Protein 4GAC (pdb70)

CATH classification: 3.20.20.100

Structure (mmCIF, N/CA/C/O backbone):
data_4GAC
#
_entry.id   4GAC
#
_cell.length_a   56.940
_cell.length_b   92.620
_cell.length_c   70.100
_cell.angle_alpha   90.000
_cell.angle_beta   106.160
_cell.angle_gamma   90.000
#
_symmetry.space_group_name_H-M   'P 1 21 1'
#
loop_
_entity.id
_entity.type
_entity.pdbx_description
1 polymer 'Alcohol dehydrogenase [NADP(+)]'
2 non-polymer 1,2-ETHANEDIOL
3 non-polymer 'CITRATE ANION'
4 water water
#
loop_
_atom_site.group_PDB
_atom_site.id
_atom_site.type_symbol
_atom_site.label_atom_id
_atom_site.label_alt_id
_atom_site.label_comp_id
_atom_site.label_asym_id
_atom_site.label_entity_id
_atom_site.label_seq_id
_atom_site.pdbx_PDB_ins_code
_atom_site.Cartn_x
_atom_site.Cartn_y
_atom_site.Cartn_z
_atom_site.occupancy
_atom_site.B_iso_or_equiv
_atom_site.auth_seq_id
_atom_site.auth_comp_id
_atom_site.auth_asym_id
_atom_site.auth_atom_id
_atom_site.pdbx_PDB_model_num
ATOM 1 N N . THR A 1 1 ? 3.627 -2.417 39.854 1.00 36.26 2 THR A N 1
ATOM 2 C CA . THR A 1 1 ? 3.209 -3.792 40.096 1.00 30.91 2 THR A CA 1
ATOM 3 C C . THR A 1 1 ? 1.747 -3.851 40.560 1.00 29.28 2 THR A C 1
ATOM 4 O O . THR A 1 1 ? 1.047 -4.828 40.305 1.00 26.65 2 THR A O 1
ATOM 8 N N . ALA A 1 2 ? 1.283 -2.788 41.213 1.00 23.40 3 ALA A N 1
ATOM 9 C CA . ALA A 1 2 ? -0.061 -2.766 41.795 1.00 29.77 3 ALA A CA 1
ATOM 10 C C . ALA A 1 2 ? -1.132 -3.019 40.735 1.00 19.82 3 ALA A C 1
ATOM 11 O O . ALA A 1 2 ? -1.105 -2.414 39.660 1.00 23.51 3 ALA A O 1
ATOM 13 N N . SER A 1 3 ? -2.072 -3.910 41.040 1.00 16.87 4 SER A N 1
ATOM 14 C CA . SER A 1 3 ? -2.990 -4.386 40.013 1.00 12.41 4 SER A CA 1
ATOM 15 C C . SER A 1 3 ? -4.470 -4.077 40.259 1.00 9.03 4 SER A C 1
ATOM 16 O O . SER A 1 3 ? -5.324 -4.576 39.535 1.00 9.14 4 SER A O 1
ATOM 19 N N A SER A 1 4 ? -4.765 -3.273 41.278 0.80 9.49 5 SER A N 1
ATOM 20 N N B SER A 1 4 ? -4.759 -3.268 41.276 0.20 9.62 5 SER A N 1
ATOM 21 C CA A SER A 1 4 ? -6.135 -2.823 41.515 0.80 9.34 5 SER A CA 1
ATOM 22 C CA B SER A 1 4 ? -6.128 -2.842 41.551 0.20 9.42 5 SER A CA 1
ATOM 23 C C A SER A 1 4 ? -6.167 -1.370 41.959 0.80 10.09 5 SER A C 1
ATOM 24 C C B SER A 1 4 ? -6.169 -1.378 41.972 0.20 10.16 5 SER A C 1
ATOM 25 O O A SER A 1 4 ? -5.140 -0.787 42.303 0.80 13.43 5 SER A O 1
ATOM 26 O O B SER A 1 4 ? -5.142 -0.794 42.311 0.20 13.35 5 SER A O 1
ATOM 31 N N . VAL A 1 5 ? -7.358 -0.783 41.936 1.00 6.20 6 VAL A N 1
ATOM 32 C CA . VAL A 1 5 ? -7.560 0.550 42.507 1.00 9.24 6 VAL A CA 1
ATOM 33 C C . VAL A 1 5 ? -8.669 0.469 43.535 1.00 8.82 6 VAL A C 1
ATOM 34 O O . VAL A 1 5 ? -9.509 -0.419 43.475 1.00 11.02 6 VAL A O 1
ATOM 38 N N . LEU A 1 6 ? -8.655 1.401 44.482 1.00 11.75 7 LEU A N 1
ATOM 39 C CA A LEU A 1 6 ? -9.671 1.446 45.523 0.50 12.57 7 LEU A CA 1
ATOM 40 C CA B LEU A 1 6 ? -9.658 1.462 45.535 0.50 12.61 7 LEU A CA 1
ATOM 41 C C . LEU A 1 6 ? -10.825 2.355 45.134 1.00 14.71 7 LEU A C 1
ATOM 42 O O . LEU A 1 6 ? -10.625 3.522 44.792 1.00 14.33 7 LEU A O 1
ATOM 51 N N . LEU A 1 7 ? -12.036 1.809 45.180 1.00 7.24 8 LEU A N 1
ATOM 52 C CA . LEU A 1 7 ? -13.239 2.618 45.001 1.00 6.35 8 LEU A CA 1
ATOM 53 C C . LEU A 1 7 ? -13.568 3.309 46.326 1.00 9.94 8 LEU A C 1
ATOM 54 O O . LEU A 1 7 ? -13.040 2.933 47.376 1.00 8.46 8 LEU A O 1
ATOM 59 N N . HIS A 1 8 ? -14.467 4.290 46.296 1.00 7.65 9 HIS A N 1
ATOM 60 C CA . HIS A 1 8 ? -14.757 5.032 47.526 1.00 7.12 9 HIS A CA 1
ATOM 61 C C . HIS A 1 8 ? -15.458 4.167 48.580 1.00 9.92 9 HIS A C 1
ATOM 62 O O . HIS A 1 8 ? -15.482 4.504 49.774 1.00 12.23 9 HIS A O 1
ATOM 69 N N . THR A 1 9 ? -16.007 3.044 48.135 1.00 8.06 10 THR A N 1
ATOM 70 C CA . THR A 1 9 ? -16.641 2.075 49.022 1.00 8.20 10 THR A CA 1
ATOM 71 C C . THR A 1 9 ? -15.632 1.200 49.760 1.00 8.83 10 THR A C 1
ATOM 72 O O . THR A 1 9 ? -16.007 0.452 50.670 1.00 13.51 10 THR A O 1
ATOM 76 N N . GLY A 1 10 ? -14.368 1.254 49.352 1.00 7.92 11 GLY A N 1
ATOM 77 C CA . GLY A 1 10 ? -13.353 0.386 49.922 1.00 9.67 11 GLY A CA 1
ATOM 78 C C . GLY A 1 10 ? -13.081 -0.851 49.086 1.00 10.11 11 GLY A C 1
ATOM 79 O O . GLY A 1 10 ? -12.156 -1.618 49.370 1.00 12.66 11 GLY A O 1
ATOM 80 N N . GLN A 1 11 ? -13.870 -1.042 48.034 1.00 10.44 12 GLN A N 1
ATOM 81 C CA . GLN A 1 11 ? -13.685 -2.205 47.174 1.00 5.64 12 GLN A CA 1
ATOM 82 C C . GLN A 1 11 ? -12.407 -2.106 46.365 1.00 6.99 12 GLN A C 1
ATOM 83 O O . GLN A 1 11 ? -12.059 -1.038 45.862 1.00 11.82 12 GLN A O 1
ATOM 89 N N . LYS A 1 12 ? -11.725 -3.234 46.214 1.00 7.09 13 LYS A N 1
ATOM 90 C CA . LYS A 1 12 ? -10.599 -3.302 45.299 1.00 9.62 13 LYS A CA 1
ATOM 91 C C . LYS A 1 12 ? -11.109 -3.729 43.930 1.00 11.39 13 LYS A C 1
ATOM 92 O O . LYS A 1 12 ? -11.683 -4.811 43.769 1.00 12.44 13 LYS A O 1
ATOM 98 N N . MET A 1 13 ? -10.918 -2.869 42.940 1.00 7.21 14 MET A N 1
ATOM 99 C CA . MET A 1 13 ? -11.359 -3.188 41.593 1.00 5.63 14 MET A CA 1
ATOM 100 C C . MET A 1 13 ? -10.120 -3.419 40.737 1.00 7.90 14 MET A C 1
ATOM 101 O O . MET A 1 13 ? -9.298 -2.512 40.584 1.00 7.06 14 MET A O 1
ATOM 106 N N . PRO A 1 14 ? -9.961 -4.638 40.198 1.00 5.73 15 PRO A N 1
ATOM 107 C CA . PRO A 1 14 ? -8.764 -4.968 39.408 1.00 3.62 15 PRO A CA 1
ATOM 108 C C . PRO A 1 14 ? -8.619 -4.066 38.189 1.00 8.38 15 PRO A C 1
ATOM 109 O O . PRO A 1 14 ? -9.613 -3.795 37.503 1.00 6.27 15 PRO A O 1
ATOM 113 N N . LEU A 1 15 ? -7.393 -3.605 37.940 1.00 5.70 16 LEU A N 1
ATOM 114 C CA . LEU A 1 15 ? -7.093 -2.734 36.801 1.00 7.04 16 LEU A CA 1
ATOM 115 C C . LEU A 1 15 ? -7.294 -3.384 35.431 1.00 8.59 16 LEU A C 1
ATOM 116 O O . LEU A 1 15 ? -7.413 -2.675 34.427 1.00 5.90 16 LEU A O 1
ATOM 121 N N . ILE A 1 16 ? -7.320 -4.714 35.378 1.00 6.61 17 ILE A N 1
ATOM 122 C CA . ILE A 1 16 ? -7.661 -5.410 34.144 1.00 4.56 17 ILE A CA 1
ATOM 123 C C . ILE A 1 16 ? -8.878 -6.301 34.379 1.00 6.51 17 ILE A C 1
ATOM 124 O O . ILE A 1 16 ? -8.919 -7.074 35.340 1.00 7.16 17 ILE A O 1
ATOM 129 N N . GLY A 1 17 ? -9.880 -6.165 33.515 1.00 6.06 18 GLY A N 1
ATOM 130 C CA . GLY A 1 17 ? -11.010 -7.075 33.528 1.00 3.64 18 GLY A CA 1
ATOM 131 C C . GLY A 1 17 ? -11.291 -7.587 32.139 1.00 4.47 18 GLY A C 1
ATOM 132 O O . GLY A 1 17 ? -10.805 -7.026 31.155 1.00 5.46 18 GLY A O 1
ATOM 133 N N . LEU A 1 18 ? -12.060 -8.668 32.058 1.00 4.76 19 LEU A N 1
ATOM 134 C CA . LEU A 1 18 ? -12.427 -9.236 30.772 1.00 4.40 19 LEU A CA 1
ATOM 135 C C . LEU A 1 18 ? -13.691 -8.563 30.253 1.00 5.27 19 LEU A C 1
ATOM 136 O O . LEU A 1 18 ? -14.731 -8.573 30.920 1.00 7.00 19 LEU A O 1
ATOM 141 N N . GLY A 1 19 ? -13.599 -7.975 29.063 1.00 6.30 20 GLY A N 1
ATOM 142 C CA . GLY A 1 19 ? -14.783 -7.452 28.401 1.00 4.37 20 GLY A CA 1
ATOM 143 C C . GLY A 1 19 ? -15.566 -8.577 27.744 1.00 6.75 20 GLY A C 1
ATOM 144 O O . GLY A 1 19 ? -14.983 -9.432 27.062 1.00 7.34 20 GLY A O 1
ATOM 145 N N . THR A 1 20 ? -16.886 -8.580 27.938 1.00 7.04 21 THR A N 1
ATOM 146 C CA . THR A 1 20 ? -17.764 -9.573 27.312 1.00 5.34 21 THR A CA 1
ATOM 147 C C . THR A 1 20 ? -18.659 -8.938 26.248 1.00 8.40 21 THR A C 1
ATOM 148 O O . THR A 1 20 ? -19.472 -9.613 25.611 1.00 7.53 21 THR A O 1
ATOM 152 N N . TRP A 1 21 ? -18.508 -7.630 26.070 1.00 6.34 22 TRP A N 1
ATOM 153 C CA . TRP A 1 21 ? -19.095 -6.920 24.940 1.00 9.00 22 TRP A CA 1
ATOM 154 C C . TRP A 1 21 ? -18.773 -7.659 23.637 1.00 9.11 22 TRP A C 1
ATOM 155 O O . TRP A 1 21 ? -17.615 -7.991 23.384 1.00 9.78 22 TRP A O 1
ATOM 166 N N . LYS A 1 22 ? -19.811 -7.957 22.851 1.00 9.09 23 LYS A N 1
ATOM 167 C CA . LYS A 1 22 ? -19.686 -8.633 21.542 1.00 10.37 23 LYS A CA 1
ATOM 168 C C . LYS A 1 22 ? -19.351 -10.122 21.614 1.00 10.90 23 LYS A C 1
ATOM 169 O O . LYS A 1 22 ? -19.218 -10.767 20.576 1.00 15.41 23 LYS A O 1
ATOM 175 N N . SER A 1 23 ? -19.210 -10.677 22.816 1.00 8.38 24 SER A N 1
ATOM 176 C CA . SER A 1 23 ? -18.944 -12.109 22.921 1.00 10.51 24 SER A CA 1
ATOM 177 C C . SER A 1 23 ? -20.248 -12.877 22.728 1.00 12.25 24 SER A C 1
ATOM 178 O O . SER A 1 23 ? -21.167 -12.754 23.534 1.00 12.96 24 SER A O 1
ATOM 181 N N . GLU A 1 24 ? -20.337 -13.654 21.651 1.00 10.68 25 GLU A N 1
ATOM 182 C CA . GLU A 1 24 ? -21.561 -14.409 21.383 1.00 13.18 25 GLU A CA 1
ATOM 183 C C . GLU A 1 24 ? -21.804 -15.433 22.485 1.00 10.73 25 GLU A C 1
ATOM 184 O O . GLU A 1 24 ? -20.853 -15.922 23.101 1.00 13.86 25 GLU A O 1
ATOM 190 N N . PRO A 1 25 ? -23.084 -15.745 22.756 1.00 10.23 26 PRO A N 1
ATOM 191 C CA . PRO A 1 25 ? -23.424 -16.732 23.789 1.00 10.78 26 PRO A CA 1
ATOM 192 C C . PRO A 1 25 ? -22.650 -18.040 23.604 1.00 15.58 26 PRO A C 1
ATOM 193 O O . PRO A 1 25 ? -22.187 -18.620 24.588 1.00 15.01 26 PRO A O 1
ATOM 197 N N . GLY A 1 26 ? -22.469 -18.469 22.355 1.00 15.20 27 GLY A N 1
ATOM 198 C CA . GLY A 1 26 ? -21.791 -19.725 22.080 1.00 14.27 27 GLY A CA 1
ATOM 199 C C . GLY A 1 26 ? -20.285 -19.723 22.297 1.00 23.87 27 GLY A C 1
ATOM 200 O O . GLY A 1 26 ? -19.670 -20.789 22.305 1.00 19.70 27 GLY A O 1
ATOM 201 N N . GLN A 1 27 ? -19.693 -18.542 22.476 1.00 13.19 28 GLN A N 1
ATOM 202 C CA . GLN A 1 27 ? -18.241 -18.408 22.633 1.00 14.78 28 GLN A CA 1
ATOM 203 C C . GLN A 1 27 ? -17.829 -17.891 24.008 1.00 13.34 28 GLN A C 1
ATOM 204 O O . GLN A 1 27 ? -16.678 -18.043 24.425 1.00 12.62 28 GLN A O 1
ATOM 210 N N . VAL A 1 28 ? -18.757 -17.258 24.713 1.00 10.77 29 VAL A N 1
ATOM 211 C CA . VAL A 1 28 ? -18.374 -16.538 25.923 1.00 10.13 29 VAL A CA 1
ATOM 212 C C . VAL A 1 28 ? -17.929 -17.445 27.073 1.00 9.91 29 VAL A C 1
ATOM 213 O O . VAL A 1 28 ? -17.058 -17.062 27.856 1.00 9.34 29 VAL A O 1
ATOM 217 N N . LYS A 1 29 ? -18.480 -18.656 27.152 1.00 10.39 30 LYS A N 1
ATOM 218 C CA . LYS A 1 29 ? -18.111 -19.566 28.241 1.00 9.23 30 LYS A CA 1
ATOM 219 C C . LYS A 1 29 ? -16.638 -19.953 28.163 1.00 11.57 30 LYS A C 1
ATOM 220 O O . LYS A 1 29 ? -15.945 -19.966 29.170 1.00 11.13 30 LYS A O 1
ATOM 226 N N . ALA A 1 30 ? -16.148 -20.239 26.961 1.00 10.59 31 ALA A N 1
ATOM 227 C CA . ALA A 1 30 ? -14.725 -20.554 26.812 1.00 10.71 31 ALA A CA 1
ATOM 228 C C . ALA A 1 30 ? -13.835 -19.355 27.149 1.00 10.62 31 ALA A C 1
ATOM 229 O O . ALA A 1 30 ? -12.757 -19.511 27.736 1.00 9.95 31 ALA A O 1
ATOM 231 N N . ALA A 1 31 ? -14.287 -18.159 26.786 1.00 9.01 32 ALA A N 1
ATOM 232 C CA . ALA A 1 31 ? -13.537 -16.946 27.099 1.00 8.92 32 ALA A CA 1
ATOM 233 C C . ALA A 1 31 ? -13.399 -16.762 28.611 1.00 8.56 32 ALA A C 1
ATOM 234 O O . ALA A 1 31 ? -12.314 -16.439 29.099 1.00 8.37 32 ALA A O 1
ATOM 236 N N . ILE A 1 32 ? -14.500 -16.957 29.337 1.00 8.35 33 ILE A N 1
ATOM 237 C CA . ILE A 1 32 ? -14.506 -16.804 30.793 1.00 9.28 33 ILE A CA 1
ATOM 238 C C . ILE A 1 32 ? -13.552 -17.815 31.424 1.00 7.73 33 ILE A C 1
ATOM 239 O O . ILE A 1 32 ? -12.758 -17.468 32.297 1.00 9.31 33 ILE A O 1
ATOM 244 N N . LYS A 1 33 ? -13.609 -19.062 30.955 1.00 10.09 34 LYS A N 1
ATOM 245 C CA . LYS A 1 33 ? -12.719 -20.097 31.480 1.00 9.15 34 LYS A CA 1
ATOM 246 C C . LYS A 1 33 ? -11.249 -19.738 31.285 1.00 8.66 34 LYS A C 1
ATOM 247 O O . LYS A 1 33 ? -10.431 -19.865 32.205 1.00 11.72 34 LYS A O 1
ATOM 253 N N . HIS A 1 34 ? -10.914 -19.284 30.083 1.00 9.98 35 HIS A N 1
ATOM 254 C CA . HIS A 1 34 ? -9.544 -18.875 29.802 1.00 7.77 35 HIS A CA 1
ATOM 255 C C . HIS A 1 34 ? -9.108 -17.684 30.653 1.00 6.83 35 HIS A C 1
ATOM 256 O O . HIS A 1 34 ? -7.973 -17.649 31.137 1.00 9.98 35 HIS A O 1
ATOM 263 N N . ALA A 1 35 ? -10.003 -16.712 30.835 1.00 7.36 36 ALA A N 1
ATOM 264 C CA . ALA A 1 35 ? -9.674 -15.521 31.612 1.00 6.69 36 ALA A CA 1
ATOM 265 C C . ALA A 1 35 ? -9.428 -15.885 33.073 1.00 6.72 36 ALA A C 1
ATOM 266 O O . ALA A 1 35 ? -8.446 -15.456 33.671 1.00 7.73 36 ALA A O 1
ATOM 268 N N . LEU A 1 36 ? -10.326 -16.667 33.656 1.00 9.14 37 LEU A N 1
ATOM 269 C CA . LEU A 1 36 ? -10.127 -17.085 35.040 1.00 7.24 37 LEU A CA 1
ATOM 270 C C . LEU A 1 36 ? -8.804 -17.845 35.220 1.00 9.14 37 LEU A C 1
ATOM 271 O O . LEU A 1 36 ? -8.090 -17.634 36.196 1.00 10.12 37 LEU A O 1
ATOM 276 N N . SER A 1 37 ? -8.478 -18.714 34.269 1.00 10.01 38 SER A N 1
ATOM 277 C CA . SER A 1 37 ? -7.213 -19.460 34.312 1.00 13.54 38 SER A CA 1
ATOM 278 C C . SER A 1 37 ? -5.991 -18.546 34.218 1.00 11.94 38 SER A C 1
ATOM 279 O O . SER A 1 37 ? -4.955 -18.809 34.827 1.00 14.06 38 SER A O 1
ATOM 282 N N . ALA A 1 38 ? -6.128 -17.468 33.446 1.00 9.98 39 ALA A N 1
ATOM 283 C CA . ALA A 1 38 ? -5.069 -16.479 33.269 1.00 7.23 39 ALA A CA 1
ATOM 284 C C . ALA A 1 38 ? -4.950 -15.501 34.440 1.00 10.18 39 ALA A C 1
ATOM 285 O O . ALA A 1 38 ? -4.051 -14.653 34.452 1.00 12.79 39 ALA A O 1
ATOM 287 N N . GLY A 1 39 ? -5.871 -15.587 35.398 1.00 10.07 40 GLY A N 1
ATOM 288 C CA . GLY A 1 39 ? -5.782 -14.783 36.600 1.00 9.66 40 GLY A CA 1
ATOM 289 C C . GLY A 1 39 ? -6.723 -13.594 36.649 1.00 8.15 40 GLY A C 1
ATOM 290 O O . GLY A 1 39 ? -6.642 -12.789 37.585 1.00 8.21 40 GLY A O 1
ATOM 291 N N . TYR A 1 40 ? -7.606 -13.473 35.657 1.00 6.85 41 TYR A N 1
ATOM 292 C CA . TYR A 1 40 ? -8.601 -12.402 35.687 1.00 4.91 41 TYR A CA 1
ATOM 293 C C . TYR A 1 40 ? -9.507 -12.588 36.889 1.00 6.55 41 TYR A C 1
ATOM 294 O O . TYR A 1 40 ? -9.960 -13.707 37.175 1.00 8.60 41 TYR A O 1
ATOM 303 N N . ARG A 1 41 ? -9.784 -11.488 37.584 1.00 4.46 42 ARG A N 1
ATOM 304 C CA . ARG A 1 41 ? -10.703 -11.515 38.712 1.00 8.02 42 ARG A CA 1
ATOM 305 C C . ARG A 1 41 ? -11.707 -10.371 38.605 1.00 7.23 42 ARG A C 1
ATOM 306 O O . ARG A 1 41 ? -12.251 -9.906 39.605 1.00 6.89 42 ARG A O 1
ATOM 314 N N . HIS A 1 42 ? -11.959 -9.945 37.369 1.00 4.29 43 HIS A N 1
ATOM 315 C CA . HIS A 1 42 ? -12.858 -8.828 37.067 1.00 5.39 43 HIS A CA 1
ATOM 316 C C . HIS A 1 42 ? -13.471 -9.173 35.721 1.00 5.34 43 HIS A C 1
ATOM 317 O O . HIS A 1 42 ? -12.750 -9.437 34.753 1.00 7.14 43 HIS A O 1
ATOM 324 N N . ILE A 1 43 ? -14.801 -9.248 35.688 1.00 4.85 44 ILE A N 1
ATOM 325 C CA . ILE A 1 43 ? -15.533 -9.558 34.465 1.00 3.50 44 ILE A CA 1
ATOM 326 C C . ILE A 1 43 ? -16.547 -8.447 34.238 1.00 5.67 44 ILE A C 1
ATOM 327 O O . ILE A 1 43 ? -17.299 -8.092 35.150 1.00 6.43 44 ILE A O 1
ATOM 332 N N . ASP A 1 44 ? -16.575 -7.894 33.031 1.00 6.51 45 ASP A N 1
ATOM 333 C CA . ASP A 1 44 ? -17.495 -6.804 32.718 1.00 5.29 45 ASP A CA 1
ATOM 334 C C . ASP A 1 44 ? -18.607 -7.313 31.816 1.00 5.41 45 ASP A C 1
ATOM 335 O O . ASP A 1 44 ? -18.342 -7.850 30.728 1.00 6.84 45 ASP A O 1
ATOM 340 N N . CYS A 1 45 ? -19.847 -7.141 32.273 1.00 4.42 46 CYS A N 1
ATOM 341 C CA . CYS A 1 45 ? -21.024 -7.687 31.603 1.00 4.24 46 CYS A CA 1
ATOM 342 C C . CYS A 1 45 ? -22.049 -6.590 31.332 1.00 5.08 46 CYS A C 1
ATOM 343 O O . CYS A 1 45 ? -21.905 -5.452 31.804 1.00 4.82 46 CYS A O 1
ATOM 346 N N . ALA A 1 46 ? -23.086 -6.933 30.576 1.00 4.82 47 ALA A N 1
ATOM 347 C CA . ALA A 1 46 ? -24.237 -6.051 30.383 1.00 5.80 47 ALA A CA 1
ATOM 348 C C . ALA A 1 46 ? -25.403 -6.862 29.870 1.00 5.53 47 ALA A C 1
ATOM 349 O O . ALA A 1 46 ? -25.217 -7.784 29.080 1.00 6.34 47 ALA A O 1
ATOM 351 N N A SER A 1 47 ? -26.609 -6.520 30.300 0.50 5.25 48 SER A N 1
ATOM 352 N N B SER A 1 47 ? -26.608 -6.513 30.314 0.50 5.24 48 SER A N 1
ATOM 353 C CA A SER A 1 47 ? -27.784 -7.228 29.815 0.50 5.30 48 SER A CA 1
ATOM 354 C CA B SER A 1 47 ? -27.821 -7.164 29.820 0.50 5.34 48 SER A CA 1
ATOM 355 C C A SER A 1 47 ? -27.886 -7.163 28.289 0.50 5.38 48 SER A C 1
ATOM 356 C C B SER A 1 47 ? -27.873 -7.158 28.297 0.50 5.38 48 SER A C 1
ATOM 357 O O A SER A 1 47 ? -28.261 -8.141 27.642 0.50 6.73 48 SER A O 1
ATOM 358 O O B SER A 1 47 ? -28.195 -8.163 27.665 0.50 6.71 48 SER A O 1
ATOM 363 N N . VAL A 1 48 ? -27.528 -6.017 27.714 1.00 5.02 49 VAL A N 1
ATOM 364 C CA . VAL A 1 48 ? -27.694 -5.813 26.281 1.00 5.83 49 VAL A CA 1
ATOM 365 C C . VAL A 1 48 ? -26.752 -6.668 25.443 1.00 7.25 49 VAL A C 1
ATOM 366 O O . VAL A 1 48 ? -27.002 -6.878 24.250 1.00 8.04 49 VAL A O 1
ATOM 370 N N . TYR A 1 49 ? -25.696 -7.198 26.066 1.00 6.34 50 TYR A N 1
ATOM 371 C CA . TYR A 1 49 ? -24.770 -8.074 25.349 1.00 7.13 50 TYR A CA 1
ATOM 372 C C . TYR A 1 49 ? -25.406 -9.429 25.013 1.00 7.81 50 TYR A C 1
ATOM 373 O O . TYR A 1 49 ? -24.877 -10.177 24.190 1.00 9.93 50 TYR A O 1
ATOM 382 N N . GLY A 1 50 ? -26.536 -9.740 25.649 1.00 6.97 51 GLY A N 1
ATOM 383 C CA . GLY A 1 50 ? -27.328 -10.908 25.287 1.00 8.94 51 GLY A CA 1
ATOM 384 C C . GLY A 1 50 ? -26.687 -12.244 25.622 1.00 9.83 51 GLY A C 1
ATOM 385 O O . GLY A 1 50 ? -27.017 -13.270 25.008 1.00 12.71 51 GLY A O 1
ATOM 386 N N . ASN A 1 51 ? -25.784 -12.236 26.600 1.00 7.30 52 ASN A N 1
ATOM 387 C CA . ASN A 1 51 ? -24.999 -13.412 26.941 1.00 6.78 52 ASN A CA 1
ATOM 388 C C . ASN A 1 51 ? -24.844 -13.663 28.440 1.00 8.14 52 ASN A C 1
ATOM 389 O O . ASN A 1 51 ? -24.026 -14.488 28.838 1.00 7.70 52 ASN A O 1
ATOM 394 N N . GLU A 1 52 ? -25.626 -12.972 29.270 1.00 7.09 53 GLU A N 1
ATOM 395 C CA . GLU A 1 52 ? -25.457 -13.115 30.717 1.00 5.68 53 GLU A CA 1
ATOM 396 C C . GLU A 1 52 ? -25.809 -14.507 31.235 1.00 7.02 53 GLU A C 1
ATOM 397 O O . GLU A 1 52 ? -25.179 -14.982 32.176 1.00 6.98 53 GLU A O 1
ATOM 403 N N . THR A 1 53 ? -26.789 -15.171 30.617 1.00 7.99 54 THR A N 1
ATOM 404 C CA . THR A 1 53 ? -27.128 -16.535 31.036 1.00 5.82 54 THR A CA 1
ATOM 405 C C . THR A 1 53 ? -25.915 -17.455 30.872 1.00 8.50 54 THR A C 1
ATOM 406 O O . THR A 1 53 ? -25.570 -18.225 31.779 1.00 6.98 54 THR A O 1
ATOM 410 N N . GLU A 1 54 ? -25.254 -17.359 29.723 1.00 6.44 55 GLU A N 1
ATOM 411 C CA . GLU A 1 54 ? -24.084 -18.187 29.462 1.00 8.84 55 GLU A CA 1
ATOM 412 C C . GLU A 1 54 ? -22.919 -17.828 30.378 1.00 7.64 55 GLU A C 1
ATOM 413 O O . GLU A 1 54 ? -22.205 -18.709 30.852 1.00 8.54 55 GLU A O 1
ATOM 419 N N . ILE A 1 55 ? -22.738 -16.533 30.638 1.00 6.39 56 ILE A N 1
ATOM 420 C CA . ILE A 1 55 ? -21.723 -16.107 31.598 1.00 5.81 56 ILE A CA 1
ATOM 421 C C . ILE A 1 55 ? -22.011 -16.694 32.985 1.00 6.14 56 ILE A C 1
ATOM 422 O O . ILE A 1 55 ? -21.099 -17.183 33.651 1.00 6.95 56 ILE A O 1
ATOM 427 N N . GLY A 1 56 ? -23.276 -16.666 33.403 1.00 5.55 57 GLY A N 1
ATOM 428 C CA . GLY A 1 56 ? -23.679 -17.267 34.665 1.00 5.60 57 GLY A CA 1
ATOM 429 C C . GLY A 1 56 ? -23.302 -18.739 34.762 1.00 9.08 57 GLY A C 1
ATOM 430 O O . GLY A 1 56 ? -22.820 -19.197 35.796 1.00 8.13 57 GLY A O 1
ATOM 431 N N . GLU A 1 57 ? -23.511 -19.483 33.684 1.00 5.90 58 GLU A N 1
ATOM 432 C CA . GLU A 1 57 ? -23.147 -20.894 33.684 1.00 6.14 58 GLU A CA 1
ATOM 433 C C . GLU A 1 57 ? -21.645 -21.070 33.811 1.00 9.80 58 GLU A C 1
ATOM 434 O O . GLU A 1 57 ? -21.172 -21.923 34.561 1.00 10.00 58 GLU A O 1
ATOM 440 N N . ALA A 1 58 ? -20.892 -20.268 33.063 1.00 8.12 59 ALA A N 1
ATOM 441 C CA . ALA A 1 58 ? -19.438 -20.356 33.105 1.00 9.91 59 ALA A CA 1
ATOM 442 C C . ALA A 1 58 ? -18.897 -20.044 34.497 1.00 8.03 59 ALA A C 1
ATOM 443 O O . ALA A 1 58 ? -18.010 -20.737 35.003 1.00 13.05 59 ALA A O 1
ATOM 445 N N . LEU A 1 59 ? -19.441 -19.012 35.137 1.00 8.11 60 LEU A N 1
ATOM 446 C CA . LEU A 1 59 ? -18.937 -18.619 36.447 1.00 8.19 60 LEU A CA 1
ATOM 447 C C . LEU A 1 59 ? -19.280 -19.665 37.494 1.00 10.29 60 LEU A C 1
ATOM 448 O O . LEU A 1 59 ? -18.524 -19.879 38.435 1.00 12.72 60 LEU A O 1
ATOM 453 N N . LYS A 1 60 ? -20.422 -20.323 37.317 1.00 10.42 61 LYS A N 1
ATOM 454 C CA . LYS A 1 60 ? -20.890 -21.294 38.303 1.00 11.42 61 LYS A CA 1
ATOM 455 C C . LYS A 1 60 ? -19.939 -22.487 38.388 1.00 14.56 61 LYS A C 1
ATOM 456 O O . LYS A 1 60 ? -19.855 -23.150 39.429 1.00 15.61 61 LYS A O 1
ATOM 462 N N . GLU A 1 61 ? -19.202 -22.741 37.307 1.00 11.72 62 GLU A N 1
ATOM 463 C CA . GLU A 1 61 ? -18.261 -23.859 37.273 1.00 12.91 62 GLU A CA 1
ATOM 464 C C . GLU A 1 61 ? -17.055 -23.680 38.185 1.00 16.52 62 GLU A C 1
ATOM 465 O O . GLU A 1 61 ? -16.515 -24.667 38.696 1.00 16.78 62 GLU A O 1
ATOM 471 N N A SER A 1 62 ? -16.629 -22.442 38.408 0.50 11.26 63 SER A N 1
ATOM 472 N N B SER A 1 62 ? -16.637 -22.427 38.370 0.50 11.29 63 SER A N 1
ATOM 473 C CA A SER A 1 62 ? -15.373 -22.217 39.117 0.50 11.86 63 SER A CA 1
ATOM 474 C CA B SER A 1 62 ? -15.353 -22.130 38.997 0.50 11.93 63 SER A CA 1
ATOM 475 C C A SER A 1 62 ? -15.421 -21.073 40.122 0.50 10.04 63 SER A C 1
ATOM 476 C C B SER A 1 62 ? -15.426 -21.083 40.107 0.50 10.05 63 SER A C 1
ATOM 477 O O A SER A 1 62 ? -14.413 -20.747 40.732 0.50 11.94 63 SER A O 1
ATOM 478 O O B SER A 1 62 ? -14.439 -20.846 40.785 0.50 11.94 63 SER A O 1
ATOM 483 N N . VAL A 1 63 ? -16.584 -20.451 40.286 1.00 8.44 64 VAL A N 1
ATOM 484 C CA . VAL A 1 63 ? -16.709 -19.351 41.241 1.00 7.49 64 VAL A CA 1
ATOM 485 C C . VAL A 1 63 ? -17.808 -19.574 42.279 1.00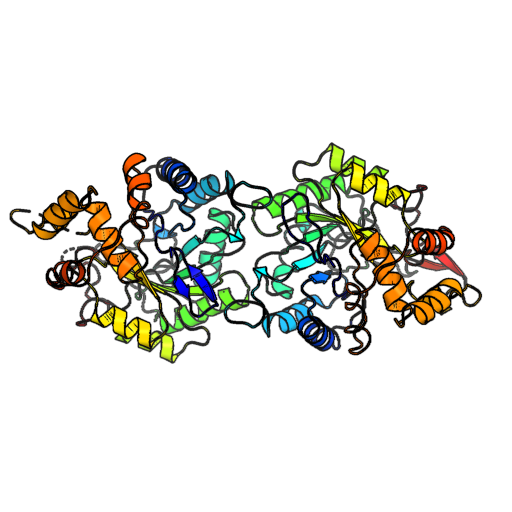 5.29 64 VAL A C 1
ATOM 486 O O . VAL A 1 63 ? -18.968 -19.798 41.926 1.00 10.18 64 VAL A O 1
ATOM 490 N N . GLY A 1 64 ? -17.431 -19.533 43.555 1.00 7.50 65 GLY A N 1
ATOM 491 C CA . GLY A 1 64 ? -18.397 -19.702 44.626 1.00 8.32 65 GLY A CA 1
ATOM 492 C C . GLY A 1 64 ? -17.967 -20.689 45.696 1.00 10.10 65 GLY A C 1
ATOM 493 O O . GLY A 1 64 ? -16.779 -20.996 45.846 1.00 7.13 65 GLY A O 1
ATOM 494 N N . SER A 1 65 ? -18.937 -21.194 46.452 1.00 9.97 66 SER A N 1
ATOM 495 C CA . SER A 1 65 ? -18.632 -22.007 47.617 1.00 6.58 66 SER A CA 1
ATOM 496 C C . SER A 1 65 ? -17.913 -23.306 47.269 1.00 8.51 66 SER A C 1
ATOM 497 O O . SER A 1 65 ? -18.402 -24.103 46.464 1.00 12.57 66 SER A O 1
ATOM 500 N N . GLY A 1 66 ? -16.743 -23.497 47.874 1.00 10.49 67 GLY A N 1
ATOM 501 C CA . GLY A 1 66 ? -15.970 -24.707 47.676 1.00 11.66 67 GLY A CA 1
ATOM 502 C C . GLY A 1 66 ? -15.253 -24.742 46.340 1.00 14.28 67 GLY A C 1
ATOM 503 O O . GLY A 1 66 ? -14.667 -25.762 45.971 1.00 15.11 67 GLY A O 1
ATOM 504 N N . LYS A 1 67 ? -15.305 -23.639 45.604 1.00 9.90 68 LYS A N 1
ATOM 505 C CA . LYS A 1 67 ? -14.741 -23.622 44.257 1.00 8.83 68 LYS A CA 1
ATOM 506 C C . LYS A 1 67 ? -13.399 -22.915 44.197 1.00 9.54 68 LYS A C 1
ATOM 507 O O . LYS A 1 67 ? -12.972 -22.303 45.174 1.00 11.87 68 LYS A O 1
ATOM 513 N N . ALA A 1 68 ? -12.743 -23.009 43.040 1.00 10.71 69 ALA A N 1
ATOM 514 C CA . ALA A 1 68 ? -11.398 -22.476 42.863 1.00 13.12 69 ALA A CA 1
ATOM 515 C C . ALA A 1 68 ? -11.305 -20.980 43.169 1.00 11.89 69 ALA A C 1
ATOM 516 O O . ALA A 1 68 ? -10.315 -20.510 43.736 1.00 15.61 69 ALA A O 1
ATOM 518 N N . VAL A 1 69 ? -12.334 -20.236 42.780 1.00 11.77 70 VAL A N 1
ATOM 519 C CA . VAL A 1 69 ? -12.379 -18.803 43.046 1.00 9.75 70 VAL A CA 1
ATOM 520 C C . VAL A 1 69 ? -13.569 -18.488 43.958 1.00 6.11 70 VAL A C 1
ATOM 521 O O . VAL A 1 69 ? -14.711 -18.605 43.536 1.00 8.89 70 VAL A O 1
ATOM 525 N N . PRO A 1 70 ? -13.304 -18.092 45.212 1.00 8.10 71 PRO A N 1
ATOM 526 C CA . PRO A 1 70 ? -14.427 -17.684 46.071 1.00 7.80 71 PRO A CA 1
ATOM 527 C C . PRO A 1 70 ? -15.155 -16.478 45.476 1.00 8.78 71 PRO A C 1
ATOM 528 O O . PRO A 1 70 ? -14.513 -15.658 44.813 1.00 8.26 71 PRO A O 1
ATOM 532 N N . ARG A 1 71 ? -16.467 -16.388 45.685 1.00 6.04 72 ARG A N 1
ATOM 533 C CA . ARG A 1 71 ? -17.250 -15.281 45.126 1.00 5.11 72 ARG A CA 1
ATOM 534 C C . ARG A 1 71 ? -16.679 -13.908 45.493 1.00 7.96 72 ARG A C 1
ATOM 535 O O . ARG A 1 71 ? -16.663 -12.991 44.663 1.00 7.26 72 ARG A O 1
ATOM 543 N N . GLU A 1 72 ? -16.200 -13.769 46.727 1.00 7.36 73 GLU A N 1
ATOM 544 C CA . GLU A 1 72 ? -15.667 -12.491 47.192 1.00 4.73 73 GLU A CA 1
ATOM 545 C C . GLU A 1 72 ? -14.386 -12.079 46.475 1.00 7.52 73 GLU A C 1
ATOM 546 O O . GLU A 1 72 ? -13.985 -10.919 46.545 1.00 11.92 73 GLU A O 1
ATOM 552 N N . GLU A 1 73 ? -13.755 -13.019 45.770 1.00 7.21 74 GLU A N 1
ATOM 553 C CA . GLU A 1 73 ? -12.503 -12.718 45.078 1.00 6.32 74 GLU A CA 1
ATOM 554 C C . GLU A 1 73 ? -12.721 -12.358 43.614 1.00 7.88 74 GLU A C 1
ATOM 555 O O . GLU A 1 73 ? -11.759 -12.105 42.876 1.00 9.94 74 GLU A O 1
ATOM 561 N N . LEU A 1 74 ? -13.982 -12.331 43.193 1.00 5.64 75 LEU A N 1
ATOM 562 C CA . LEU A 1 74 ? -14.326 -11.920 41.831 1.00 7.43 75 LEU A CA 1
ATOM 563 C C . LEU A 1 74 ? -15.074 -10.584 41.852 1.00 4.90 75 LEU A C 1
ATOM 564 O O . LEU A 1 74 ? -15.919 -10.354 42.719 1.00 6.80 75 LEU A O 1
ATOM 569 N N . PHE A 1 75 ? -14.750 -9.711 40.904 1.00 4.86 76 PHE A N 1
ATOM 570 C CA . PHE A 1 75 ? -15.441 -8.437 40.741 1.00 5.19 76 PHE A CA 1
ATOM 571 C C . PHE A 1 75 ? -16.308 -8.546 39.479 1.00 7.91 76 PHE A C 1
ATOM 572 O O . PHE A 1 75 ? -15.787 -8.698 38.377 1.00 7.07 76 PHE A O 1
ATOM 580 N N . VAL A 1 76 ? -17.626 -8.501 39.642 1.00 4.43 77 VAL A N 1
ATOM 581 C CA . VAL A 1 76 ? -18.540 -8.589 38.505 1.00 4.51 77 VAL A CA 1
ATOM 582 C C . VAL A 1 76 ? -19.308 -7.278 38.334 1.00 5.55 77 VAL A C 1
ATOM 583 O O . VAL A 1 76 ? -19.946 -6.783 39.270 1.00 5.74 77 VAL A O 1
ATOM 587 N N . THR A 1 77 ? -19.238 -6.725 37.125 1.00 4.05 78 THR A N 1
ATOM 588 C CA . THR A 1 77 ? -19.971 -5.528 36.743 1.00 3.94 78 THR A CA 1
ATOM 589 C C . THR A 1 77 ? -21.070 -5.897 35.751 1.00 4.54 78 THR A C 1
ATOM 590 O O . THR A 1 77 ? -20.863 -6.728 34.861 1.00 5.71 78 THR A O 1
ATOM 594 N N . SER A 1 78 ? -22.250 -5.304 35.897 1.00 4.69 79 SER A N 1
ATOM 595 C CA . SER A 1 78 ? -23.215 -5.315 34.793 1.00 4.24 79 SER A CA 1
ATOM 596 C C . SER A 1 78 ? -23.797 -3.920 34.615 1.00 4.13 79 SER A C 1
ATOM 597 O O . SER A 1 78 ? -23.383 -2.972 35.290 1.00 4.60 79 SER A O 1
ATOM 600 N N . LYS A 1 79 ? -24.706 -3.788 33.660 1.00 3.66 80 LYS A N 1
ATOM 601 C CA . LYS A 1 79 ? -25.197 -2.476 33.251 1.00 3.65 80 LYS A CA 1
ATOM 602 C C . LYS A 1 79 ? -26.691 -2.500 32.965 1.00 4.64 80 LYS A C 1
ATOM 603 O O . LYS A 1 79 ? -27.201 -3.466 32.382 1.00 5.30 80 LYS A O 1
ATOM 609 N N . LEU A 1 80 ? -27.375 -1.432 33.383 1.00 3.76 81 LEU A N 1
ATOM 610 C CA . LEU A 1 80 ? -28.793 -1.212 33.107 1.00 3.07 81 LEU A CA 1
ATOM 611 C C . LEU A 1 80 ? -28.961 -0.672 31.688 1.00 3.69 81 LEU A C 1
ATOM 612 O O . LEU A 1 80 ? -28.390 0.364 31.341 1.00 5.43 81 LEU A O 1
ATOM 617 N N . TRP A 1 81 ? -29.734 -1.374 30.866 1.00 4.65 82 TRP A N 1
ATOM 618 C CA . TRP A 1 81 ? -29.922 -0.961 29.472 1.00 4.46 82 TRP A CA 1
ATOM 619 C C . TRP A 1 81 ? -30.895 0.232 29.305 1.00 4.66 82 TRP A C 1
ATOM 620 O O . TRP A 1 81 ? -31.684 0.539 30.208 1.00 5.51 82 TRP A O 1
ATOM 631 N N . ASN A 1 82 ? -30.813 0.889 28.146 1.00 5.41 83 ASN A N 1
ATOM 632 C CA . ASN A 1 82 ? -31.511 2.140 27.853 1.00 6.44 83 ASN A CA 1
ATOM 633 C C . ASN A 1 82 ? -33.024 2.051 27.919 1.00 5.94 83 ASN A C 1
ATOM 634 O O . ASN A 1 82 ? -33.683 3.062 28.129 1.00 6.09 83 ASN A O 1
ATOM 639 N N . THR A 1 83 ? -33.577 0.855 27.707 1.00 4.22 84 THR A N 1
ATOM 640 C CA . THR A 1 83 ? -35.034 0.677 27.731 1.00 3.87 84 THR A CA 1
ATOM 641 C C . THR A 1 83 ? -35.578 0.477 29.138 1.00 6.17 84 THR A C 1
ATOM 642 O O . THR A 1 83 ? -36.792 0.323 29.320 1.00 7.04 84 THR A O 1
ATOM 646 N N . LYS A 1 84 ? -34.686 0.478 30.124 1.00 6.66 85 LYS A N 1
ATOM 647 C CA . LYS A 1 84 ? -35.062 0.169 31.504 1.00 6.57 85 LYS A CA 1
ATOM 648 C C . LYS A 1 84 ? -34.791 1.335 32.452 1.00 5.70 85 LYS A C 1
ATOM 649 O O . LYS A 1 84 ? -34.505 1.142 33.635 1.00 6.77 85 LYS A O 1
ATOM 655 N N . HIS A 1 85 ? -34.890 2.554 31.931 1.00 6.53 86 HIS A N 1
ATOM 656 C CA . HIS A 1 85 ? -34.656 3.741 32.752 1.00 4.63 86 HIS A CA 1
ATOM 657 C C . HIS A 1 85 ? -35.838 4.167 33.623 1.00 6.28 86 HIS A C 1
ATOM 658 O O . HIS A 1 85 ? -35.649 4.943 34.560 1.00 9.34 86 HIS A O 1
ATOM 665 N N . HIS A 1 86 ? -37.050 3.710 33.312 1.00 7.24 87 HIS A N 1
ATOM 666 C CA . HIS A 1 86 ? -38.192 4.051 34.170 1.00 8.73 87 HIS A CA 1
ATOM 667 C C . HIS A 1 86 ? -37.929 3.469 35.558 1.00 9.43 87 HIS A C 1
ATOM 668 O O . HIS A 1 86 ? -37.489 2.328 35.677 1.00 8.18 87 HIS A O 1
ATOM 675 N N . PRO A 1 87 ? -38.172 4.256 36.618 1.00 6.71 88 PRO A N 1
ATOM 676 C CA . PRO A 1 87 ? -37.849 3.783 37.966 1.00 7.75 88 PRO A CA 1
ATOM 677 C C . PRO A 1 87 ? -38.439 2.406 38.265 1.00 7.67 88 PRO A C 1
ATOM 678 O O . PRO A 1 87 ? -37.748 1.583 38.875 1.00 10.46 88 PRO A O 1
ATOM 682 N N . GLU A 1 88 ? -39.662 2.142 37.805 1.00 6.97 89 GLU A N 1
ATOM 683 C CA . GLU A 1 88 ? -40.314 0.858 38.067 1.00 10.02 89 GLU A CA 1
ATOM 684 C C . GLU A 1 88 ? -39.602 -0.325 37.426 1.00 8.54 89 GLU A C 1
ATOM 685 O O . GLU A 1 88 ? -39.799 -1.470 37.842 1.00 11.44 89 GLU A O 1
ATOM 691 N N . ASP A 1 89 ? -38.783 -0.057 36.413 1.00 7.78 90 ASP A N 1
ATOM 692 C CA . ASP A 1 89 ? -38.132 -1.126 35.659 1.00 8.94 90 ASP A CA 1
ATOM 693 C C . ASP A 1 89 ? -36.724 -1.429 36.142 1.00 6.50 90 ASP A C 1
ATOM 694 O O . ASP A 1 89 ? -36.122 -2.416 35.723 1.00 7.68 90 ASP A O 1
ATOM 699 N N . VAL A 1 90 ? -36.198 -0.578 37.016 1.00 6.85 91 VAL A N 1
ATOM 700 C CA . VAL A 1 90 ? -34.798 -0.680 37.402 1.00 6.64 91 VAL A CA 1
ATOM 701 C C . VAL A 1 90 ? -34.509 -1.923 38.235 1.00 4.85 91 VAL A C 1
ATOM 702 O O . VAL A 1 90 ? -33.620 -2.711 37.896 1.00 7.48 91 VAL A O 1
ATOM 706 N N . GLU A 1 91 ? -35.248 -2.123 39.320 1.00 6.18 92 GLU A N 1
ATOM 707 C CA . GLU A 1 91 ? -35.008 -3.333 40.109 1.00 5.27 92 GLU A CA 1
ATOM 708 C C . GLU A 1 91 ? -35.306 -4.631 39.342 1.00 7.28 92 GLU A C 1
ATOM 709 O O . GLU A 1 91 ? -34.526 -5.568 39.424 1.00 8.05 92 GLU A O 1
ATOM 715 N N . PRO A 1 92 ? -36.425 -4.696 38.596 1.00 8.32 93 PRO A N 1
ATOM 716 C CA . PRO A 1 92 ? -36.629 -5.920 37.806 1.00 6.33 93 PRO A CA 1
ATOM 717 C C . PRO A 1 92 ? -35.502 -6.183 36.811 1.00 7.21 93 PRO A C 1
ATOM 718 O O . PRO A 1 92 ? -35.153 -7.346 36.589 1.00 6.79 93 PRO A O 1
ATOM 722 N N . ALA A 1 93 ? -34.929 -5.131 36.233 1.00 7.64 94 ALA A N 1
ATOM 723 C CA . ALA A 1 93 ? -33.818 -5.306 35.295 1.00 5.43 94 ALA A CA 1
ATOM 724 C C . ALA A 1 93 ? -32.602 -5.890 36.005 1.00 6.52 94 ALA A C 1
ATOM 725 O O . ALA A 1 93 ? -31.947 -6.819 35.500 1.00 6.91 94 ALA A O 1
ATOM 727 N N A LEU A 1 94 ? -32.284 -5.344 37.176 0.50 4.89 95 LEU A N 1
ATOM 728 N N B LEU A 1 94 ? -32.286 -5.337 37.171 0.50 4.88 95 LEU A N 1
ATOM 729 C CA A LEU A 1 94 ? -31.177 -5.879 37.969 0.50 4.44 95 LEU A CA 1
ATOM 730 C CA B LEU A 1 94 ? -31.186 -5.858 37.980 0.50 4.45 95 LEU A CA 1
ATOM 731 C C A LEU A 1 94 ? -31.442 -7.316 38.408 0.50 5.45 95 LEU A C 1
ATOM 732 C C B LEU A 1 94 ? -31.447 -7.308 38.397 0.50 5.45 95 LEU A C 1
ATOM 733 O O A LEU A 1 94 ? -30.546 -8.155 38.378 0.50 5.80 95 LEU A O 1
ATOM 734 O O B LEU A 1 94 ? -30.553 -8.147 38.333 0.50 5.81 95 LEU A O 1
ATOM 743 N N . ARG A 1 95 ? -32.673 -7.603 38.819 1.00 5.70 96 ARG A N 1
ATOM 744 C CA . ARG A 1 95 ? -33.012 -8.957 39.266 1.00 6.38 96 ARG A CA 1
ATOM 745 C C . ARG A 1 95 ? -32.856 -9.972 38.138 1.00 6.66 96 ARG A C 1
ATOM 746 O O . ARG A 1 95 ? -32.421 -11.113 38.370 1.00 6.51 96 ARG A O 1
ATOM 754 N N A LYS A 1 96 ? -33.200 -9.557 36.921 0.50 5.69 97 LYS A N 1
ATOM 755 N N B LYS A 1 96 ? -33.200 -9.569 36.917 0.50 5.70 97 LYS A N 1
ATOM 756 C CA A LYS A 1 96 ? -33.068 -10.424 35.751 0.50 5.44 97 LYS A CA 1
ATOM 757 C CA B LYS A 1 96 ? -33.047 -10.470 35.779 0.50 5.42 97 LYS A CA 1
ATOM 758 C C A LYS A 1 96 ? -31.594 -10.707 35.464 0.50 6.18 97 LYS A C 1
ATOM 759 C C B LYS A 1 96 ? -31.571 -10.728 35.502 0.50 6.18 97 LYS A C 1
ATOM 760 O O A LYS A 1 96 ? -31.211 -11.831 35.146 0.50 6.93 97 LYS A O 1
ATOM 761 O O B LYS A 1 96 ? -31.163 -11.852 35.216 0.50 6.93 97 LYS A O 1
ATOM 772 N N . THR A 1 97 ? -30.766 -9.673 35.590 1.00 6.45 98 THR A N 1
ATOM 773 C CA . THR A 1 97 ? -29.318 -9.827 35.469 1.00 4.71 98 THR A CA 1
ATOM 774 C C . THR A 1 97 ? -28.749 -10.768 36.537 1.00 5.53 98 THR A C 1
ATOM 775 O O . THR A 1 97 ? -27.945 -11.641 36.224 1.00 5.73 98 THR A O 1
ATOM 779 N N . LEU A 1 98 ? -29.195 -10.625 37.785 1.00 4.72 99 LEU A N 1
ATOM 780 C CA . LEU A 1 98 ? -28.734 -11.521 38.845 1.00 3.48 99 LEU A CA 1
ATOM 781 C C . LEU A 1 98 ? -29.189 -12.961 38.622 1.00 6.33 99 LEU A C 1
ATOM 782 O O . LEU A 1 98 ? -28.467 -13.899 38.944 1.00 7.05 99 LEU A O 1
ATOM 787 N N . ALA A 1 99 ? -30.394 -13.141 38.088 1.00 5.39 100 ALA A N 1
ATOM 788 C CA . ALA A 1 99 ? -30.890 -14.485 37.807 1.00 5.60 100 ALA A CA 1
ATOM 789 C C . ALA A 1 99 ? -30.054 -15.122 36.701 1.00 6.30 100 ALA A C 1
ATOM 790 O O . ALA A 1 99 ? -29.643 -16.278 36.801 1.00 8.39 100 ALA A O 1
ATOM 792 N N . ASP A 1 100 ? -29.804 -14.365 35.643 1.00 8.43 101 ASP A N 1
ATOM 793 C CA . ASP A 1 100 ? -29.022 -14.881 34.536 1.00 6.03 101 ASP A CA 1
ATOM 794 C C . ASP A 1 100 ? -27.578 -15.199 34.943 1.00 6.82 101 ASP A C 1
ATOM 795 O O . ASP A 1 100 ? -27.052 -16.249 34.592 1.00 6.75 101 ASP A O 1
ATOM 800 N N . LEU A 1 101 ? -26.952 -14.303 35.706 1.00 6.14 102 LEU A N 1
ATOM 801 C CA . LEU A 1 101 ? -25.565 -14.493 36.135 1.00 5.72 102 LEU A CA 1
ATOM 802 C C . LEU A 1 101 ? -25.458 -15.489 37.287 1.00 5.11 102 LEU A C 1
ATOM 803 O O . LEU A 1 101 ? -24.363 -15.924 37.640 1.00 4.98 102 LEU A O 1
ATOM 808 N N . GLN A 1 102 ? -26.610 -15.843 37.852 1.00 5.90 103 GLN A N 1
ATOM 809 C CA . GLN A 1 102 ? -26.690 -16.759 38.995 1.00 5.74 103 GLN A CA 1
ATOM 810 C C . GLN A 1 102 ? -25.903 -16.237 40.195 1.00 7.88 103 GLN A C 1
ATOM 811 O O . GLN A 1 102 ? -25.165 -16.985 40.852 1.00 8.30 103 GLN A O 1
ATOM 817 N N . LEU A 1 103 ? -26.083 -14.952 40.480 1.00 5.88 104 LEU A N 1
ATOM 818 C CA . LEU A 1 103 ? -25.373 -14.292 41.573 1.00 3.77 104 LEU A CA 1
ATOM 819 C C . LEU A 1 103 ? -26.340 -13.693 42.574 1.00 4.98 104 LEU A C 1
ATOM 820 O O . LEU A 1 103 ? -27.501 -13.426 42.241 1.00 6.90 104 LEU A O 1
ATOM 825 N N . GLU A 1 104 ? -25.850 -13.482 43.797 1.00 4.74 105 GLU A N 1
ATOM 826 C CA . GLU A 1 104 ? -26.597 -12.804 44.865 1.00 6.83 105 GLU A CA 1
ATOM 827 C C . GLU A 1 104 ? -26.477 -11.302 44.778 1.00 4.36 105 GLU A C 1
ATOM 828 O O . GLU A 1 104 ? -27.348 -10.578 45.264 1.00 7.76 105 GLU A O 1
ATOM 834 N N . TYR A 1 105 ? -25.357 -10.841 44.225 1.00 4.75 106 TYR A N 1
ATOM 835 C CA . TYR A 1 105 ? -25.079 -9.410 44.158 1.00 4.78 106 TYR A CA 1
ATOM 836 C C . TYR A 1 105 ? -24.111 -9.139 43.030 1.00 4.46 106 TYR A C 1
ATOM 837 O O . TYR A 1 105 ? -23.408 -10.044 42.558 1.00 4.54 106 TYR A O 1
ATOM 846 N N . LEU A 1 106 ? -24.078 -7.879 42.613 1.00 5.23 107 LEU A N 1
ATOM 847 C CA . LEU A 1 106 ? -23.063 -7.392 41.704 1.00 4.37 107 LEU A CA 1
ATOM 848 C C . LEU A 1 106 ? -22.084 -6.529 42.466 1.00 3.37 107 LEU A C 1
ATOM 849 O O . LEU A 1 106 ? -22.450 -5.848 43.435 1.00 5.52 107 LEU A O 1
ATOM 854 N N . ASP A 1 107 ? -20.837 -6.524 42.018 1.00 3.53 108 ASP A N 1
ATOM 855 C CA . ASP A 1 107 ? -19.860 -5.615 42.605 1.00 4.19 108 ASP A CA 1
ATOM 856 C C . ASP A 1 107 ? -20.052 -4.186 42.130 1.00 6.06 108 ASP A C 1
ATOM 857 O O . ASP A 1 107 ? -19.774 -3.241 42.865 1.00 4.96 108 ASP A O 1
ATOM 862 N N . LEU A 1 108 ? -20.559 -4.036 40.912 1.00 5.04 109 LEU A N 1
ATOM 863 C CA . LEU A 1 108 ? -20.768 -2.721 40.310 1.00 4.26 109 LEU A CA 1
ATOM 864 C C . LEU A 1 108 ? -21.907 -2.797 39.308 1.00 5.30 109 LEU A C 1
ATOM 865 O O . LEU A 1 108 ? -21.988 -3.750 38.530 1.00 5.35 109 LEU A O 1
ATOM 870 N N . TYR A 1 109 ? -22.794 -1.810 39.335 1.00 4.61 110 TYR A N 1
ATOM 871 C CA . TYR A 1 109 ? -23.897 -1.761 38.374 1.00 3.02 110 TYR A CA 1
ATOM 872 C C . TYR A 1 109 ? -23.930 -0.363 37.784 1.00 3.50 110 TYR A C 1
ATOM 873 O O . TYR A 1 109 ? -23.991 0.637 38.518 1.00 4.20 110 TYR A O 1
ATOM 882 N N . LEU A 1 110 ? -23.853 -0.291 36.455 1.00 4.57 111 LEU A N 1
ATOM 883 C CA . LEU A 1 110 ? -23.750 0.984 35.747 1.00 4.48 111 LEU A CA 1
ATOM 884 C C . LEU A 1 110 ? -25.007 1.325 34.951 1.00 4.58 111 LEU A C 1
ATOM 885 O O . LEU A 1 110 ? -25.681 0.433 34.434 1.00 7.16 111 LEU A O 1
ATOM 890 N N . MET A 1 111 ? -25.302 2.617 34.814 1.00 4.93 112 MET A N 1
ATOM 891 C CA . MET A 1 111 ? -26.300 3.038 33.833 1.00 3.29 112 MET A CA 1
ATOM 892 C C . MET A 1 111 ? -25.567 3.064 32.499 1.00 4.09 112 MET A C 1
ATOM 893 O O . MET A 1 111 ? -24.628 3.841 32.323 1.00 4.42 112 MET A O 1
ATOM 898 N N . HIS A 1 112 ? -25.974 2.208 31.564 1.00 3.63 113 HIS A N 1
ATOM 899 C CA . HIS A 1 112 ? -25.179 1.968 30.347 1.00 2.95 113 HIS A CA 1
ATOM 900 C C . HIS A 1 112 ? -25.003 3.228 29.490 1.00 3.87 113 HIS A C 1
ATOM 901 O O . HIS A 1 112 ? -23.933 3.442 28.919 1.00 3.45 113 HIS A O 1
ATOM 908 N N . TRP A 1 113 ? -26.060 4.028 29.381 1.00 5.85 114 TRP A N 1
ATOM 909 C CA . TRP A 1 113 ? -26.027 5.326 28.692 1.00 3.04 114 TRP A CA 1
ATOM 910 C C . TRP A 1 113 ? -26.905 6.278 29.479 1.00 4.60 114 TRP A C 1
ATOM 911 O O . TRP A 1 113 ? -27.798 5.839 30.206 1.00 4.14 114 TRP A O 1
ATOM 922 N N . PRO A 1 114 ? -26.684 7.588 29.322 1.00 4.35 115 PRO A N 1
ATOM 923 C CA . PRO A 1 114 ? -27.495 8.563 30.068 1.00 4.25 115 PRO A CA 1
ATOM 924 C C . PRO A 1 114 ? -28.888 8.755 29.478 1.00 4.75 115 PRO A C 1
ATOM 925 O O . PRO A 1 114 ? -29.769 9.314 30.150 1.00 5.84 115 PRO A O 1
ATOM 929 N N . TYR A 1 115 ? -29.083 8.304 28.240 1.00 6.26 116 TYR A N 1
ATOM 930 C CA . TYR A 1 115 ? -30.336 8.537 27.535 1.00 5.61 116 TYR A CA 1
ATOM 931 C C . TYR A 1 115 ? -31.199 7.293 27.420 1.00 5.37 116 TYR A C 1
ATOM 932 O O . TYR A 1 115 ? -30.689 6.177 27.330 1.00 7.59 116 TYR A O 1
ATOM 941 N N . ALA A 1 116 ? -32.515 7.498 27.442 1.00 6.25 117 ALA A N 1
ATOM 942 C CA . ALA A 1 116 ? -33.450 6.376 27.500 1.00 7.42 117 ALA A CA 1
ATOM 943 C C . ALA A 1 116 ? -34.074 6.049 26.145 1.00 6.36 117 ALA A C 1
ATOM 944 O O . ALA A 1 116 ? -34.324 6.941 25.322 1.00 6.57 117 ALA A O 1
ATOM 946 N N . PHE A 1 117 ? -34.322 4.757 25.930 1.00 6.33 118 PHE A N 1
ATOM 947 C CA . PHE A 1 117 ? -35.066 4.281 24.771 1.00 6.81 118 PHE A CA 1
ATOM 948 C C . PHE A 1 117 ? -36.470 3.889 25.219 1.00 7.62 118 PHE A C 1
ATOM 949 O O . PHE A 1 117 ? -36.703 3.631 26.407 1.00 7.63 118 PHE A O 1
ATOM 957 N N . GLU A 1 118 ? -37.385 3.794 24.251 1.00 6.96 119 GLU A N 1
ATOM 958 C CA . GLU A 1 118 ? -38.779 3.438 24.517 1.00 8.90 119 GLU A CA 1
ATOM 959 C C . GLU A 1 118 ? -38.896 2.183 25.379 1.00 7.83 119 GLU A C 1
ATOM 960 O O . GLU A 1 118 ? -38.235 1.169 25.124 1.00 10.19 119 GLU A O 1
ATOM 966 N N . ARG A 1 119 ? -39.745 2.273 26.398 1.00 9.33 120 ARG A N 1
ATOM 967 C CA . ARG A 1 119 ? -39.913 1.214 27.379 1.00 10.42 120 ARG A CA 1
ATOM 968 C C . ARG A 1 119 ? -40.541 -0.027 26.756 1.00 12.74 120 ARG A C 1
ATOM 969 O O . ARG A 1 119 ? -41.434 0.069 25.912 1.00 17.62 120 ARG A O 1
ATOM 977 N N . GLY A 1 120 ? -40.063 -1.193 27.171 1.00 15.27 121 GLY A N 1
ATOM 978 C CA . GLY A 1 120 ? -40.594 -2.442 26.673 1.00 17.18 121 GLY A CA 1
ATOM 979 C C . GLY A 1 120 ? -39.567 -3.555 26.692 1.00 17.94 121 GLY A C 1
ATOM 980 O O . GLY A 1 120 ? -38.454 -3.389 27.212 1.00 16.83 121 GLY A O 1
ATOM 981 N N . ASP A 1 121 ? -39.937 -4.683 26.090 1.00 22.77 122 ASP A N 1
ATOM 982 C CA . ASP A 1 121 ? -39.106 -5.881 26.112 1.00 17.46 122 ASP A CA 1
ATOM 983 C C . ASP A 1 121 ? -38.155 -6.017 24.919 1.00 19.33 122 ASP A C 1
ATOM 984 O O . ASP A 1 121 ? -37.456 -7.018 24.782 1.00 24.24 122 ASP A O 1
ATOM 989 N N . ASN A 1 122 ? -38.122 -5.002 24.069 1.00 14.36 123 ASN A N 1
ATOM 990 C CA . ASN A 1 122 ? -37.238 -4.992 22.914 1.00 13.20 123 ASN A CA 1
ATOM 991 C C . ASN A 1 122 ? -36.137 -3.984 23.214 1.00 13.99 123 ASN A C 1
ATOM 992 O O . ASN A 1 122 ? -36.420 -2.803 23.365 1.00 11.38 123 ASN A O 1
ATOM 997 N N . PRO A 1 123 ? -34.884 -4.446 23.329 1.00 10.82 124 PRO A N 1
ATOM 998 C CA . PRO A 1 123 ? -33.775 -3.541 23.665 1.00 10.13 124 PRO A CA 1
ATOM 999 C C . PRO A 1 123 ? -33.509 -2.494 22.590 1.00 6.85 124 PRO A C 1
ATOM 1000 O O . PRO A 1 123 ? -32.900 -1.461 22.879 1.00 7.70 124 PRO A O 1
ATOM 1004 N N . PHE A 1 124 ? -33.963 -2.760 21.366 1.00 8.72 125 PHE A N 1
ATOM 1005 C CA . PHE A 1 124 ? -33.822 -1.796 20.279 1.00 7.02 125 PHE A CA 1
ATOM 1006 C C . PHE A 1 124 ? -35.153 -1.597 19.579 1.00 8.88 125 PHE A C 1
ATOM 1007 O O . PHE A 1 124 ? -35.409 -2.207 18.528 1.00 10.10 125 PHE A O 1
ATOM 1015 N N . PRO A 1 125 ? -36.013 -0.740 20.161 1.00 9.95 126 PRO A N 1
ATOM 1016 C CA . PRO A 1 125 ? -37.339 -0.488 19.588 1.00 8.17 126 PRO A CA 1
ATOM 1017 C C . PRO A 1 125 ? -37.202 0.383 18.351 1.00 8.65 126 PRO A C 1
ATOM 1018 O O . PRO A 1 125 ? -37.279 1.616 18.435 1.00 9.39 126 PRO A O 1
ATOM 1022 N N . LYS A 1 126 ? -36.987 -0.266 17.212 1.00 7.99 127 LYS A N 1
ATOM 1023 C CA . LYS A 1 126 ? -36.630 0.439 15.985 1.00 9.49 127 LYS A CA 1
ATOM 1024 C C . LYS A 1 126 ? -37.797 0.677 15.050 1.00 8.91 127 LYS A C 1
ATOM 1025 O O . LYS A 1 126 ? -38.683 -0.170 14.902 1.00 10.73 127 LYS A O 1
ATOM 1031 N N . ASN A 1 127 ? -37.769 1.846 14.417 1.00 10.43 128 ASN A N 1
ATOM 1032 C CA . ASN A 1 127 ? -38.662 2.173 13.319 1.00 8.10 128 ASN A CA 1
ATOM 1033 C C . ASN A 1 127 ? -38.221 1.422 12.072 1.00 13.83 128 ASN A C 1
ATOM 1034 O O . ASN A 1 127 ? -37.098 0.910 12.023 1.00 14.55 128 ASN A O 1
ATOM 1039 N N . ALA A 1 128 ? -39.096 1.374 11.066 1.00 13.60 129 ALA A N 1
ATOM 1040 C CA . ALA A 1 128 ? -38.825 0.635 9.828 1.00 17.96 129 ALA A CA 1
ATOM 1041 C C . ALA A 1 128 ? -37.520 1.059 9.160 1.00 17.55 129 ALA A C 1
ATOM 1042 O O . ALA A 1 128 ? -36.841 0.251 8.519 1.00 19.48 129 ALA A O 1
ATOM 1044 N N . ASP A 1 129 ? -37.184 2.333 9.308 1.00 13.71 130 ASP A N 1
ATOM 1045 C CA . ASP A 1 129 ? -36.015 2.929 8.682 1.00 16.64 130 ASP A CA 1
ATOM 1046 C C . ASP A 1 129 ? -34.737 2.724 9.493 1.00 20.77 130 ASP A C 1
ATOM 1047 O O . ASP A 1 129 ? -33.647 3.071 9.036 1.00 24.82 130 ASP A O 1
ATOM 1052 N N . GLY A 1 130 ? -34.866 2.193 10.708 1.00 14.40 131 GLY A N 1
ATOM 1053 C CA . GLY A 1 130 ? -33.692 1.842 11.487 1.00 15.97 131 GLY A CA 1
ATOM 1054 C C . GLY A 1 130 ? -33.391 2.714 12.686 1.00 14.58 131 GLY A C 1
ATOM 1055 O O . GLY A 1 130 ? -32.548 2.357 13.512 1.00 14.38 131 GLY A O 1
ATOM 1056 N N . THR A 1 131 ? -34.052 3.869 12.781 1.00 11.60 132 THR A N 1
ATOM 1057 C CA . THR A 1 131 ? -33.888 4.726 13.947 1.00 8.18 132 THR A CA 1
ATOM 1058 C C . THR A 1 131 ? -34.506 4.042 15.162 1.00 8.49 132 THR A C 1
ATOM 1059 O O . THR A 1 131 ? -35.316 3.122 15.018 1.00 10.46 132 THR A O 1
ATOM 1063 N N . VAL A 1 132 ? -34.099 4.473 16.353 1.00 8.30 133 VAL A N 1
ATOM 1064 C CA . VAL A 1 132 ? -34.605 3.903 17.596 1.00 8.32 133 VAL A CA 1
ATOM 1065 C C . VAL A 1 132 ? -35.543 4.900 18.247 1.00 7.75 133 VAL A C 1
ATOM 1066 O O . VAL A 1 132 ? -35.249 6.098 18.285 1.00 9.24 133 VAL A O 1
ATOM 1070 N N . ARG A 1 133 ? -36.678 4.416 18.743 1.00 6.85 134 ARG A N 1
ATOM 1071 C CA . ARG A 1 133 ? -37.628 5.287 19.424 1.00 6.01 134 ARG A CA 1
ATOM 1072 C C . ARG A 1 133 ? -37.166 5.601 20.841 1.00 10.00 134 ARG A C 1
ATOM 1073 O O . ARG A 1 133 ? -36.736 4.706 21.579 1.00 9.55 134 ARG A O 1
ATOM 1081 N N . TYR A 1 134 ? -37.279 6.870 21.228 1.00 6.89 135 TYR A N 1
ATOM 1082 C CA . TYR A 1 134 ? -36.748 7.323 22.511 1.00 5.66 135 TYR A CA 1
ATOM 1083 C C . TYR A 1 134 ? -37.784 7.387 23.629 1.00 12.57 135 TYR A C 1
ATOM 1084 O O . TYR A 1 134 ? -38.990 7.251 23.400 1.00 12.69 135 TYR A O 1
ATOM 1093 N N . ASP A 1 135 ? -37.285 7.592 24.844 1.00 10.50 136 ASP A N 1
ATOM 1094 C CA . ASP A 1 135 ? -38.112 7.771 26.032 1.00 10.27 136 ASP A CA 1
ATOM 1095 C C . ASP A 1 135 ? -37.573 9.006 26.744 1.00 11.60 136 ASP A C 1
ATOM 1096 O O . ASP A 1 135 ? -36.388 9.315 26.619 1.00 9.15 136 ASP A O 1
ATOM 1101 N N . SER A 1 136 ? -38.434 9.714 27.475 1.00 8.68 137 SER A N 1
ATOM 1102 C CA . SER A 1 136 ? -38.078 11.006 28.064 1.00 7.84 137 SER A CA 1
ATOM 1103 C C . SER A 1 136 ? -37.574 10.939 29.503 1.00 10.58 137 SER A C 1
ATOM 1104 O O . SER A 1 136 ? -37.256 11.976 30.094 1.00 15.31 137 SER A O 1
ATOM 1107 N N . THR A 1 137 ? -37.510 9.740 30.078 1.00 8.42 138 THR A N 1
ATOM 1108 C CA . THR A 1 137 ? -37.051 9.587 31.465 1.00 9.66 138 THR A CA 1
ATOM 1109 C C . THR A 1 137 ? -35.664 10.194 31.684 1.00 7.75 138 THR A C 1
ATOM 1110 O O . THR A 1 137 ? -34.721 9.928 30.929 1.00 7.41 138 THR A O 1
ATOM 1114 N N . HIS A 1 138 ? -35.544 11.026 32.710 1.00 7.63 139 HIS A N 1
ATOM 1115 C CA . HIS A 1 138 ? -34.267 11.663 32.997 1.00 5.96 139 HIS A CA 1
ATOM 1116 C C . HIS A 1 138 ? -33.368 10.748 33.816 1.00 6.18 139 HIS A C 1
ATOM 1117 O O . HIS A 1 138 ? -33.850 10.000 34.682 1.00 7.53 139 HIS A O 1
ATOM 1124 N N . TYR A 1 139 ? -32.062 10.807 33.563 1.00 5.13 140 TYR A N 1
ATOM 1125 C CA . TYR A 1 139 ? -31.138 9.925 34.281 1.00 5.46 140 TYR A CA 1
ATOM 1126 C C . TYR A 1 139 ? -31.107 10.181 35.794 1.00 6.13 140 TYR A C 1
ATOM 1127 O O . TYR A 1 139 ? -30.734 9.288 36.557 1.00 6.51 140 TYR A O 1
ATOM 1136 N N . LYS A 1 140 ? -31.493 11.378 36.233 1.00 7.34 141 LYS A N 1
ATOM 1137 C CA . LYS A 1 140 ? -31.603 11.626 37.675 1.00 6.80 141 LYS A CA 1
ATOM 1138 C C . LYS A 1 140 ? -32.701 10.780 38.309 1.00 8.00 141 LYS A C 1
ATOM 1139 O O . LYS A 1 140 ? -32.560 10.307 39.437 1.00 8.77 141 LYS A O 1
ATOM 1145 N N . GLU A 1 141 ? -33.790 10.558 37.586 1.00 8.69 142 GLU A N 1
ATOM 1146 C CA . GLU A 1 141 ? -34.862 9.742 38.143 1.00 8.89 142 GLU A CA 1
ATOM 1147 C C . GLU A 1 141 ? -34.444 8.275 38.165 1.00 9.10 142 GLU A C 1
ATOM 1148 O O . GLU A 1 141 ? -34.733 7.543 39.117 1.00 10.82 142 GLU A O 1
ATOM 1154 N N . THR A 1 142 ? -33.732 7.854 37.125 1.00 6.96 143 THR A N 1
ATOM 1155 C CA . THR A 1 142 ? -33.193 6.502 37.072 1.00 5.63 143 THR A CA 1
ATOM 1156 C C . THR A 1 142 ? -32.168 6.298 38.187 1.00 6.62 143 THR A C 1
ATOM 1157 O O . THR A 1 142 ? -32.129 5.247 38.832 1.00 7.75 143 THR A O 1
ATOM 1161 N N . TRP A 1 143 ? -31.353 7.320 38.443 1.00 6.52 144 TRP A N 1
ATOM 1162 C CA . TRP A 1 143 ? -30.343 7.209 39.490 1.00 6.29 144 TRP A CA 1
ATOM 1163 C C . TRP A 1 143 ? -30.965 6.970 40.861 1.00 7.86 144 TRP A C 1
ATOM 1164 O O . TRP A 1 143 ? -30.491 6.135 41.627 1.00 7.00 144 TRP A O 1
ATOM 1175 N N . LYS A 1 144 ? -32.024 7.705 41.170 1.00 7.97 145 LYS A N 1
ATOM 1176 C CA . LYS A 1 144 ? -32.695 7.552 42.459 1.00 7.51 145 LYS A CA 1
ATOM 1177 C C . LYS A 1 144 ? -33.229 6.128 42.672 1.00 9.11 145 LYS A C 1
ATOM 1178 O O . LYS A 1 144 ? -33.186 5.600 43.791 1.00 11.99 145 LYS A O 1
ATOM 1184 N N . ALA A 1 145 ? -33.708 5.507 41.597 1.00 8.31 146 ALA A N 1
ATOM 1185 C CA . ALA A 1 145 ? -34.179 4.126 41.645 1.00 8.44 146 ALA A CA 1
ATOM 1186 C C . ALA A 1 145 ? -33.007 3.159 41.828 1.00 5.96 146 ALA A C 1
ATOM 1187 O O . ALA A 1 145 ? -33.128 2.148 42.515 1.00 9.24 146 ALA A O 1
ATOM 1189 N N . LEU A 1 146 ? -31.875 3.458 41.195 1.00 4.76 147 LEU A N 1
ATOM 1190 C CA . LEU A 1 146 ? -30.673 2.645 41.379 1.00 6.21 147 LEU A CA 1
ATOM 1191 C C . LEU A 1 146 ? -30.158 2.663 42.828 1.00 5.51 147 LEU A C 1
ATOM 1192 O O . LEU A 1 146 ? -29.707 1.645 43.341 1.00 7.54 147 LEU A O 1
ATOM 1197 N N . GLU A 1 147 ? -30.242 3.816 43.489 1.00 7.29 148 GLU A N 1
ATOM 1198 C CA . GLU A 1 147 ? -29.726 3.946 44.851 1.00 9.63 148 GLU A CA 1
ATOM 1199 C C . GLU A 1 147 ? -30.340 2.939 45.830 1.00 10.43 148 GLU A C 1
ATOM 1200 O O . GLU A 1 147 ? -29.651 2.422 46.725 1.00 11.20 148 GLU A O 1
ATOM 1206 N N . VAL A 1 148 ? -31.632 2.656 45.649 1.00 13.62 149 VAL A N 1
ATOM 1207 C CA . VAL A 1 148 ? -32.363 1.694 46.489 1.00 14.44 149 VAL A CA 1
ATOM 1208 C C . VAL A 1 148 ? -31.719 0.303 46.499 1.00 12.33 149 VAL A C 1
ATOM 1209 O O . VAL A 1 148 ? -31.766 -0.412 47.515 1.00 12.76 149 VAL A O 1
ATOM 1213 N N . LEU A 1 149 ? -31.112 -0.070 45.372 1.00 11.26 150 LEU A N 1
ATOM 1214 C CA . LEU A 1 149 ? -30.500 -1.386 45.196 1.00 7.97 150 LEU A CA 1
ATOM 1215 C C . LEU A 1 149 ? -29.314 -1.615 46.129 1.00 9.52 150 LEU A C 1
ATOM 1216 O O . LEU A 1 149 ? -29.030 -2.752 46.525 1.00 8.09 150 LEU A O 1
ATOM 1221 N N . VAL A 1 150 ? -28.617 -0.543 46.492 1.00 7.37 151 VAL A N 1
ATOM 1222 C CA . VAL A 1 150 ? -27.490 -0.663 47.402 1.00 6.63 151 VAL A CA 1
ATOM 1223 C C . VAL A 1 150 ? -27.982 -1.008 48.803 1.00 7.71 151 VAL A C 1
ATOM 1224 O O . VAL A 1 150 ? -27.433 -1.893 49.461 1.00 9.36 151 VAL A O 1
ATOM 1228 N N . ALA A 1 151 ? -29.049 -0.346 49.239 1.00 10.00 152 ALA A N 1
ATOM 1229 C CA . ALA A 1 151 ? -29.613 -0.631 50.556 1.00 14.31 152 ALA A CA 1
ATOM 1230 C C . ALA A 1 151 ? -30.112 -2.073 50.670 1.00 11.23 152 ALA A C 1
ATOM 1231 O O . ALA A 1 151 ? -30.081 -2.663 51.749 1.00 10.78 152 ALA A O 1
ATOM 1233 N N . LYS A 1 152 ? -30.565 -2.649 49.561 1.00 5.51 153 LYS A N 1
ATOM 1234 C CA . LYS A 1 152 ? -31.095 -4.019 49.588 1.00 6.73 153 LYS A CA 1
ATOM 1235 C C . LYS A 1 152 ? -30.000 -5.074 49.566 1.00 7.18 153 LYS A C 1
ATOM 1236 O O . LYS A 1 152 ? -30.276 -6.275 49.686 1.00 7.97 153 LYS A O 1
ATOM 1242 N N . GLY A 1 153 ? -28.760 -4.623 49.387 1.00 7.99 154 GLY A N 1
ATOM 1243 C CA . GLY A 1 153 ? -27.613 -5.505 49.350 1.00 7.66 154 GLY A CA 1
ATOM 1244 C C . GLY A 1 153 ? -27.401 -6.142 47.993 1.00 8.93 154 GLY A C 1
ATOM 1245 O O . GLY A 1 153 ? -26.585 -7.020 47.859 1.00 7.20 154 GLY A O 1
ATOM 1246 N N . LEU A 1 154 ? -28.107 -5.686 46.968 1.00 6.60 155 LEU A N 1
ATOM 1247 C CA . LEU A 1 154 ? -28.043 -6.347 45.662 1.00 7.23 155 LEU A CA 1
ATOM 1248 C C . LEU A 1 154 ? -26.850 -5.901 44.841 1.00 8.22 155 LEU A C 1
ATOM 1249 O O . LEU A 1 154 ? -26.412 -6.602 43.926 1.00 5.99 155 LEU A O 1
ATOM 1254 N N A VAL A 1 155 ? -26.312 -4.736 45.185 0.50 4.96 156 VAL A N 1
ATOM 1255 N N B VAL A 1 155 ? -26.354 -4.702 45.123 0.50 5.00 156 VAL A N 1
ATOM 1256 C CA A VAL A 1 155 ? -25.221 -4.128 44.437 0.50 5.37 156 VAL A CA 1
ATOM 1257 C CA B VAL A 1 155 ? -25.180 -4.187 44.429 0.50 5.36 156 VAL A CA 1
ATOM 1258 C C A VAL A 1 155 ? -24.294 -3.415 45.408 0.50 5.50 156 VAL A C 1
ATOM 1259 C C B VAL A 1 155 ? -24.293 -3.480 45.435 0.50 5.51 156 VAL A C 1
ATOM 1260 O O A VAL A 1 155 ? -24.767 -2.706 46.301 0.50 7.72 156 VAL A O 1
ATOM 1261 O O B VAL A 1 155 ? -24.787 -2.854 46.378 0.50 7.81 156 VAL A O 1
ATOM 1268 N N . LYS A 1 156 ? -22.985 -3.601 45.259 1.00 4.61 157 LYS A N 1
ATOM 1269 C CA . LYS A 1 156 ? -22.041 -2.965 46.185 1.00 5.42 157 LYS A CA 1
ATOM 1270 C C . LYS A 1 156 ? -21.752 -1.513 45.821 1.00 7.06 157 LYS A C 1
ATOM 1271 O O . LYS A 1 156 ? -21.531 -0.686 46.702 1.00 7.45 157 LYS A O 1
ATOM 1277 N N . ALA A 1 157 ? -21.733 -1.219 44.525 1.00 5.14 158 ALA A N 1
ATOM 1278 C CA . ALA A 1 157 ? -21.385 0.117 44.040 1.00 6.18 158 ALA A CA 1
ATOM 1279 C C . ALA A 1 157 ? -22.174 0.419 42.784 1.00 5.00 158 ALA A C 1
ATOM 1280 O O . ALA A 1 157 ? -22.488 -0.490 42.018 1.00 6.62 158 ALA A O 1
ATOM 1282 N N . LEU A 1 158 ? -22.461 1.698 42.566 1.00 4.95 159 LEU A N 1
ATOM 1283 C CA . LEU A 1 158 ? -23.181 2.129 41.378 1.00 5.10 159 LEU A CA 1
ATOM 1284 C C . LEU A 1 158 ? -22.243 2.998 40.574 1.00 5.34 159 LEU A C 1
ATOM 1285 O O . LEU A 1 158 ? -21.290 3.562 41.117 1.00 6.81 159 LEU A O 1
ATOM 1290 N N . GLY A 1 159 ? -22.497 3.102 39.278 1.00 4.48 160 GLY A N 1
ATOM 1291 C CA . GLY A 1 159 ? -21.696 3.991 38.462 1.00 4.46 160 GLY A CA 1
ATOM 1292 C C . GLY A 1 159 ? -22.363 4.368 37.158 1.00 3.52 160 GLY A C 1
ATOM 1293 O O . GLY A 1 159 ? -23.538 4.068 36.916 1.00 4.90 160 GLY A O 1
ATOM 1294 N N . LEU A 1 160 ? -21.588 5.038 36.318 1.00 3.95 161 LEU A N 1
ATOM 1295 C CA . LEU A 1 160 ? -22.107 5.668 35.122 1.00 4.92 161 LEU A CA 1
ATOM 1296 C C . LEU A 1 160 ? -21.299 5.215 33.928 1.00 5.79 161 LEU A C 1
ATOM 1297 O O . LEU A 1 160 ? -20.088 5.006 34.026 1.00 5.92 161 LEU A O 1
ATOM 1302 N N . SER A 1 161 ? -21.978 5.043 32.803 1.00 3.72 162 SER A N 1
ATOM 1303 C CA . SER A 1 161 ? -21.301 4.703 31.559 1.00 3.54 162 SER A CA 1
ATOM 1304 C C . SER A 1 161 ? -21.717 5.684 30.465 1.00 3.64 162 SER A C 1
ATOM 1305 O O . SER A 1 161 ? -22.898 5.998 30.316 1.00 5.16 162 SER A O 1
ATOM 1308 N N . ASN A 1 162 ? -20.726 6.207 29.750 1.00 2.58 163 ASN A N 1
ATOM 1309 C CA . ASN A 1 162 ? -20.966 7.144 28.659 1.00 3.12 163 ASN A CA 1
ATOM 1310 C C . ASN A 1 162 ? -21.652 8.433 29.102 1.00 3.75 163 ASN A C 1
ATOM 1311 O O . ASN A 1 162 ? -22.450 9.001 28.356 1.00 5.44 163 ASN A O 1
ATOM 1316 N N . PHE A 1 163 ? -21.347 8.888 30.317 1.00 4.16 164 PHE A N 1
ATOM 1317 C CA . PHE A 1 163 ? -21.805 10.200 30.780 1.00 5.02 164 PHE A CA 1
ATOM 1318 C C . PHE A 1 163 ? -20.713 11.224 30.536 1.00 5.67 164 PHE A C 1
ATOM 1319 O O . PHE A 1 163 ? -19.522 10.907 30.630 1.00 6.31 164 PHE A O 1
ATOM 1327 N N . ASN A 1 164 ? -21.110 12.468 30.268 1.00 4.50 165 ASN A N 1
ATOM 1328 C CA . ASN A 1 164 ? -20.129 13.535 30.150 1.00 3.30 165 ASN A CA 1
ATOM 1329 C C . ASN A 1 164 ? -19.972 14.271 31.479 1.00 6.35 165 ASN A C 1
ATOM 1330 O O . ASN A 1 164 ? -20.686 13.970 32.447 1.00 6.28 165 ASN A O 1
ATOM 1335 N N . SER A 1 165 ? -19.053 15.232 31.536 1.00 5.01 166 SER A N 1
ATOM 1336 C CA . SER A 1 165 ? -18.723 15.864 32.822 1.00 3.49 166 SER A CA 1
ATOM 1337 C C . SER A 1 165 ? -19.904 16.591 33.434 1.00 7.48 166 SER A C 1
ATOM 1338 O O . SER A 1 165 ? -20.106 16.537 34.655 1.00 5.61 166 SER A O 1
ATOM 1341 N N . ARG A 1 166 ? -20.673 17.278 32.594 1.00 5.90 167 ARG A N 1
ATOM 1342 C CA . ARG A 1 166 ? -21.862 17.994 33.061 1.00 7.63 167 ARG A CA 1
ATOM 1343 C C . ARG A 1 166 ? -22.890 17.021 33.646 1.00 6.74 167 ARG A C 1
ATOM 1344 O O . ARG A 1 166 ? -23.498 17.285 34.694 1.00 8.13 167 ARG A O 1
ATOM 1352 N N . GLN A 1 167 ? -23.079 15.892 32.970 1.00 5.77 168 GLN A N 1
ATOM 1353 C CA . GLN A 1 167 ? -24.050 14.897 33.419 1.00 5.05 168 GLN A CA 1
ATOM 1354 C C . GLN A 1 167 ? -23.613 14.239 34.723 1.00 5.82 168 GLN A C 1
ATOM 1355 O O . GLN A 1 167 ? -24.444 13.959 35.600 1.00 6.29 168 GLN A O 1
ATOM 1361 N N . ILE A 1 168 ? -22.310 14.003 34.858 1.00 4.83 169 ILE A N 1
ATOM 1362 C CA . ILE A 1 168 ? -21.773 13.428 36.089 1.00 3.67 169 ILE A CA 1
ATOM 1363 C C . ILE A 1 168 ? -22.044 14.369 37.258 1.00 4.44 169 ILE A C 1
ATOM 1364 O O . ILE A 1 168 ? -22.528 13.951 38.319 1.00 6.85 169 ILE A O 1
ATOM 1369 N N . ASP A 1 169 ? -21.743 15.646 37.066 1.00 7.25 170 ASP A N 1
ATOM 1370 C CA . ASP A 1 169 ? -22.010 16.624 38.123 1.00 4.90 170 ASP A CA 1
ATOM 1371 C C . ASP A 1 169 ? -23.490 16.742 38.461 1.00 7.90 170 ASP A C 1
ATOM 1372 O O . ASP A 1 169 ? -23.854 16.960 39.615 1.00 8.18 170 ASP A O 1
ATOM 1377 N N . ASP A 1 170 ? -24.341 16.576 37.456 1.00 5.82 171 ASP A N 1
ATOM 1378 C CA . ASP A 1 170 ? -25.787 16.623 37.649 1.00 5.10 171 ASP A CA 1
ATOM 1379 C C . ASP A 1 170 ? -26.218 15.465 38.551 1.00 6.66 171 ASP A C 1
ATOM 1380 O O . ASP A 1 170 ? -26.980 15.659 39.504 1.00 8.10 171 ASP A O 1
ATOM 1385 N N . VAL A 1 171 ? -25.726 14.258 38.268 1.00 4.46 172 VAL A N 1
ATOM 1386 C CA . VAL A 1 171 ? -25.977 13.126 39.166 1.00 4.31 172 VAL A CA 1
ATOM 1387 C C . VAL A 1 171 ? -25.451 13.390 40.576 1.00 7.94 172 VAL A C 1
ATOM 1388 O O . VAL A 1 171 ? -26.162 13.162 41.560 1.00 7.10 172 VAL A O 1
ATOM 1392 N N . LEU A 1 172 ? -24.223 13.893 40.674 1.00 6.15 173 LEU A N 1
ATOM 1393 C CA . LEU A 1 172 ? -23.621 14.177 41.974 1.00 6.85 173 LEU A CA 1
ATOM 1394 C C . LEU A 1 172 ? -24.450 15.183 42.763 1.00 8.51 173 LEU A C 1
ATOM 1395 O O . LEU A 1 172 ? -24.544 15.099 43.999 1.00 7.87 173 LEU A O 1
ATOM 1400 N N . SER A 1 173 ? -25.081 16.114 42.053 1.00 7.11 174 SER A N 1
ATOM 1401 C CA . SER A 1 173 ? -25.822 17.190 42.726 1.00 8.60 174 SER A CA 1
ATOM 1402 C C . SER A 1 173 ? -27.047 16.685 43.489 1.00 10.88 174 SER A C 1
ATOM 1403 O O . SER A 1 173 ? -27.554 17.373 44.376 1.00 12.78 174 SER A O 1
ATOM 1406 N N . VAL A 1 174 ? -27.522 15.489 43.151 1.00 9.54 175 VAL A N 1
ATOM 1407 C CA . VAL A 1 174 ? -28.713 14.927 43.803 1.00 9.40 175 VAL A CA 1
ATOM 1408 C C . VAL A 1 174 ? -28.465 13.589 44.496 1.00 8.62 175 VAL A C 1
ATOM 1409 O O . VAL A 1 174 ? -29.375 13.022 45.099 1.00 10.80 175 VAL A O 1
ATOM 1413 N N . ALA A 1 175 ? -27.233 13.098 44.434 1.00 8.99 176 ALA A N 1
ATOM 1414 C CA . ALA A 1 175 ? -26.943 11.729 44.877 1.00 6.91 176 ALA A CA 1
ATOM 1415 C C . ALA A 1 175 ? -26.933 11.536 46.392 1.00 10.63 176 ALA A C 1
ATOM 1416 O O . ALA A 1 175 ? -26.327 12.325 47.123 1.00 10.88 176 ALA A O 1
ATOM 1418 N N A SER A 1 176 ? -27.608 10.482 46.842 0.50 7.46 177 SER A N 1
ATOM 1419 N N B SER A 1 176 ? -27.590 10.480 46.868 0.50 7.49 177 SER A N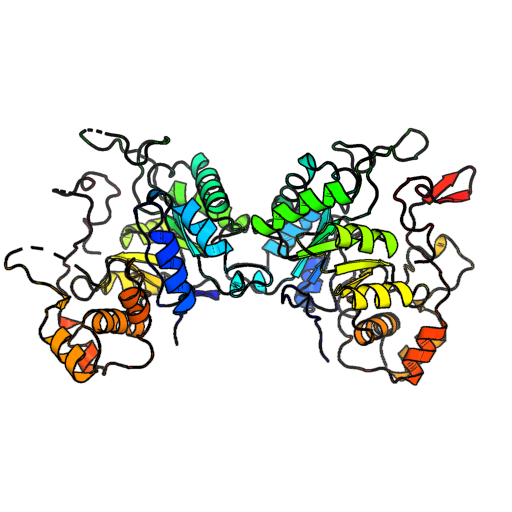 1
ATOM 1420 C CA A SER A 1 176 ? -27.492 10.022 48.223 0.50 9.46 177 SER A CA 1
ATOM 1421 C CA B SER A 1 176 ? -27.410 10.053 48.257 0.50 9.43 177 SER A CA 1
ATOM 1422 C C A SER A 1 176 ? -26.531 8.842 48.302 0.50 7.15 177 SER A C 1
ATOM 1423 C C B SER A 1 176 ? -26.528 8.812 48.320 0.50 7.16 177 SER A C 1
ATOM 1424 O O A SER A 1 176 ? -25.973 8.551 49.357 0.50 10.24 177 SER A O 1
ATOM 1425 O O B SER A 1 176 ? -26.022 8.446 49.378 0.50 10.21 177 SER A O 1
ATOM 1430 N N . VAL A 1 177 ? -26.355 8.162 47.173 1.00 6.52 178 VAL A N 1
ATOM 1431 C CA . VAL A 1 177 ? -25.321 7.151 47.014 1.00 7.35 178 VAL A CA 1
ATOM 1432 C C . VAL A 1 177 ? -24.498 7.653 45.840 1.00 8.00 178 VAL A C 1
ATOM 1433 O O . VAL A 1 177 ? -25.029 7.860 44.752 1.00 8.76 178 VAL A O 1
ATOM 1437 N N A ARG A 1 178 ? -23.201 7.841 46.066 0.50 6.92 179 ARG A N 1
ATOM 1438 N N B A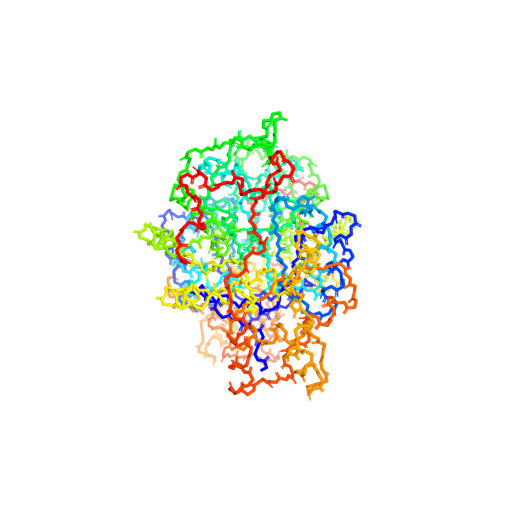RG A 1 178 ? -23.213 7.898 46.068 0.50 6.94 179 ARG A N 1
ATOM 1439 C CA A ARG A 1 178 ? -22.309 8.463 45.086 0.50 6.97 179 ARG A CA 1
ATOM 1440 C CA B ARG A 1 178 ? -22.384 8.521 45.041 0.50 6.91 179 ARG A CA 1
ATOM 1441 C C A ARG A 1 178 ? -21.839 7.450 44.042 0.50 6.18 179 ARG A C 1
ATOM 1442 C C B ARG A 1 178 ? -21.868 7.484 44.049 0.50 6.19 179 ARG A C 1
ATOM 1443 O O A ARG A 1 178 ? -21.470 6.328 44.388 0.50 8.11 179 ARG A O 1
ATOM 1444 O O B ARG A 1 178 ? -21.500 6.378 44.438 0.50 8.13 179 ARG A O 1
ATOM 1459 N N . PRO A 1 179 ?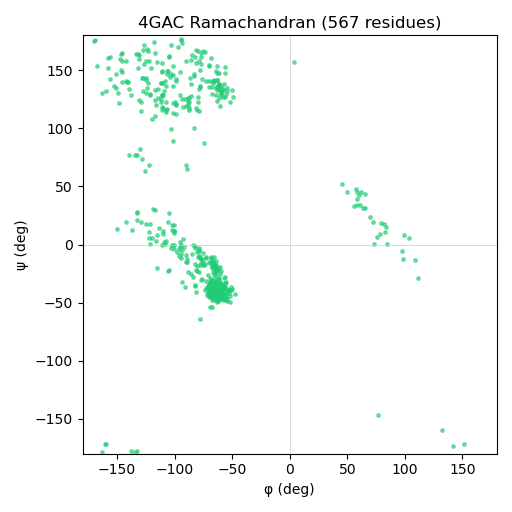 -21.842 7.842 42.756 1.00 6.03 180 PRO A N 1
ATOM 1460 C CA . PRO A 1 179 ? -21.282 6.933 41.746 1.00 4.79 180 PRO A CA 1
ATOM 1461 C C . PRO A 1 179 ? -19.799 6.693 42.043 1.00 6.98 180 PRO A C 1
ATOM 1462 O O . PRO A 1 179 ? -19.099 7.614 42.506 1.00 7.14 180 PRO A O 1
ATOM 1466 N N . ALA A 1 180 ? -19.330 5.468 41.807 1.00 5.11 181 ALA A N 1
ATOM 1467 C CA . ALA A 1 180 ? -17.961 5.090 42.167 1.00 3.39 181 ALA A CA 1
ATOM 1468 C C . ALA A 1 180 ? -17.049 4.986 40.954 1.00 4.33 181 ALA A C 1
ATOM 1469 O O . ALA A 1 180 ? -15.823 5.080 41.072 1.00 5.63 181 ALA A O 1
ATOM 1471 N N . VAL A 1 181 ? -17.657 4.776 39.794 1.00 3.83 182 VAL A N 1
ATOM 1472 C CA . VAL A 1 181 ? -16.917 4.496 38.566 1.00 4.03 182 VAL A CA 1
ATOM 1473 C C . VAL A 1 181 ? -17.598 5.179 37.383 1.00 4.86 182 VAL A C 1
ATOM 1474 O O . VAL A 1 181 ? -18.834 5.220 37.318 1.00 5.35 182 VAL A O 1
ATOM 1478 N N . LEU A 1 182 ? -16.792 5.727 36.471 1.00 3.96 183 LEU A N 1
ATOM 1479 C CA . LEU A 1 182 ? -17.243 6.121 35.134 1.00 4.50 183 LEU A CA 1
ATOM 1480 C C . LEU A 1 182 ? -16.616 5.182 34.115 1.00 3.12 183 LEU A C 1
ATOM 1481 O O . LEU A 1 182 ? -15.398 4.997 34.121 1.00 5.60 183 LEU A O 1
ATOM 1486 N N . GLN A 1 183 ? -17.425 4.587 33.237 1.00 2.66 184 GLN A N 1
ATOM 1487 C CA . GLN A 1 183 ? -16.874 3.757 32.169 1.00 2.61 184 GLN A CA 1
ATOM 1488 C C . GLN A 1 183 ? -17.117 4.451 30.835 1.00 4.63 184 GLN A C 1
ATOM 1489 O O . GLN A 1 183 ? -18.250 4.801 30.522 1.00 4.76 184 GLN A O 1
ATOM 1495 N N . VAL A 1 184 ? -16.041 4.664 30.074 1.00 4.00 185 VAL A N 1
ATOM 1496 C CA . VAL A 1 184 ? -16.101 5.331 28.768 1.00 4.36 185 VAL A CA 1
ATOM 1497 C C . VAL A 1 184 ? -15.079 4.737 27.808 1.00 4.96 185 VAL A C 1
ATOM 1498 O O . VAL A 1 184 ? -14.168 4.018 28.231 1.00 4.57 185 VAL A O 1
ATOM 1502 N N . GLU A 1 185 ? -15.237 5.020 26.514 1.00 3.07 186 GLU A N 1
ATOM 1503 C CA . GLU A 1 185 ? -14.205 4.690 25.537 1.00 2.29 186 GLU A CA 1
ATOM 1504 C C . GLU A 1 185 ? -12.924 5.453 25.897 1.00 4.95 186 GLU A C 1
ATOM 1505 O O . GLU A 1 185 ? -12.971 6.641 26.229 1.00 5.41 186 GLU A O 1
ATOM 1511 N N . CYS A 1 186 ? -11.774 4.786 25.859 1.00 3.09 187 CYS A N 1
ATOM 1512 C CA . CYS A 1 186 ? -10.525 5.467 26.191 1.00 3.47 187 CYS A CA 1
ATOM 1513 C C . CYS A 1 186 ? -9.314 4.693 25.707 1.00 5.10 187 CYS A C 1
ATOM 1514 O O . CYS A 1 186 ? -9.190 3.500 25.972 1.00 4.50 187 CYS A O 1
ATOM 1517 N N . HIS A 1 187 ? -8.430 5.407 25.010 1.00 3.02 188 HIS A N 1
ATOM 1518 C CA . HIS A 1 187 ? -7.227 4.859 24.377 1.00 3.81 188 HIS A CA 1
ATOM 1519 C C . HIS A 1 187 ? -6.394 6.068 23.949 1.00 5.21 188 HIS A C 1
ATOM 1520 O O . HIS A 1 187 ? -6.839 7.204 24.112 1.00 5.50 188 HIS A O 1
ATOM 1527 N N . PRO A 1 188 ? -5.181 5.852 23.416 1.00 4.49 189 PRO A N 1
ATOM 1528 C CA . PRO A 1 188 ? -4.402 7.071 23.146 1.00 4.70 189 PRO A CA 1
ATOM 1529 C C . PRO A 1 188 ? -4.969 8.059 22.111 1.00 4.95 189 PRO A C 1
ATOM 1530 O O . PRO A 1 188 ? -4.577 9.221 22.160 1.00 4.85 189 PRO A O 1
ATOM 1534 N N . TYR A 1 189 ? -5.871 7.646 21.227 1.00 4.96 190 TYR A N 1
ATOM 1535 C CA . TYR A 1 189 ? -6.467 8.607 20.291 1.00 4.84 190 TYR A CA 1
ATOM 1536 C C . TYR A 1 189 ? -7.556 9.442 20.960 1.00 5.83 190 TYR A C 1
ATOM 1537 O O . TYR A 1 189 ? -7.897 10.530 20.494 1.00 5.46 190 TYR A O 1
ATOM 1546 N N . LEU A 1 190 ? -8.134 8.901 22.029 1.00 3.14 191 LEU A N 1
ATOM 1547 C CA . LEU A 1 190 ? -9.173 9.574 22.813 1.00 3.68 191 LEU A CA 1
ATOM 1548 C C . LEU A 1 190 ? -8.813 9.397 24.285 1.00 5.11 191 LEU A C 1
ATOM 1549 O O . LEU A 1 190 ? -9.380 8.549 24.998 1.00 5.01 19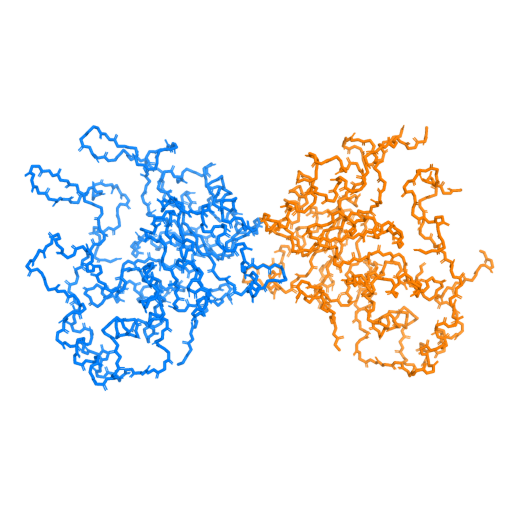1 LEU A O 1
ATOM 1554 N N . ALA A 1 191 ? -7.846 10.186 24.740 1.00 4.14 192 ALA A N 1
ATOM 1555 C CA . ALA A 1 191 ? -7.177 9.916 26.011 1.00 3.80 192 ALA A CA 1
ATOM 1556 C C . ALA A 1 191 ? -8.020 10.282 27.232 1.00 4.26 192 ALA A C 1
ATOM 1557 O O . ALA A 1 191 ? -7.707 9.878 28.356 1.00 5.24 192 ALA A O 1
ATOM 1559 N N . GLN A 1 192 ? -9.076 11.066 27.003 1.00 4.53 193 GLN A N 1
ATOM 1560 C CA . GLN A 1 192 ? -10.010 11.468 28.060 1.00 3.89 193 GLN A CA 1
ATOM 1561 C C . GLN A 1 192 ? -9.321 12.147 29.231 1.00 5.02 193 GLN A C 1
ATOM 1562 O O . GLN A 1 192 ? -9.748 11.997 30.375 1.00 5.67 193 GLN A O 1
ATOM 1568 N N . ASN A 1 193 ? -8.254 12.893 28.966 1.00 4.70 194 ASN A N 1
ATOM 1569 C CA . ASN A 1 193 ? -7.530 13.536 30.053 1.00 4.91 194 ASN A CA 1
ATOM 1570 C C . ASN A 1 193 ? -8.408 14.489 30.843 1.00 6.85 194 ASN A C 1
ATOM 1571 O O . ASN A 1 193 ? -8.344 14.520 32.073 1.00 6.88 194 ASN A O 1
ATOM 1576 N N . GLU A 1 194 ? -9.256 15.234 30.146 1.00 7.03 195 GLU A N 1
ATOM 1577 C CA . GLU A 1 194 ? -10.101 16.215 30.820 1.00 6.63 195 GLU A CA 1
ATOM 1578 C C . GLU A 1 194 ? -11.151 15.522 31.676 1.00 7.15 195 GLU A C 1
ATOM 1579 O O . GLU A 1 194 ? -11.376 15.880 32.837 1.00 7.34 195 GLU A O 1
ATOM 1585 N N . LEU A 1 195 ? -11.767 14.497 31.111 1.00 6.68 196 LEU A N 1
ATOM 1586 C CA . LEU A 1 195 ? -12.821 13.772 31.811 1.00 4.42 196 LEU A CA 1
ATOM 1587 C C . LEU A 1 195 ? -12.267 12.928 32.964 1.00 6.70 196 LEU A C 1
ATOM 1588 O O . LEU A 1 195 ? -12.911 12.810 34.011 1.00 8.82 196 LEU A O 1
ATOM 1593 N N . ILE A 1 196 ? -11.073 12.359 32.786 1.00 5.84 197 ILE A N 1
ATOM 1594 C CA . ILE A 1 196 ? -10.421 11.607 33.871 1.00 5.09 197 ILE A CA 1
ATOM 1595 C C . ILE A 1 196 ? -10.055 12.534 35.021 1.00 8.65 197 ILE A C 1
ATOM 1596 O O . ILE A 1 196 ? -10.270 12.201 36.184 1.00 9.71 197 ILE A O 1
ATOM 1601 N N . ALA A 1 197 ? -9.521 13.705 34.690 1.00 7.26 198 ALA A N 1
ATOM 1602 C CA . ALA A 1 197 ? -9.193 14.689 35.721 1.00 7.35 198 ALA A CA 1
ATOM 1603 C C . ALA A 1 197 ? -10.456 15.095 36.476 1.00 9.21 198 ALA A C 1
ATOM 1604 O O . ALA A 1 197 ? -10.442 15.241 37.699 1.00 11.07 198 ALA A O 1
ATOM 1606 N N . HIS A 1 198 ? -11.536 15.293 35.729 1.00 8.14 199 HIS A N 1
ATOM 1607 C CA . HIS A 1 198 ? -12.829 15.623 36.300 1.00 8.04 199 HIS A CA 1
ATOM 1608 C C . HIS A 1 198 ? -13.282 14.536 37.279 1.00 6.35 199 HIS A C 1
ATOM 1609 O O . HIS A 1 198 ? -13.697 14.830 38.395 1.00 8.31 199 HIS A O 1
ATOM 1616 N N . CYS A 1 199 ? -13.193 13.278 36.855 1.00 7.38 200 CYS A N 1
ATOM 1617 C CA . CYS A 1 199 ? -13.612 12.165 37.706 1.00 7.39 200 CYS A CA 1
ATOM 1618 C C . CYS A 1 199 ? -12.751 12.064 38.957 1.00 9.41 200 CYS A C 1
ATOM 1619 O O . CYS A 1 199 ? -13.254 11.833 40.058 1.00 9.09 200 CYS A O 1
ATOM 1622 N N . HIS A 1 200 ? -11.449 12.248 38.798 1.00 9.01 201 HIS A N 1
ATOM 1623 C CA . HIS A 1 200 ? -10.565 12.146 39.955 1.00 11.47 201 HIS A CA 1
ATOM 1624 C C . HIS A 1 200 ? -10.886 13.239 40.977 1.00 12.01 201 HIS A C 1
ATOM 1625 O O . HIS A 1 200 ? -10.872 12.987 42.180 1.00 14.71 201 HIS A O 1
ATOM 1632 N N . ALA A 1 201 ? -11.248 14.421 40.493 1.00 9.28 202 ALA A N 1
ATOM 1633 C CA . ALA A 1 201 ? -11.670 15.520 41.369 1.00 11.40 202 ALA A CA 1
ATOM 1634 C C . ALA A 1 201 ? -13.022 15.254 42.043 1.00 16.37 202 ALA A C 1
ATOM 1635 O O . ALA A 1 201 ? -13.379 15.932 43.004 1.00 20.24 202 ALA A O 1
ATOM 1637 N N . ARG A 1 202 ? -13.774 14.278 41.540 1.00 10.53 203 ARG A N 1
ATOM 1638 C CA . ARG A 1 202 ? -15.084 13.953 42.113 1.00 8.81 203 ARG A CA 1
ATOM 1639 C C . ARG A 1 202 ? -15.092 12.630 42.872 1.00 10.66 203 ARG A C 1
ATOM 1640 O O . ARG A 1 202 ? -16.139 12.205 43.368 1.00 15.72 203 ARG A O 1
ATOM 1648 N N . GLY A 1 203 ? -13.945 11.961 42.927 1.00 12.81 204 GLY A N 1
ATOM 1649 C CA . GLY A 1 203 ? -13.844 10.691 43.625 1.00 12.12 204 GLY A CA 1
ATOM 1650 C C . GLY A 1 203 ? -14.280 9.467 42.836 1.00 15.50 204 GLY A C 1
ATOM 1651 O O . GLY A 1 203 ? -14.500 8.406 43.418 1.00 17.63 204 GLY A O 1
ATOM 1652 N N . LEU A 1 204 ? -14.408 9.598 41.518 1.00 8.40 205 LEU A N 1
ATOM 1653 C CA . LEU A 1 204 ? -14.779 8.454 40.680 1.00 6.67 205 LEU A CA 1
ATOM 1654 C C . LEU A 1 204 ? -13.532 7.861 40.047 1.00 7.82 205 LEU A C 1
ATOM 1655 O O . LEU A 1 204 ? -12.642 8.602 39.627 1.00 12.53 205 LEU A O 1
ATOM 1660 N N . GLU A 1 205 ? -13.469 6.533 39.971 1.00 6.09 206 GLU A N 1
ATOM 1661 C CA . GLU A 1 205 ? -12.410 5.867 39.210 1.00 6.43 206 GLU A CA 1
ATOM 1662 C C . GLU A 1 205 ? -12.912 5.681 37.788 1.00 7.24 206 GLU A C 1
ATOM 1663 O O . GLU A 1 205 ? -14.119 5.689 37.543 1.00 7.68 206 GLU A O 1
ATOM 1669 N N . VAL A 1 206 ? -11.991 5.526 36.844 1.00 5.33 207 VAL A N 1
ATOM 1670 C CA . VAL A 1 206 ? -12.381 5.448 35.440 1.00 5.85 207 VAL A CA 1
ATOM 1671 C C . VAL A 1 206 ? -12.031 4.106 34.819 1.00 4.98 207 VAL A C 1
ATOM 1672 O O . VAL A 1 206 ? -10.919 3.602 34.998 1.00 5.78 207 VAL A O 1
ATOM 1676 N N . THR A 1 207 ? -12.999 3.523 34.111 1.00 4.53 208 THR A N 1
ATOM 1677 C CA . THR A 1 207 ? -12.787 2.298 33.338 1.00 4.26 208 THR A CA 1
ATOM 1678 C C . THR A 1 207 ? -12.826 2.595 31.842 1.00 6.17 208 THR A C 1
ATOM 1679 O O . THR A 1 207 ? -13.746 3.259 31.355 1.00 5.16 208 THR A O 1
ATOM 1683 N N . ALA A 1 208 ? -11.834 2.084 31.116 1.00 4.42 209 ALA A N 1
ATOM 1684 C CA . ALA A 1 208 ? -11.740 2.247 29.663 1.00 3.74 209 ALA A CA 1
ATOM 1685 C C . ALA A 1 208 ? -12.247 1.020 28.918 1.00 6.05 209 ALA A C 1
ATOM 1686 O O . ALA A 1 208 ? -11.705 -0.083 29.091 1.00 5.31 209 ALA A O 1
ATOM 1688 N N . TYR A 1 209 ? -13.261 1.194 28.073 1.00 3.73 210 TYR A N 1
ATOM 1689 C CA . TYR A 1 209 ? -13.531 0.181 27.053 1.00 4.92 210 TYR A CA 1
ATOM 1690 C C . TYR A 1 209 ? -12.890 0.607 25.736 1.00 6.70 210 TYR A C 1
ATOM 1691 O O . TYR A 1 209 ? -12.460 1.747 25.586 1.00 5.06 210 TYR A O 1
ATOM 1700 N N A SER A 1 210 ? -12.811 -0.330 24.798 0.80 6.90 211 SER A N 1
ATOM 1701 N N B SER A 1 210 ? -12.819 -0.319 24.788 0.20 6.94 211 SER A N 1
ATOM 1702 C CA A SER A 1 210 ? -12.036 -0.139 23.577 0.80 6.29 211 SER A CA 1
ATOM 1703 C CA B SER A 1 210 ? -12.034 -0.118 23.571 0.20 6.42 211 SER A CA 1
ATOM 1704 C C A SER A 1 210 ? -10.602 0.372 23.806 0.80 8.37 211 SER A C 1
ATOM 1705 C C B SER A 1 210 ? -10.596 0.379 23.810 0.20 8.30 211 SER A C 1
ATOM 1706 O O A SER A 1 210 ? -10.125 1.226 23.046 0.80 7.25 211 SER A O 1
ATOM 1707 O O B SER A 1 210 ? -10.124 1.246 23.074 0.20 7.26 211 SER A O 1
ATOM 1712 N N . PRO A 1 211 ? -9.888 -0.165 24.826 1.00 7.40 212 PRO A N 1
ATOM 1713 C CA . PRO A 1 211 ? -8.540 0.376 25.058 1.00 6.71 212 PRO A CA 1
ATOM 1714 C C . PRO A 1 211 ? -7.524 0.039 23.968 1.00 6.37 212 PRO A C 1
ATOM 1715 O O . PRO A 1 211 ? -6.440 0.630 23.936 1.00 6.80 212 PRO A O 1
ATOM 1719 N N . LEU A 1 212 ? -7.863 -0.893 23.082 1.00 5.09 213 LEU A N 1
ATOM 1720 C CA . LEU A 1 212 ? -6.953 -1.260 22.003 1.00 3.83 213 LEU A CA 1
ATOM 1721 C C . LEU A 1 212 ? -7.343 -0.604 20.688 1.00 8.04 213 LEU A C 1
ATOM 1722 O O . LEU A 1 212 ? -6.822 -0.959 19.632 1.00 7.47 213 LEU A O 1
ATOM 1727 N N . GLY A 1 213 ? -8.261 0.355 20.748 1.00 6.38 214 GLY A N 1
ATOM 1728 C CA . GLY A 1 213 ? -8.570 1.169 19.580 1.00 4.92 214 GLY A CA 1
ATOM 1729 C C . GLY A 1 213 ? -9.475 0.553 18.529 1.00 7.43 214 GLY A C 1
ATOM 1730 O O . GLY A 1 213 ? -9.490 1.031 17.391 1.00 9.00 214 GLY A O 1
ATOM 1731 N N . SER A 1 214 ? -10.214 -0.495 18.896 1.00 7.33 215 SER A N 1
ATOM 1732 C CA . SER A 1 214 ? -11.266 -1.031 18.038 1.00 9.22 215 SER A CA 1
ATOM 1733 C C . SER A 1 214 ? -10.801 -1.299 16.611 1.00 7.71 215 SER A C 1
ATOM 1734 O O . SER A 1 214 ? -11.402 -0.797 15.653 1.00 7.00 215 SER A O 1
ATOM 1737 N N A SER A 1 215 ? -9.743 -2.089 16.456 0.50 8.97 216 SER A N 1
ATOM 1738 N N B SER A 1 215 ? -9.743 -2.092 16.470 0.50 8.96 216 SER A N 1
ATOM 1739 C CA A SER A 1 215 ? -9.254 -2.404 15.116 0.50 8.61 216 SER A CA 1
ATOM 1740 C CA B SER A 1 215 ? -9.237 -2.456 15.148 0.50 8.65 216 SER A CA 1
ATOM 1741 C C A SER A 1 215 ? -10.271 -3.227 14.326 0.50 9.44 216 SER A C 1
ATOM 1742 C C B SER A 1 215 ? -10.287 -3.196 14.332 0.50 9.44 216 SER A C 1
ATOM 1743 O O A SER A 1 215 ? -10.160 -3.353 13.103 0.50 10.60 216 SER A O 1
ATOM 1744 O O B SER A 1 215 ? -10.210 -3.239 13.102 0.50 10.55 216 SER A O 1
ATOM 1749 N N . ASP A 1 216 ? -11.264 -3.777 15.023 1.00 9.78 217 ASP A N 1
ATOM 1750 C CA . ASP A 1 216 ? -12.344 -4.496 14.358 1.00 9.82 217 ASP A CA 1
ATOM 1751 C C . ASP A 1 216 ? -13.312 -3.533 13.666 1.00 9.65 217 ASP A C 1
ATOM 1752 O O . ASP A 1 216 ? -14.152 -3.955 12.867 1.00 11.07 217 ASP A O 1
ATOM 1757 N N . ARG A 1 217 ? -13.172 -2.237 13.953 1.00 8.12 218 ARG A N 1
ATOM 1758 C CA . ARG A 1 217 ? -14.005 -1.203 13.330 1.00 8.86 218 ARG A CA 1
ATOM 1759 C C . ARG A 1 217 ? -13.230 -0.348 12.338 1.00 9.39 218 ARG A C 1
ATOM 1760 O O . ARG A 1 217 ? -13.784 0.584 11.758 1.00 12.00 218 ARG A O 1
ATOM 1768 N N . ALA A 1 218 ? -11.952 -0.669 12.144 1.00 9.47 219 ALA A N 1
ATOM 1769 C CA . ALA A 1 218 ? -11.076 0.116 11.271 1.00 12.12 219 ALA A CA 1
ATOM 1770 C C . ALA A 1 218 ? -11.641 0.250 9.865 1.00 13.89 219 ALA A C 1
ATOM 1771 O O . ALA A 1 218 ? -11.523 1.299 9.231 1.00 16.74 219 ALA A O 1
ATOM 1773 N N . TRP A 1 219 ? -12.261 -0.817 9.386 1.00 11.83 220 TRP A N 1
ATOM 1774 C CA . TRP A 1 219 ? -12.788 -0.843 8.023 1.00 9.93 220 TRP A CA 1
ATOM 1775 C C . TRP A 1 219 ? -13.848 0.227 7.760 1.00 14.97 220 TRP A C 1
ATOM 1776 O O . TRP A 1 219 ? -14.126 0.551 6.601 1.00 14.88 220 TRP A O 1
ATOM 1787 N N . ARG A 1 220 ? -14.442 0.769 8.825 1.00 11.10 221 ARG A N 1
ATOM 1788 C CA . ARG A 1 220 ? -15.409 1.859 8.677 1.00 11.42 221 ARG A CA 1
ATOM 1789 C C . ARG A 1 220 ? -14.772 3.134 8.130 1.00 15.20 221 ARG A C 1
ATOM 1790 O O . ARG A 1 220 ? -15.453 3.967 7.516 1.00 17.65 221 ARG A O 1
ATOM 1798 N N . HIS A 1 221 ? -13.472 3.289 8.367 1.00 13.82 222 HIS A N 1
ATOM 1799 C CA . HIS A 1 221 ? -12.720 4.442 7.881 1.00 18.65 222 HIS A CA 1
ATOM 1800 C C . HIS A 1 221 ? -11.366 3.949 7.406 1.00 17.78 222 HIS A C 1
ATOM 1801 O O . HIS A 1 221 ? -10.361 4.118 8.100 1.00 13.61 222 HIS A O 1
ATOM 1808 N N . PRO A 1 222 ? -11.337 3.343 6.209 1.00 19.00 223 PRO A N 1
ATOM 1809 C CA . PRO A 1 222 ? -10.198 2.547 5.735 1.00 21.68 223 PRO A CA 1
ATOM 1810 C C . PRO A 1 222 ? -8.905 3.340 5.553 1.00 22.18 223 PRO A C 1
ATOM 1811 O O . PRO A 1 222 ? -7.832 2.736 5.500 1.00 22.05 223 PRO A O 1
ATOM 1815 N N . ASP A 1 223 ? -9.000 4.662 5.474 1.00 18.85 224 ASP A N 1
ATOM 1816 C CA . ASP A 1 223 ? -7.809 5.484 5.291 1.00 16.66 224 ASP A CA 1
ATOM 1817 C C . ASP A 1 223 ? -7.251 6.040 6.609 1.00 14.98 224 ASP A C 1
ATOM 1818 O O . ASP A 1 223 ? -6.207 6.690 6.618 1.00 16.32 224 ASP A O 1
ATOM 1823 N N . GLU A 1 224 ? -7.942 5.777 7.714 1.00 11.71 225 GLU A N 1
ATOM 1824 C CA . GLU A 1 224 ? -7.452 6.174 9.034 1.00 11.33 225 GLU A CA 1
ATOM 1825 C C . GLU A 1 224 ? -6.379 5.212 9.516 1.00 10.44 225 GLU A C 1
ATOM 1826 O O . GLU A 1 224 ? -6.403 4.020 9.177 1.00 9.15 225 GLU A O 1
ATOM 1832 N N . PRO A 1 225 ? -5.433 5.714 10.322 1.00 7.50 226 PRO A N 1
ATOM 1833 C CA . PRO A 1 225 ? -4.388 4.833 10.848 1.00 6.06 226 PRO A CA 1
ATOM 1834 C C . PRO A 1 225 ? -4.953 3.868 11.879 1.00 5.90 226 PRO A C 1
ATOM 1835 O O . PRO A 1 225 ? -5.965 4.169 12.525 1.00 7.63 226 PRO A O 1
ATOM 1839 N N . VAL A 1 226 ? -4.297 2.721 12.020 1.00 5.64 227 VAL A N 1
ATOM 1840 C CA . VAL A 1 226 ? -4.656 1.733 13.030 1.00 4.89 227 VAL A CA 1
ATOM 1841 C C . VAL A 1 226 ? -3.818 1.977 14.288 1.00 5.89 227 VAL A C 1
ATOM 1842 O O . VAL A 1 226 ? -2.596 2.026 14.217 1.00 7.67 227 VAL A O 1
ATOM 1846 N N . LEU A 1 227 ? -4.474 2.145 15.433 1.00 4.09 228 LEU A N 1
ATOM 1847 C CA . LEU A 1 227 ? -3.776 2.490 16.679 1.00 5.28 228 LEU A CA 1
ATOM 1848 C C . LEU A 1 227 ? -2.673 1.491 17.040 1.00 7.14 228 LEU A C 1
ATOM 1849 O O . LEU A 1 227 ? -1.552 1.877 17.394 1.00 6.44 228 LEU A O 1
ATOM 1854 N N . LEU A 1 228 ? -2.985 0.203 16.918 1.00 5.57 229 LEU A N 1
ATOM 1855 C CA . LEU A 1 228 ? -2.032 -0.853 17.244 1.00 5.96 229 LEU A CA 1
ATOM 1856 C C . LEU A 1 228 ? -0.809 -0.850 16.326 1.00 7.41 229 LEU A C 1
ATOM 1857 O O . LEU A 1 228 ? 0.199 -1.488 16.633 1.00 7.52 229 LEU A O 1
ATOM 1862 N N . GLU A 1 229 ? -0.897 -0.126 15.211 1.00 4.67 230 GLU A N 1
ATOM 1863 C CA . GLU A 1 229 ? 0.214 -0.053 14.267 1.00 8.06 230 GLU A CA 1
ATOM 1864 C C . GLU A 1 229 ? 0.937 1.294 14.288 1.00 7.78 230 GLU A C 1
ATOM 1865 O O . GLU A 1 229 ? 1.856 1.515 13.499 1.00 6.57 230 GLU A O 1
ATOM 1871 N N . GLU A 1 230 ? 0.528 2.198 15.176 1.00 4.74 231 GLU A N 1
ATOM 1872 C CA . GLU A 1 230 ? 1.216 3.491 15.280 1.00 6.53 231 GLU A CA 1
ATOM 1873 C C . GLU A 1 230 ? 2.716 3.279 15.498 1.00 4.98 231 GLU A C 1
ATOM 1874 O O . GLU A 1 230 ? 3.117 2.461 16.330 1.00 3.63 231 GLU A O 1
ATOM 1880 N N . PRO A 1 231 ? 3.557 3.989 14.731 1.00 5.98 232 PRO A N 1
ATOM 1881 C CA . PRO A 1 231 ? 5.005 3.811 14.881 1.00 4.67 232 PRO A CA 1
ATOM 1882 C C . PRO A 1 231 ? 5.531 3.901 16.314 1.00 5.90 232 PRO A C 1
ATOM 1883 O O . PRO A 1 231 ? 6.414 3.123 16.682 1.00 5.08 232 PRO A O 1
ATOM 1887 N N . VAL A 1 232 ? 4.992 4.803 17.133 1.00 5.43 233 VAL A N 1
ATOM 1888 C CA . VAL A 1 232 ? 5.464 4.894 18.508 1.00 5.21 233 VAL A CA 1
ATOM 1889 C C . VAL A 1 232 ? 5.078 3.652 19.315 1.00 6.44 233 VAL A C 1
ATOM 1890 O O . VAL A 1 232 ? 5.834 3.213 20.184 1.00 6.68 233 VAL A O 1
ATOM 1894 N N . VAL A 1 233 ? 3.919 3.072 19.007 1.00 5.54 234 VAL A N 1
ATOM 1895 C CA . VAL A 1 233 ? 3.468 1.861 19.697 1.00 5.76 234 VAL A CA 1
ATOM 1896 C C . VAL A 1 233 ? 4.374 0.696 19.312 1.00 5.07 234 VAL A C 1
ATOM 1897 O O . VAL A 1 233 ? 4.802 -0.078 20.167 1.00 6.35 234 VAL A O 1
ATOM 1901 N N . LEU A 1 234 ? 4.692 0.596 18.026 1.00 6.08 235 LEU A N 1
ATOM 1902 C CA . LEU A 1 234 ? 5.576 -0.467 17.557 1.00 5.52 235 LEU A CA 1
ATOM 1903 C C . LEU A 1 234 ? 6.981 -0.310 18.148 1.00 9.16 235 LEU A C 1
ATOM 1904 O O . LEU A 1 234 ? 7.630 -1.301 18.491 1.00 7.53 235 LEU A O 1
ATOM 1909 N N . ALA A 1 235 ? 7.449 0.932 18.279 1.00 5.36 236 ALA A N 1
ATOM 1910 C CA . ALA A 1 235 ? 8.771 1.185 18.840 1.00 7.61 236 ALA A CA 1
ATOM 1911 C C . ALA A 1 235 ? 8.821 0.839 20.329 1.00 8.73 236 ALA A C 1
ATOM 1912 O O . ALA A 1 235 ? 9.811 0.273 20.812 1.00 9.39 236 ALA A O 1
ATOM 1914 N N . LEU A 1 236 ? 7.761 1.178 21.058 1.00 6.66 237 LEU A N 1
ATOM 1915 C CA . LEU A 1 236 ? 7.681 0.802 22.468 1.00 5.91 237 LEU A CA 1
ATOM 1916 C C . LEU A 1 236 ? 7.611 -0.716 22.633 1.00 9.15 237 LEU A C 1
ATOM 1917 O O . LEU A 1 236 ? 8.237 -1.280 23.550 1.00 8.38 237 LEU A O 1
ATOM 1922 N N . ALA A 1 237 ? 6.860 -1.374 21.754 1.00 7.01 238 ALA A N 1
ATOM 1923 C CA . ALA A 1 237 ? 6.753 -2.832 21.774 1.00 10.07 238 ALA A CA 1
ATOM 1924 C C . ALA A 1 237 ? 8.133 -3.463 21.648 1.00 15.49 238 ALA A C 1
ATOM 1925 O O . ALA A 1 237 ? 8.479 -4.374 22.400 1.00 11.52 238 ALA A O 1
ATOM 1927 N N . GLU A 1 238 ? 8.931 -2.977 20.702 1.00 10.78 239 GLU A N 1
ATOM 1928 C CA . GLU A 1 238 ? 10.273 -3.529 20.511 1.00 12.28 239 GLU A CA 1
ATOM 1929 C C . GLU A 1 238 ? 11.203 -3.229 21.683 1.00 13.12 239 GLU A C 1
ATOM 1930 O O . GLU A 1 238 ? 11.918 -4.116 22.161 1.00 17.83 239 GLU A O 1
ATOM 1936 N N . LYS A 1 239 ? 11.188 -1.986 22.151 1.00 9.06 240 LYS A N 1
ATOM 1937 C CA . LYS A 1 239 ? 12.031 -1.560 23.257 1.00 9.28 240 LYS A CA 1
ATOM 1938 C C . LYS A 1 239 ? 11.789 -2.417 24.501 1.00 12.21 240 LYS A C 1
ATOM 1939 O O . LYS A 1 239 ? 12.738 -2.845 25.165 1.00 14.94 240 LYS A O 1
ATOM 1945 N N . HIS A 1 240 ? 10.517 -2.677 24.798 1.00 9.08 241 HIS A N 1
ATOM 1946 C CA . HIS A 1 240 ? 10.137 -3.393 26.019 1.00 8.14 241 HIS A CA 1
ATOM 1947 C C . HIS A 1 240 ? 9.956 -4.895 25.841 1.00 9.93 241 HIS A C 1
ATOM 1948 O O . HIS A 1 240 ? 9.803 -5.620 26.829 1.00 11.39 241 HIS A O 1
ATOM 1955 N N . GLY A 1 241 ? 9.987 -5.368 24.599 1.00 9.10 242 GLY A N 1
ATOM 1956 C CA . GLY A 1 241 ? 9.762 -6.780 24.329 1.00 11.34 242 GLY A CA 1
ATOM 1957 C C . GLY A 1 241 ? 8.369 -7.192 24.772 1.00 17.06 242 GLY A C 1
ATOM 1958 O O . GLY A 1 241 ? 8.183 -8.218 25.433 1.00 12.65 242 GLY A O 1
ATOM 1959 N N . ARG A 1 242 ? 7.388 -6.365 24.426 1.00 10.34 243 ARG A N 1
ATOM 1960 C CA . ARG A 1 242 ? 5.995 -6.630 24.755 1.00 10.39 243 ARG A CA 1
ATOM 1961 C C . ARG A 1 242 ? 5.174 -6.415 23.492 1.00 15.52 243 ARG A C 1
ATOM 1962 O O . ARG A 1 242 ? 5.654 -5.809 22.533 1.00 10.96 243 ARG A O 1
ATOM 1970 N N . SER A 1 243 ? 3.943 -6.913 23.479 1.00 8.92 244 SER A N 1
ATOM 1971 C CA . SER A 1 243 ? 3.076 -6.746 22.314 1.00 9.80 244 SER A CA 1
ATOM 1972 C C . SER A 1 243 ? 2.506 -5.331 22.275 1.00 8.38 244 SER A C 1
ATOM 1973 O O . SER A 1 243 ? 2.413 -4.665 23.316 1.00 6.89 244 SER A O 1
ATOM 1976 N N . PRO A 1 244 ? 2.134 -4.856 21.073 1.00 8.09 245 PRO A N 1
ATOM 1977 C CA . PRO A 1 244 ? 1.463 -3.557 20.965 1.00 5.84 245 PRO A CA 1
ATOM 1978 C C . PRO A 1 244 ? 0.241 -3.446 21.880 1.00 4.90 245 PRO A C 1
ATOM 1979 O O . PRO A 1 244 ? 0.045 -2.386 22.477 1.00 5.96 245 PRO A O 1
ATOM 1983 N N . ALA A 1 245 ? -0.545 -4.514 22.013 1.00 6.68 246 ALA A N 1
ATOM 1984 C CA . ALA A 1 245 ? -1.705 -4.476 22.911 1.00 5.29 246 ALA A CA 1
ATOM 1985 C C . ALA A 1 245 ? -1.262 -4.211 24.343 1.00 5.59 246 ALA A C 1
ATOM 1986 O O . ALA A 1 245 ? -1.888 -3.420 25.062 1.00 6.18 246 ALA A O 1
ATOM 1988 N N . GLN A 1 246 ? -0.182 -4.869 24.759 1.00 6.15 247 GLN A N 1
ATOM 1989 C CA . GLN A 1 246 ? 0.356 -4.681 26.104 1.00 5.80 247 GLN A CA 1
ATOM 1990 C C . GLN A 1 246 ? 0.870 -3.266 26.326 1.00 6.82 247 GLN A C 1
ATOM 1991 O O . GLN A 1 246 ? 0.765 -2.734 27.424 1.00 6.77 247 GLN A O 1
ATOM 1997 N N . ILE A 1 247 ? 1.406 -2.648 25.278 1.00 4.63 248 ILE A N 1
ATOM 1998 C CA . ILE A 1 247 ? 1.836 -1.256 25.369 1.00 5.56 248 ILE A CA 1
ATOM 1999 C C . ILE A 1 247 ? 0.639 -0.345 25.672 1.00 5.32 248 ILE A C 1
ATOM 2000 O O . ILE A 1 247 ? 0.704 0.508 26.564 1.00 6.20 248 ILE A O 1
ATOM 2005 N N . LEU A 1 248 ? -0.461 -0.549 24.949 1.00 6.28 249 LEU A N 1
ATOM 2006 C CA . LEU A 1 248 ? -1.639 0.311 25.084 1.00 6.29 249 LEU A CA 1
ATOM 2007 C C . LEU A 1 248 ? -2.299 0.128 26.436 1.00 4.73 249 LEU A C 1
ATOM 2008 O O . LEU A 1 248 ? -2.779 1.088 27.039 1.00 5.37 249 LEU A O 1
ATOM 2013 N N . LEU A 1 249 ? -2.318 -1.115 26.911 1.00 6.00 250 LEU A N 1
ATOM 2014 C CA . LEU A 1 249 ? -2.867 -1.404 28.230 1.00 4.61 250 LEU A CA 1
ATOM 2015 C C . LEU A 1 249 ? -1.981 -0.883 29.368 1.00 6.25 250 LEU A C 1
ATOM 2016 O O . LEU A 1 249 ? -2.488 -0.323 30.349 1.00 4.70 250 LEU A O 1
ATOM 2021 N N . ARG A 1 250 ? -0.665 -1.051 29.250 1.00 5.59 251 ARG A N 1
ATOM 2022 C CA . ARG A 1 250 ? 0.241 -0.553 30.289 1.00 7.27 251 ARG A CA 1
ATOM 2023 C C . ARG A 1 250 ? 0.124 0.961 30.472 1.00 5.44 251 ARG A C 1
ATOM 2024 O O . ARG A 1 250 ? 0.188 1.472 31.587 1.00 6.80 251 ARG A O 1
ATOM 2032 N N . TRP A 1 251 ? -0.048 1.675 29.365 1.00 6.02 252 TRP A N 1
ATOM 2033 C CA . TRP A 1 251 ? -0.217 3.122 29.418 1.00 4.56 252 TRP A CA 1
ATOM 2034 C C . TRP A 1 251 ? -1.382 3.461 30.342 1.00 4.84 252 TRP A C 1
ATOM 2035 O O . TRP A 1 251 ? -1.278 4.345 31.205 1.00 7.49 252 TRP A O 1
ATOM 2046 N N . GLN A 1 252 ? -2.486 2.738 30.192 1.00 4.70 253 GLN A N 1
ATOM 2047 C CA . GLN A 1 252 ? -3.655 3.004 31.021 1.00 4.50 253 GLN A CA 1
ATOM 2048 C C . GLN A 1 252 ? -3.425 2.587 32.474 1.00 6.47 253 GLN A C 1
ATOM 2049 O O . GLN A 1 252 ? -3.803 3.319 33.385 1.00 5.45 253 GLN A O 1
ATOM 2055 N N . VAL A 1 253 ? -2.810 1.421 32.683 1.00 8.83 254 VAL A N 1
ATOM 2056 C CA . VAL A 1 253 ? -2.469 0.949 34.032 1.00 10.96 254 VAL A CA 1
ATOM 2057 C C . VAL A 1 253 ? -1.695 2.000 34.808 1.00 9.47 254 VAL A C 1
ATOM 2058 O O . VAL A 1 253 ? -1.975 2.274 35.984 1.00 11.45 254 VAL A O 1
ATOM 2062 N N . GLN A 1 254 ? -0.728 2.616 34.143 1.00 8.37 255 GLN A N 1
ATOM 2063 C CA . GLN A 1 254 ? 0.117 3.616 34.790 1.00 10.57 255 GLN A CA 1
ATOM 2064 C C . GLN A 1 254 ? -0.642 4.912 35.074 1.00 16.30 255 GLN A C 1
ATOM 2065 O O . GLN A 1 254 ? -0.304 5.655 35.998 1.00 21.70 255 GLN A O 1
ATOM 2071 N N . ARG A 1 255 ? -1.675 5.172 34.279 1.00 9.35 256 ARG A N 1
ATOM 2072 C CA . ARG A 1 255 ? -2.560 6.318 34.480 1.00 8.87 256 ARG A CA 1
ATOM 2073 C C . ARG A 1 255 ? -3.616 6.009 35.543 1.00 9.05 256 ARG A C 1
ATOM 2074 O O . ARG A 1 255 ? -4.449 6.868 35.854 1.00 11.52 256 ARG A O 1
ATOM 2082 N N . LYS A 1 256 ? -3.579 4.786 36.085 1.00 7.96 257 LYS A N 1
ATOM 2083 C CA . LYS A 1 256 ? -4.595 4.293 37.039 1.00 6.52 257 LYS A CA 1
ATOM 2084 C C . LYS A 1 256 ? -5.981 4.209 36.417 1.00 10.92 257 LYS A C 1
ATOM 2085 O O . LYS A 1 256 ? -6.993 4.398 37.097 1.00 12.23 257 LYS A O 1
ATOM 2091 N N . VAL A 1 257 ? -6.024 3.935 35.117 1.00 5.26 258 VAL A N 1
ATOM 2092 C CA . VAL A 1 257 ? -7.277 3.740 34.416 1.00 5.17 258 VAL A CA 1
ATOM 2093 C C . VAL A 1 257 ? -7.494 2.239 34.236 1.00 6.33 258 VAL A C 1
ATOM 2094 O O . VAL A 1 257 ? -6.657 1.542 33.664 1.00 7.79 258 VAL A O 1
ATOM 2098 N N . ILE A 1 258 ? -8.611 1.753 34.767 1.00 4.28 259 ILE A N 1
ATOM 2099 C CA . ILE A 1 258 ? -9.006 0.356 34.645 1.00 4.23 259 ILE A CA 1
ATOM 2100 C C . ILE A 1 258 ? -9.310 0.049 33.176 1.00 5.64 259 ILE A C 1
ATOM 2101 O O . ILE A 1 258 ? -9.901 0.876 32.481 1.00 6.75 259 ILE A O 1
ATOM 2106 N N . CYS A 1 259 ? -8.914 -1.129 32.698 1.00 4.73 260 CYS A N 1
ATOM 2107 C CA . CYS A 1 259 ? -9.170 -1.504 31.303 1.00 4.03 260 CYS A CA 1
ATOM 2108 C C . CYS A 1 259 ? -9.954 -2.804 31.210 1.00 5.44 260 CYS A C 1
ATOM 2109 O O . CYS A 1 259 ? -9.663 -3.761 31.934 1.00 6.80 260 CYS A O 1
ATOM 2112 N N . ILE A 1 260 ? -10.914 -2.848 30.291 1.00 5.54 261 ILE A N 1
ATOM 2113 C CA . ILE A 1 260 ? -11.703 -4.062 30.071 1.00 5.56 261 ILE A CA 1
ATOM 2114 C C . ILE A 1 260 ? -11.689 -4.521 28.618 1.00 5.92 261 ILE A C 1
ATOM 2115 O O . ILE A 1 260 ? -12.734 -4.589 27.969 1.00 7.75 261 ILE A O 1
ATOM 2120 N N . PRO A 1 261 ? -10.501 -4.881 28.109 1.00 7.03 262 PRO A N 1
ATOM 2121 C CA . PRO A 1 261 ? -10.413 -5.324 26.712 1.00 5.50 262 PRO A CA 1
ATOM 2122 C C . PRO A 1 261 ? -11.280 -6.549 26.451 1.00 7.63 262 PRO A C 1
ATOM 2123 O O . PRO A 1 261 ? -11.204 -7.544 27.194 1.00 7.00 262 PRO A O 1
ATOM 2127 N N . LYS A 1 262 ? -12.105 -6.469 25.413 1.00 5.85 263 LYS A N 1
ATOM 2128 C CA . LYS A 1 262 ? -12.980 -7.572 25.046 1.00 5.97 263 LYS A CA 1
ATOM 2129 C C . LYS A 1 262 ? -12.228 -8.547 24.153 1.00 6.28 263 LYS A C 1
ATOM 2130 O O . LYS A 1 262 ? -11.478 -8.131 23.266 1.00 7.27 263 LYS A O 1
ATOM 2136 N N . SER A 1 263 ? -12.410 -9.842 24.397 1.00 6.21 264 SER A N 1
ATOM 2137 C CA . SER A 1 263 ? -11.806 -10.868 23.539 1.00 5.97 264 SER A CA 1
ATOM 2138 C C . SER A 1 263 ? -12.403 -12.220 23.842 1.00 7.90 264 SER A C 1
ATOM 2139 O O . SER A 1 263 ? -12.866 -12.458 24.958 1.00 7.75 264 SER A O 1
ATOM 2142 N N . ILE A 1 264 ? -12.379 -13.108 22.851 1.00 8.65 265 ILE A N 1
ATOM 2143 C CA . ILE A 1 264 ? -12.638 -14.530 23.098 1.00 6.09 265 ILE A CA 1
ATOM 2144 C C . ILE A 1 264 ? -11.426 -15.371 22.706 1.00 9.31 265 ILE A C 1
ATOM 2145 O O . ILE A 1 264 ? -11.464 -16.599 22.748 1.00 11.96 265 ILE A O 1
ATOM 2150 N N . ASN A 1 265 ? -10.343 -14.705 22.332 1.00 8.19 266 ASN A N 1
ATOM 2151 C CA . ASN A 1 265 ? -9.150 -15.403 21.863 1.00 9.10 266 ASN A CA 1
ATOM 2152 C C . ASN A 1 265 ? -8.225 -15.744 23.031 1.00 9.18 266 ASN A C 1
ATOM 2153 O O . ASN A 1 265 ? -7.801 -14.864 23.779 1.00 8.18 266 ASN A O 1
ATOM 2158 N N . PRO A 1 266 ? -7.914 -17.037 23.209 1.00 6.71 267 PRO A N 1
ATOM 2159 C CA . PRO A 1 266 ? -7.111 -17.430 24.370 1.00 8.97 267 PRO A CA 1
ATOM 2160 C C . PRO A 1 266 ? -5.741 -16.743 24.453 1.00 11.04 267 PRO A C 1
ATOM 2161 O O . PRO A 1 266 ? -5.327 -16.340 25.539 1.00 9.96 267 PRO A O 1
ATOM 2165 N N A SER A 1 267 ? -5.043 -16.592 23.331 0.80 10.05 268 SER A N 1
ATOM 2166 N N B SER A 1 267 ? -5.053 -16.620 23.322 0.20 10.07 268 SER A N 1
ATOM 2167 C CA A SER A 1 267 ? -3.720 -15.978 23.381 0.80 9.44 268 SER A CA 1
ATOM 2168 C CA B SER A 1 267 ? -3.739 -15.984 23.310 0.20 9.46 268 SER A CA 1
ATOM 2169 C C A SER A 1 267 ? -3.806 -14.497 23.740 0.80 7.44 268 SER A C 1
ATOM 2170 C C B SER A 1 267 ? -3.817 -14.521 23.734 0.20 7.60 268 SER A C 1
ATOM 2171 O O A SER A 1 267 ? -2.975 -13.977 24.475 0.80 10.57 268 SER A O 1
ATOM 2172 O O B SER A 1 267 ? -2.991 -14.039 24.506 0.20 10.49 268 SER A O 1
ATOM 2177 N N . ARG A 1 268 ? -4.820 -13.819 23.224 1.00 7.90 269 ARG A N 1
ATOM 2178 C CA . ARG A 1 268 ? -4.951 -12.388 23.484 1.00 4.95 269 ARG A CA 1
ATOM 2179 C C . ARG A 1 268 ? -5.489 -12.132 24.880 1.00 5.35 269 ARG A C 1
ATOM 2180 O O . ARG A 1 268 ? -5.034 -11.210 25.568 1.00 6.89 269 ARG A O 1
ATOM 2188 N N . ILE A 1 269 ? -6.427 -12.965 25.319 1.00 6.60 270 ILE A N 1
ATOM 2189 C CA . ILE A 1 269 ? -6.907 -12.875 26.698 1.00 6.97 270 ILE A CA 1
ATOM 2190 C C . ILE A 1 269 ? -5.735 -12.962 27.686 1.00 6.75 270 ILE A C 1
ATOM 2191 O O . ILE A 1 269 ? -5.620 -12.151 28.614 1.00 8.98 270 ILE A O 1
ATOM 2196 N N . LEU A 1 270 ? -4.846 -13.928 27.468 1.00 7.29 271 LEU A N 1
ATOM 2197 C CA . LEU A 1 270 ? -3.688 -14.105 28.340 1.00 7.85 271 LEU A CA 1
ATOM 2198 C C . LEU A 1 270 ? -2.743 -12.907 28.295 1.00 8.90 271 LEU A C 1
ATOM 2199 O O . LEU A 1 270 ? -2.334 -12.402 29.344 1.00 10.83 271 LEU A O 1
ATOM 2204 N N A GLN A 1 271 ? -2.409 -12.472 27.081 0.50 8.82 272 GLN A N 1
ATOM 2205 N N B GLN A 1 271 ? -2.396 -12.426 27.103 0.50 8.80 272 GLN A N 1
ATOM 2206 C CA A GLN A 1 271 ? -1.518 -11.336 26.873 0.50 8.18 272 GLN A CA 1
ATOM 2207 C CA B GLN A 1 271 ? -1.424 -11.334 27.028 0.50 8.14 272 GLN A CA 1
ATOM 2208 C C A GLN A 1 271 ? -2.009 -10.097 27.602 0.50 7.07 272 GLN A C 1
ATOM 2209 C C B GLN A 1 271 ? -1.992 -10.015 27.558 0.50 7.05 272 GLN A C 1
ATOM 2210 O O A GLN A 1 271 ? -1.236 -9.383 28.233 0.50 8.59 272 GLN A O 1
ATOM 2211 O O B GLN A 1 271 ? -1.247 -9.159 28.028 0.50 8.95 272 GLN A O 1
ATOM 2222 N N . ASN A 1 272 ? -3.311 -9.860 27.503 1.00 6.94 273 ASN A N 1
ATOM 2223 C CA . ASN A 1 272 ? -3.919 -8.607 27.952 1.00 7.53 273 ASN A CA 1
ATOM 2224 C C . ASN A 1 272 ? -3.823 -8.346 29.455 1.00 9.22 273 ASN A C 1
ATOM 2225 O O . ASN A 1 272 ? -3.982 -7.214 29.897 1.00 7.60 273 ASN A O 1
ATOM 2230 N N . ILE A 1 273 ? -3.576 -9.382 30.247 1.00 8.59 274 ILE A N 1
ATOM 2231 C CA . ILE A 1 273 ? -3.431 -9.180 31.685 1.00 7.00 274 ILE A CA 1
ATOM 2232 C C . ILE A 1 273 ? -1.962 -9.157 32.143 1.00 6.57 274 ILE A C 1
ATOM 2233 O O . ILE A 1 273 ? -1.663 -8.879 33.312 1.00 8.61 274 ILE A O 1
ATOM 2238 N N . GLN A 1 274 ? -1.049 -9.406 31.210 1.00 9.70 275 GLN A N 1
ATOM 2239 C CA . GLN A 1 274 ? 0.376 -9.396 31.524 1.00 6.59 275 GLN A CA 1
ATOM 2240 C C . GLN A 1 274 ? 0.970 -7.996 31.343 1.00 9.32 275 GLN A C 1
ATOM 2241 O O . GLN A 1 274 ? 1.815 -7.763 30.470 1.00 12.09 275 GLN A O 1
ATOM 2247 N N . VAL A 1 275 ? 0.514 -7.066 32.178 1.00 7.90 276 VAL A N 1
ATOM 2248 C CA . VAL A 1 275 ? 0.881 -5.655 32.048 1.00 7.25 276 VAL A CA 1
ATOM 2249 C C . VAL A 1 275 ? 1.386 -5.037 33.347 1.00 9.39 276 VAL A C 1
ATOM 2250 O O . VAL A 1 275 ? 1.403 -3.813 33.506 1.00 9.66 276 VAL A O 1
ATOM 2254 N N . PHE A 1 276 ? 1.813 -5.882 34.281 1.00 9.85 277 PHE A N 1
ATOM 2255 C CA . PHE A 1 276 ? 2.218 -5.381 35.588 1.00 12.06 277 PHE A CA 1
ATOM 2256 C C . PHE A 1 276 ? 3.697 -5.583 35.890 1.00 18.59 277 PHE A C 1
ATOM 2257 O O . PHE A 1 276 ? 4.147 -5.319 37.008 1.00 27.79 277 PHE A O 1
ATOM 2265 N N . ASP A 1 277 ? 4.453 -6.023 34.889 1.00 9.36 278 ASP A N 1
ATOM 2266 C CA . ASP A 1 277 ? 5.859 -6.360 35.099 1.00 12.21 278 ASP A CA 1
ATOM 2267 C C . ASP A 1 277 ? 6.816 -5.559 34.222 1.00 20.06 278 ASP A C 1
ATOM 2268 O O . ASP A 1 277 ? 7.966 -5.956 34.024 1.00 19.97 278 ASP A O 1
ATOM 2273 N N . PHE A 1 278 ? 6.334 -4.444 33.677 1.00 12.44 279 PHE A N 1
ATOM 2274 C CA . PHE A 1 278 ? 7.209 -3.476 33.010 1.00 10.25 279 PHE A CA 1
ATOM 2275 C C . PHE A 1 278 ? 6.658 -2.083 33.266 1.00 10.50 279 PHE A C 1
ATOM 2276 O O . PHE A 1 278 ? 5.518 -1.937 33.723 1.00 12.30 279 PHE A O 1
ATOM 2284 N N A THR A 1 279 ? 7.485 -1.066 33.039 0.00 11.99 280 THR A N 1
ATOM 2285 N N B THR A 1 279 ? 7.462 -1.066 32.968 1.00 11.78 280 THR A N 1
ATOM 2286 C CA A THR A 1 279 ? 7.094 0.311 33.319 0.00 12.34 280 THR A CA 1
ATOM 2287 C CA B THR A 1 279 ? 7.154 0.308 33.346 1.00 12.24 280 THR A CA 1
ATOM 2288 C C A THR A 1 279 ? 7.511 1.246 32.198 0.00 11.49 280 THR A C 1
ATOM 2289 C C B THR A 1 279 ? 7.528 1.252 32.217 1.00 11.37 280 THR A C 1
ATOM 2290 O O A THR A 1 279 ? 8.496 1.007 31.506 0.00 13.31 280 THR A O 1
ATOM 2291 O O B THR A 1 279 ? 8.517 1.015 31.528 1.00 13.38 280 THR A O 1
ATOM 2298 N N . PHE A 1 280 ? 6.745 2.316 32.030 1.00 8.39 281 PHE A N 1
ATOM 2299 C CA . PHE A 1 280 ? 7.099 3.383 31.094 1.00 7.64 281 PHE A CA 1
ATOM 2300 C C . PHE A 1 280 ? 7.718 4.550 31.859 1.00 5.59 281 PHE A C 1
ATOM 2301 O O . PHE A 1 280 ? 7.289 4.886 32.968 1.00 9.98 281 PHE A O 1
ATOM 2309 N N . SER A 1 281 ? 8.714 5.186 31.242 1.00 6.66 282 SER A N 1
ATOM 2310 C CA . SER A 1 281 ? 9.328 6.393 31.767 1.00 5.69 282 SER A CA 1
ATOM 2311 C C . SER A 1 281 ? 8.398 7.584 31.546 1.00 7.99 282 SER A C 1
ATOM 2312 O O . SER A 1 281 ? 7.443 7.488 30.771 1.00 7.45 282 SER A O 1
ATOM 2315 N N . PRO A 1 282 ? 8.672 8.717 32.214 1.00 9.40 283 PRO A N 1
ATOM 2316 C CA . PRO A 1 282 ? 7.877 9.915 31.927 1.00 8.64 283 PRO A CA 1
ATOM 2317 C C . PRO A 1 282 ? 7.932 10.317 30.450 1.00 10.75 283 PRO A C 1
ATOM 2318 O O . PRO A 1 282 ? 6.904 10.737 29.898 1.00 9.69 283 PRO A O 1
ATOM 2322 N N . GLU A 1 283 ? 9.103 10.179 29.823 1.00 8.22 284 GLU A N 1
ATOM 2323 C CA . GLU A 1 283 ? 9.250 10.488 28.398 1.00 6.21 284 GLU A CA 1
ATOM 2324 C C . GLU A 1 283 ? 8.355 9.612 27.519 1.00 6.32 284 GLU A C 1
ATOM 2325 O O . GLU A 1 283 ? 7.728 10.102 26.580 1.00 8.71 284 GLU A O 1
ATOM 2331 N N . GLU A 1 284 ? 8.306 8.318 27.815 1.00 6.40 285 GLU A N 1
ATOM 2332 C CA . GLU A 1 284 ? 7.441 7.399 27.072 1.00 4.65 285 GLU A CA 1
ATOM 2333 C C . GLU A 1 284 ? 5.957 7.719 27.245 1.00 5.65 285 GLU A C 1
ATOM 2334 O O . GLU A 1 284 ? 5.185 7.668 26.286 1.00 6.69 285 GLU A O 1
ATOM 2340 N N . MET A 1 285 ? 5.552 8.046 28.470 1.00 6.21 286 MET A N 1
ATOM 2341 C CA . MET A 1 285 ? 4.168 8.451 28.704 1.00 6.80 286 MET A CA 1
ATOM 2342 C C . MET A 1 285 ? 3.827 9.683 27.865 1.00 8.41 286 MET A C 1
ATOM 2343 O O . MET A 1 285 ? 2.750 9.755 27.272 1.00 8.34 286 MET A O 1
ATOM 2348 N N . LYS A 1 286 ? 4.765 10.623 27.769 1.00 8.46 287 LYS A N 1
ATOM 2349 C CA . LYS A 1 286 ? 4.538 11.827 26.967 1.00 7.47 287 LYS A CA 1
ATOM 2350 C C . LYS A 1 286 ? 4.490 11.534 25.468 1.00 8.24 287 LYS A C 1
ATOM 2351 O O . LYS A 1 286 ? 3.770 12.198 24.724 1.00 7.52 287 LYS A O 1
ATOM 2357 N N . GLN A 1 287 ? 5.245 10.535 25.023 1.00 6.42 288 GLN A N 1
ATOM 2358 C CA . GLN A 1 287 ? 5.186 10.118 23.624 1.00 6.66 288 GLN A CA 1
ATOM 2359 C C . GLN A 1 287 ? 3.823 9.509 23.305 1.00 7.73 288 GLN A C 1
ATOM 2360 O O . GLN A 1 287 ? 3.234 9.782 22.257 1.00 8.37 288 GLN A O 1
ATOM 2366 N N . LEU A 1 288 ? 3.298 8.697 24.219 1.00 6.72 289 LEU A N 1
ATOM 2367 C CA . LEU A 1 288 ? 1.958 8.150 24.020 1.00 6.56 289 LEU A CA 1
ATOM 2368 C C . LEU A 1 288 ? 0.896 9.249 24.091 1.00 6.45 289 LEU A C 1
ATOM 2369 O O . LEU A 1 288 ? -0.127 9.170 23.419 1.00 6.69 289 LEU A O 1
ATOM 2374 N N . ASP A 1 289 ? 1.150 10.285 24.888 1.00 6.83 290 ASP A N 1
ATOM 2375 C CA . ASP A 1 289 ? 0.217 11.406 24.972 1.00 6.01 290 ASP A CA 1
ATOM 2376 C C . ASP A 1 289 ? 0.078 12.140 23.644 1.00 5.29 290 ASP A C 1
ATOM 2377 O O . ASP A 1 289 ? -0.960 12.749 23.378 1.00 6.37 290 ASP A O 1
ATOM 2382 N N . ALA A 1 290 ? 1.123 12.087 22.820 1.00 6.59 291 ALA A N 1
ATOM 2383 C CA . ALA A 1 290 ? 1.135 12.806 21.551 1.00 5.70 291 ALA A CA 1
ATOM 2384 C C . ALA A 1 290 ? 0.104 12.276 20.566 1.00 6.56 291 ALA A C 1
ATOM 2385 O O . ALA A 1 290 ? -0.247 12.961 19.596 1.00 5.37 291 ALA A O 1
ATOM 2387 N N . LEU A 1 291 ? -0.381 11.061 20.804 1.00 4.24 292 LEU A N 1
ATOM 2388 C CA . LEU A 1 291 ? -1.358 10.452 19.896 1.00 5.71 292 LEU A CA 1
ATOM 2389 C C . LEU A 1 291 ? -2.773 11.005 20.063 1.00 4.03 292 LEU A C 1
ATOM 2390 O O . LEU A 1 291 ? -3.644 10.753 19.226 1.00 5.58 292 LEU A O 1
ATOM 2395 N N . ASN A 1 292 ? -3.010 11.748 21.142 1.00 5.30 293 ASN A N 1
ATOM 2396 C CA . ASN A 1 292 ? -4.355 12.228 21.460 1.00 4.71 293 ASN A CA 1
ATOM 2397 C C . ASN A 1 292 ? -4.886 13.130 20.346 1.00 5.67 293 ASN A C 1
ATOM 2398 O O . ASN A 1 292 ? -4.220 14.103 19.956 1.00 9.24 293 ASN A O 1
ATOM 2403 N N . LYS A 1 293 ? -6.064 12.804 19.819 1.00 4.72 294 LYS A N 1
ATOM 2404 C CA . LYS A 1 293 ? -6.596 13.537 18.662 1.00 6.00 294 LYS A CA 1
ATOM 2405 C C . LYS A 1 293 ? -8.113 13.608 18.575 1.00 8.53 294 LYS A C 1
ATOM 2406 O O . LYS A 1 293 ? -8.656 13.984 17.531 1.00 10.31 294 LYS A O 1
ATOM 2412 N N . ASN A 1 294 ? -8.787 13.260 19.667 1.00 5.70 295 ASN A N 1
ATOM 2413 C CA . ASN A 1 294 ? -10.249 13.337 19.749 1.00 6.73 295 ASN A CA 1
ATOM 2414 C C . ASN A 1 294 ? -10.918 12.462 18.698 1.00 9.04 295 ASN A C 1
ATOM 2415 O O . ASN A 1 294 ? -11.883 12.881 18.059 1.00 12.46 295 ASN A O 1
ATOM 2420 N N . TRP A 1 295 ? -10.397 11.249 18.521 1.00 6.28 296 TRP A N 1
ATOM 2421 C CA . TRP A 1 295 ? -11.006 10.288 17.609 1.00 6.41 296 TRP A CA 1
ATOM 2422 C C . TRP A 1 295 ? -11.812 9.278 18.406 1.00 7.11 296 TRP A C 1
ATOM 2423 O O . TRP A 1 295 ? -11.243 8.462 19.137 1.00 5.99 296 TRP A O 1
ATOM 2434 N N . ARG A 1 296 ? -13.133 9.324 18.232 1.00 7.92 297 ARG A N 1
ATOM 2435 C CA . ARG A 1 296 ? -14.070 8.477 18.967 1.00 4.35 297 ARG A CA 1
ATOM 2436 C C . ARG A 1 296 ? -14.647 7.371 18.063 1.00 5.12 297 ARG A C 1
ATOM 2437 O O . ARG A 1 296 ? -15.319 7.665 17.064 1.00 8.85 297 ARG A O 1
ATOM 2445 N N . TYR A 1 297 ? -14.371 6.109 18.396 1.00 5.96 298 TYR A N 1
ATOM 2446 C CA . TYR A 1 297 ? -14.865 4.988 17.587 1.00 4.31 298 TYR A CA 1
ATOM 2447 C C . TYR A 1 297 ? -16.298 4.609 17.926 1.00 8.18 298 TYR A C 1
ATOM 2448 O O . TYR A 1 297 ? -17.053 4.179 17.050 1.00 7.73 298 TYR A O 1
ATOM 2457 N N . ILE A 1 298 ? -16.657 4.722 19.204 1.00 5.01 299 ILE A N 1
ATOM 2458 C CA . ILE A 1 298 ? -17.901 4.115 19.681 1.00 5.24 299 ILE A CA 1
ATOM 2459 C C . ILE A 1 298 ? -19.010 5.152 19.819 1.00 7.98 299 ILE A C 1
ATOM 2460 O O . ILE A 1 298 ? -19.178 5.785 20.865 1.00 7.65 299 ILE A O 1
ATOM 2465 N N . VAL A 1 299 ? -19.733 5.339 18.722 1.00 8.18 300 VAL A N 1
ATOM 2466 C CA . VAL A 1 299 ? -20.829 6.294 18.604 1.00 8.60 300 VAL A CA 1
ATOM 2467 C C . VAL A 1 299 ? -21.888 5.529 17.842 1.00 12.10 300 VAL A C 1
ATOM 2468 O O . VAL A 1 299 ? -21.579 4.959 16.798 1.00 10.51 300 VAL A O 1
ATOM 2472 N N . PRO A 1 300 ? -23.130 5.485 18.353 1.00 8.46 301 PRO A N 1
ATOM 2473 C CA . PRO A 1 300 ? -24.154 4.780 17.571 1.00 9.51 301 PRO A CA 1
ATOM 2474 C C . PRO A 1 300 ? -24.399 5.483 16.240 1.00 10.56 301 PRO A C 1
ATOM 2475 O O . PRO A 1 300 ? -24.615 6.707 16.209 1.00 8.60 301 PRO A O 1
ATOM 2479 N N . MET A 1 301 ? -24.335 4.711 15.156 1.00 9.85 302 MET A N 1
ATOM 2480 C CA . MET A 1 301 ? -24.449 5.255 13.803 1.00 9.06 302 MET A CA 1
ATOM 2481 C C . MET A 1 301 ? -25.590 4.605 13.029 1.00 10.72 302 MET A C 1
ATOM 2482 O O . MET A 1 301 ? -26.134 3.568 13.425 1.00 11.48 302 MET A O 1
ATOM 2487 N N . ILE A 1 302 ? -25.943 5.227 11.912 1.00 10.20 303 ILE A N 1
ATOM 2488 C CA . ILE A 1 302 ? -27.004 4.718 11.068 1.00 9.07 303 ILE A CA 1
ATOM 2489 C C . ILE A 1 302 ? -26.697 5.144 9.641 1.00 9.51 303 ILE A C 1
ATOM 2490 O O . ILE A 1 302 ? -26.100 6.201 9.411 1.00 9.35 303 ILE A O 1
ATOM 2495 N N . THR A 1 303 ? -27.075 4.307 8.681 1.00 11.44 304 THR A N 1
ATOM 2496 C CA . THR A 1 303 ? -26.817 4.625 7.282 1.00 10.03 304 THR A CA 1
ATOM 2497 C C . THR A 1 303 ? -27.965 5.456 6.721 1.00 10.31 304 THR A C 1
ATOM 2498 O O . THR A 1 303 ? -29.130 5.061 6.819 1.00 15.41 304 THR A O 1
ATOM 2502 N N . VAL A 1 304 ? -27.621 6.607 6.148 1.00 10.98 305 VAL A N 1
ATOM 2503 C CA . VAL A 1 304 ? -28.583 7.468 5.473 1.00 14.31 305 VAL A CA 1
ATOM 2504 C C . VAL A 1 304 ? -28.036 7.807 4.096 1.00 14.37 305 VAL A C 1
ATOM 2505 O O . VAL A 1 304 ? -27.013 8.484 3.984 1.00 15.77 305 VAL A O 1
ATOM 2509 N N . ASP A 1 305 ? -28.730 7.335 3.061 1.00 17.27 306 ASP A N 1
ATOM 2510 C CA . ASP A 1 305 ? -28.304 7.512 1.669 1.00 19.03 306 ASP A CA 1
ATOM 2511 C C . ASP A 1 305 ? -26.818 7.214 1.458 1.00 18.47 306 ASP A C 1
ATOM 2512 O O . ASP A 1 305 ? -26.073 8.035 0.913 1.00 23.11 306 ASP A O 1
ATOM 2517 N N . GLY A 1 306 ? -26.395 6.042 1.922 1.00 14.27 307 GLY A N 1
ATOM 2518 C CA . GLY A 1 306 ? -25.075 5.520 1.611 1.00 18.45 307 GLY A CA 1
ATOM 2519 C C . GLY A 1 306 ? -23.979 6.023 2.525 1.00 24.71 307 GLY A C 1
ATOM 2520 O O . GLY A 1 306 ? -22.813 5.661 2.354 1.00 27.60 307 GLY A O 1
ATOM 2521 N N . LYS A 1 307 ? -24.342 6.857 3.495 1.00 19.06 308 LYS A N 1
ATOM 2522 C CA . LYS A 1 307 ? -23.359 7.409 4.423 1.00 16.10 308 LYS A CA 1
ATOM 2523 C C . LYS A 1 307 ? -23.749 7.121 5.867 1.00 14.05 308 LYS A C 1
ATOM 2524 O O . LYS A 1 307 ? -24.931 7.135 6.208 1.00 16.00 308 LYS A O 1
ATOM 2530 N N . ARG A 1 308 ? -22.751 6.861 6.708 1.00 17.01 309 ARG A N 1
ATOM 2531 C CA . ARG A 1 308 ? -22.984 6.665 8.136 1.00 13.16 309 ARG A CA 1
ATOM 2532 C C . ARG A 1 308 ? -22.994 8.014 8.852 1.00 11.85 309 ARG A C 1
ATOM 2533 O O . ARG A 1 308 ? -22.053 8.811 8.710 1.00 14.87 309 ARG A O 1
ATOM 2541 N N . VAL A 1 309 ? -24.054 8.273 9.622 1.00 10.17 310 VAL A N 1
ATOM 2542 C CA . VAL A 1 309 ? -24.161 9.502 10.404 1.00 11.03 310 VAL A CA 1
ATOM 2543 C C . VAL A 1 309 ? -24.547 9.117 11.826 1.00 9.48 310 VAL A C 1
ATOM 2544 O O . VAL A 1 309 ? -25.043 8.015 12.044 1.00 10.55 310 VAL A O 1
ATOM 2548 N N . PRO A 1 310 ? -24.292 10.006 12.803 1.00 9.49 311 PRO A N 1
ATOM 2549 C CA . PRO A 1 310 ? -24.648 9.655 14.182 1.00 9.93 311 PRO A CA 1
ATOM 2550 C C . PRO A 1 310 ? -26.157 9.479 14.312 1.00 11.84 311 PRO A C 1
ATOM 2551 O O . PRO A 1 310 ? -26.908 10.241 13.686 1.00 12.37 311 PRO A O 1
ATOM 2555 N N . ARG A 1 311 ? -26.587 8.491 15.095 1.00 6.78 312 ARG A N 1
ATOM 2556 C CA . ARG A 1 311 ? -28.006 8.160 15.197 1.00 5.81 312 ARG A CA 1
ATOM 2557 C C . ARG A 1 311 ? -28.681 8.922 16.330 1.00 8.43 312 ARG A C 1
ATOM 2558 O O . ARG A 1 311 ? -29.849 9.325 16.222 1.00 7.76 312 ARG A O 1
ATOM 2566 N N . ASP A 1 312 ? -27.954 9.114 17.425 1.00 8.12 313 ASP A N 1
ATOM 2567 C CA . ASP A 1 312 ? -28.600 9.541 18.665 1.00 6.44 313 ASP A CA 1
ATOM 2568 C C . ASP A 1 312 ? -28.285 10.971 19.096 1.00 7.95 313 ASP A C 1
ATOM 2569 O O . ASP A 1 312 ? -28.667 11.386 20.189 1.00 7.45 313 ASP A O 1
ATOM 2574 N N . ALA A 1 313 ? -27.618 11.733 18.229 1.00 8.59 314 ALA A N 1
ATOM 2575 C CA . ALA A 1 313 ? -27.131 13.058 18.612 1.00 10.63 314 ALA A CA 1
ATOM 2576 C C . ALA A 1 313 ? -28.242 14.083 18.844 1.00 10.41 314 ALA A C 1
ATOM 2577 O O . ALA A 1 313 ? -27.984 15.170 19.363 1.00 15.25 314 ALA A O 1
ATOM 2579 N N . GLY A 1 314 ? -29.468 13.739 18.458 1.00 9.01 315 GLY A N 1
ATOM 2580 C CA . GLY A 1 314 ? -30.614 14.602 18.699 1.00 11.26 315 GLY A CA 1
ATOM 2581 C C . GLY A 1 314 ? -31.372 14.291 19.977 1.00 10.95 315 GLY A C 1
ATOM 2582 O O . GLY A 1 314 ? -32.324 14.994 20.324 1.00 11.29 315 GLY A O 1
ATOM 2583 N N . HIS A 1 315 ? -30.976 13.229 20.676 1.00 8.62 316 HIS A N 1
ATOM 2584 C CA . HIS A 1 315 ? -31.585 12.942 21.975 1.00 6.17 316 HIS A CA 1
ATOM 2585 C C . HIS A 1 315 ? -31.181 14.037 22.938 1.00 6.22 316 HIS A C 1
ATOM 2586 O O . HIS A 1 315 ? -30.008 14.422 22.998 1.00 8.34 316 HIS A O 1
ATOM 2593 N N . PRO A 1 316 ? -32.144 14.545 23.720 1.00 8.78 317 PRO A N 1
ATOM 2594 C CA . PRO A 1 316 ? -31.834 15.608 24.680 1.00 9.53 317 PRO A CA 1
ATOM 2595 C C . PRO A 1 316 ? -30.732 15.241 25.669 1.00 7.03 317 PRO A C 1
ATOM 2596 O O . PRO A 1 316 ? -30.031 16.135 26.153 1.00 9.56 317 PRO A O 1
ATOM 2600 N N . LEU A 1 317 ? -30.581 13.954 25.966 1.00 6.43 318 LEU A N 1
ATOM 2601 C CA . LEU A 1 317 ? -29.598 13.533 26.955 1.00 5.45 318 LEU A CA 1
ATOM 2602 C C . LEU A 1 317 ? -28.372 12.874 26.330 1.00 6.28 318 LEU A C 1
ATOM 2603 O O . LEU A 1 317 ? -27.635 12.161 27.006 1.00 7.00 318 LEU A O 1
ATOM 2608 N N . TYR A 1 318 ? -28.145 13.112 25.040 1.00 6.92 319 TYR A N 1
ATOM 2609 C CA . TYR A 1 318 ? -26.942 12.596 24.385 1.00 6.83 319 TYR A CA 1
ATOM 2610 C C . TYR A 1 318 ? -25.689 13.173 25.044 1.00 6.69 319 TYR A C 1
ATOM 2611 O O . TYR A 1 318 ? -25.639 14.365 25.359 1.00 8.33 319 TYR A O 1
ATOM 2620 N N . PRO A 1 319 ? -24.661 12.334 25.246 1.00 4.12 320 PRO A N 1
ATOM 2621 C CA . PRO A 1 319 ? -23.480 12.801 25.979 1.00 3.89 320 PRO A CA 1
ATOM 2622 C C . PRO A 1 319 ? -22.370 13.424 25.129 1.00 6.34 320 PRO A C 1
ATOM 2623 O O . PRO A 1 319 ? -21.488 14.069 25.702 1.00 7.63 320 PRO A O 1
ATOM 2627 N N . PHE A 1 320 ? -22.386 13.243 23.810 1.00 6.64 321 PHE A N 1
ATOM 2628 C CA . PHE A 1 320 ? -21.198 13.587 23.026 1.00 7.96 321 PHE A CA 1
ATOM 2629 C C . PHE A 1 320 ? -21.244 14.923 22.287 1.00 11.69 321 PHE A C 1
ATOM 2630 O O . PHE A 1 320 ? -20.429 15.167 21.397 1.00 14.95 321 PHE A O 1
ATOM 2638 N N . ASN A 1 321 ? -22.172 15.794 22.670 1.00 10.28 322 ASN A N 1
ATOM 2639 C CA . ASN A 1 321 ? -22.243 17.131 22.078 1.00 11.44 322 ASN A CA 1
ATOM 2640 C C . ASN A 1 321 ? -21.368 18.157 22.822 1.00 16.96 322 ASN A C 1
ATOM 2641 O O . ASN A 1 321 ? -20.950 19.165 22.245 1.00 22.15 322 ASN A O 1
ATOM 2646 N N . ASP A 1 322 ? -21.084 17.895 24.097 1.00 10.96 323 ASP A N 1
ATOM 2647 C CA . ASP A 1 322 ? -20.170 18.737 24.877 1.00 11.25 323 ASP A CA 1
ATOM 2648 C C . ASP A 1 322 ? -18.713 18.370 24.594 1.00 13.78 323 ASP A C 1
ATOM 2649 O O . ASP A 1 322 ? -18.428 17.245 24.188 1.00 13.26 323 ASP A O 1
ATOM 2654 N N . PRO A 1 323 ? -17.781 19.313 24.824 1.00 15.24 324 PRO A N 1
ATOM 2655 C CA . PRO A 1 323 ? -16.359 18.999 24.623 1.00 13.19 324 PRO A CA 1
ATOM 2656 C C . PRO A 1 323 ? -15.890 17.792 25.448 1.00 16.43 324 PRO A C 1
ATOM 2657 O O . PRO A 1 323 ? -15.165 16.960 24.914 1.00 14.92 324 PRO A O 1
ATOM 2661 N N . TYR A 1 324 ? -16.287 17.704 26.716 1.00 10.52 325 TYR A N 1
ATOM 2662 C CA . TYR A 1 324 ? -16.029 16.503 27.522 1.00 8.38 325 TYR A CA 1
ATOM 2663 C C . TYR A 1 324 ? -16.991 16.444 28.698 1.00 11.20 325 TYR A C 1
ATOM 2664 O O . TYR A 1 324 ? -17.194 15.379 29.299 1.00 6.68 325 TYR A O 1
ATOM 2674 N N . ALA B 1 2 ? -6.779 -18.522 67.509 1.00 34.51 3 ALA B N 1
ATOM 2675 C CA . ALA B 1 2 ? -7.566 -18.385 66.284 1.00 45.57 3 ALA B CA 1
ATOM 2676 C C . ALA B 1 2 ? -9.054 -18.345 66.622 1.00 27.43 3 ALA B C 1
ATOM 2677 O O . ALA B 1 2 ? -9.537 -19.138 67.433 1.00 31.95 3 ALA B O 1
ATOM 2679 N N . SER B 1 3 ? -9.779 -17.418 66.007 1.00 18.70 4 SER B N 1
ATOM 2680 C CA . SER B 1 3 ? -11.149 -17.165 66.423 1.00 17.39 4 SER B CA 1
ATOM 2681 C C . SER B 1 3 ? -12.208 -17.619 65.424 1.00 11.65 4 SER B C 1
ATOM 2682 O O . SER B 1 3 ? -13.371 -17.263 65.573 1.00 10.11 4 SER B O 1
ATOM 2685 N N . SER B 1 4 ? -11.808 -18.394 64.418 1.00 10.96 5 SER B N 1
ATOM 2686 C CA A SER B 1 4 ? -12.771 -18.949 63.472 0.60 10.86 5 SER B CA 1
ATOM 2687 C CA B SER B 1 4 ? -12.732 -18.923 63.419 0.40 10.90 5 SER B CA 1
ATOM 2688 C C . SER B 1 4 ? -12.402 -20.375 63.104 1.00 9.39 5 SER B C 1
ATOM 2689 O O . SER B 1 4 ? -11.285 -20.830 63.369 1.00 13.35 5 SER B O 1
ATOM 2694 N N . VAL B 1 5 ? -13.359 -21.079 62.509 1.00 7.14 6 VAL B N 1
ATOM 2695 C CA . VAL B 1 5 ? -13.115 -22.402 61.939 1.00 7.42 6 VAL B CA 1
ATOM 2696 C C . VAL B 1 5 ? -13.441 -22.368 60.449 1.00 12.74 6 VAL B C 1
ATOM 2697 O O . VAL B 1 5 ? -14.258 -21.565 60.011 1.00 12.28 6 VAL B O 1
ATOM 2701 N N . LEU B 1 6 ? -12.783 -23.221 59.671 1.00 10.06 7 LEU B N 1
ATOM 2702 C CA . LEU B 1 6 ? -13.036 -23.296 58.238 1.00 8.92 7 LEU B CA 1
ATOM 2703 C C . LEU B 1 6 ? -14.122 -24.320 57.924 1.00 10.53 7 LEU B C 1
ATOM 2704 O O . LEU B 1 6 ? -14.021 -25.489 58.332 1.00 14.05 7 LEU B O 1
ATOM 2709 N N . LEU B 1 7 ? -15.163 -23.881 57.213 1.00 6.32 8 LEU B N 1
ATOM 2710 C CA . LEU B 1 7 ? -16.180 -24.797 56.708 1.00 5.40 8 LEU B CA 1
ATOM 2711 C C . LEU B 1 7 ? -15.664 -25.476 55.448 1.00 10.99 8 LEU B C 1
ATOM 2712 O O . LEU B 1 7 ? -14.671 -25.040 54.854 1.00 9.50 8 LEU B O 1
ATOM 2717 N N . HIS B 1 8 ? -16.347 -26.530 55.013 1.00 7.82 9 HIS B N 1
ATOM 2718 C CA . HIS B 1 8 ? -15.872 -27.262 53.845 1.00 7.07 9 HIS B CA 1
ATOM 2719 C C . HIS B 1 8 ? -15.913 -26.424 52.572 1.00 9.73 9 HIS B C 1
ATOM 2720 O O . HIS B 1 8 ? -15.257 -26.754 51.579 1.00 12.55 9 HIS B O 1
ATOM 2727 N N . THR B 1 9 ? -16.666 -25.326 52.623 1.00 8.71 10 THR B N 1
ATOM 2728 C CA . THR B 1 9 ? -16.803 -24.403 51.503 1.00 9.18 10 THR B CA 1
ATOM 2729 C C . THR B 1 9 ? -15.622 -23.453 51.381 1.00 11.93 10 THR B C 1
ATOM 2730 O O . THR B 1 9 ? -15.517 -22.727 50.389 1.00 12.19 10 THR B O 1
ATOM 2734 N N . GLY B 1 10 ? -14.762 -23.426 52.393 1.00 9.52 11 GLY B N 1
ATOM 2735 C CA . GLY B 1 10 ? -13.684 -22.453 52.436 1.00 14.24 11 GLY B CA 1
ATOM 2736 C C . GLY B 1 10 ? -13.999 -21.250 53.314 1.00 13.19 11 GLY B C 1
ATOM 2737 O O . GLY B 1 10 ? -13.100 -20.463 53.640 1.00 13.73 11 GLY B O 1
ATOM 2738 N N . GLN B 1 11 ? -15.265 -21.109 53.706 1.00 6.32 12 GLN B N 1
ATOM 2739 C CA . GLN B 1 11 ? -15.688 -19.984 54.546 1.00 7.96 12 GLN B CA 1
ATOM 2740 C C . GLN B 1 11 ? -15.089 -20.028 55.942 1.00 10.91 12 GLN B C 1
ATOM 2741 O O . GLN B 1 11 ? -15.045 -21.083 56.581 1.00 10.24 12 GLN B O 1
ATOM 2747 N N . LYS B 1 12 ? -14.678 -18.867 56.440 1.00 7.51 13 LYS B N 1
ATOM 2748 C CA . LYS B 1 12 ? -14.314 -18.752 57.846 1.00 7.53 13 LYS B CA 1
ATOM 2749 C C . LYS B 1 12 ? -15.545 -18.400 58.672 1.00 8.19 13 LYS B C 1
ATOM 2750 O O . LYS B 1 12 ? -16.183 -17.370 58.433 1.00 15.40 13 LYS B O 1
ATOM 2756 N N . MET B 1 13 ? -15.892 -19.258 59.632 1.00 6.23 14 MET B N 1
ATOM 2757 C CA . MET B 1 13 ? -17.043 -19.005 60.498 1.00 5.83 14 MET B CA 1
ATOM 2758 C C . MET B 1 13 ? -16.558 -18.698 61.921 1.00 7.59 14 MET B C 1
ATOM 2759 O O . MET B 1 13 ? -15.898 -19.536 62.546 1.00 6.96 14 MET B O 1
ATOM 2764 N N . PRO B 1 14 ? -16.850 -17.486 62.424 1.00 6.74 15 PRO B N 1
ATOM 2765 C CA . PRO B 1 14 ? -16.326 -17.100 63.741 1.00 5.03 15 PRO B CA 1
ATOM 2766 C C . PRO B 1 14 ? -16.824 -18.019 64.860 1.00 7.01 15 PRO B C 1
ATOM 2767 O O . PRO B 1 14 ? -18.009 -18.388 64.891 1.00 6.64 15 PRO B O 1
ATOM 2771 N N . LEU B 1 15 ? -15.919 -18.374 65.768 1.00 6.16 16 LEU B N 1
ATOM 2772 C CA . LEU B 1 15 ? -16.227 -19.297 66.862 1.00 8.18 16 LEU B CA 1
ATOM 2773 C C . LEU B 1 15 ? -17.208 -18.749 67.898 1.00 7.91 16 LEU B C 1
ATOM 2774 O O . LEU B 1 15 ? -17.804 -19.523 68.654 1.00 8.84 16 LEU B O 1
ATOM 2779 N N . ILE B 1 16 ? -17.377 -17.429 67.942 1.00 6.11 17 ILE B N 1
ATOM 2780 C CA . ILE B 1 16 ? -18.397 -16.825 68.783 1.00 6.04 17 ILE B CA 1
ATOM 2781 C C . ILE B 1 16 ? -19.347 -16.009 67.910 1.00 9.91 17 ILE B C 1
ATOM 2782 O O . ILE B 1 16 ? -18.915 -15.195 67.090 1.00 8.30 17 ILE B O 1
ATOM 2787 N N . GLY B 1 17 ? -20.643 -16.239 68.075 1.00 5.49 18 GLY B N 1
ATOM 2788 C CA . GLY B 1 17 ? -21.644 -15.407 67.431 1.00 6.00 18 GLY B CA 1
ATOM 2789 C C . GLY B 1 17 ? -22.719 -15.007 68.414 1.00 6.41 18 GLY B C 1
ATOM 2790 O O . GLY B 1 17 ? -22.833 -15.603 69.487 1.00 6.72 18 GLY B O 1
ATOM 2791 N N . LEU B 1 18 ? -23.501 -13.993 68.063 1.00 4.58 19 LEU B N 1
ATOM 2792 C CA . LEU B 1 18 ? -24.590 -13.541 68.926 1.00 4.99 19 LEU B CA 1
ATOM 2793 C C . LEU B 1 18 ? -25.848 -14.329 68.632 1.00 8.45 19 LEU B C 1
ATOM 2794 O O . LEU B 1 18 ? -26.389 -14.291 67.513 1.00 7.37 19 LEU B O 1
ATOM 2799 N N . GLY B 1 19 ? -26.322 -15.054 69.637 1.00 7.46 20 GLY B N 1
ATOM 2800 C CA . GLY B 1 19 ? -27.591 -15.741 69.509 1.00 6.47 20 GLY B CA 1
ATOM 2801 C C . GLY B 1 19 ? -28.701 -14.722 69.689 1.00 11.97 20 GLY B C 1
ATOM 2802 O O . GLY B 1 19 ? -28.634 -13.853 70.574 1.00 12.97 20 GLY B O 1
ATOM 2803 N N . THR B 1 20 ? -29.713 -14.811 68.834 1.00 12.35 21 THR B N 1
ATOM 2804 C CA . THR B 1 20 ? -30.900 -13.975 68.950 1.00 9.00 21 THR B CA 1
ATOM 2805 C C . THR B 1 20 ? -32.098 -14.874 69.209 1.00 16.43 21 THR B C 1
ATOM 2806 O O . THR B 1 20 ? -32.030 -16.092 69.037 1.00 15.21 21 THR B O 1
ATOM 2810 N N . TRP B 1 21 ? -33.194 -14.275 69.648 1.00 14.41 22 TRP B N 1
ATOM 2811 C CA . TRP B 1 21 ? -34.415 -15.032 69.871 1.00 15.33 22 TRP B CA 1
ATOM 2812 C C . TRP B 1 21 ? -35.552 -14.039 69.948 1.00 14.79 22 TRP B C 1
ATOM 2813 O O . TRP B 1 21 ? -35.329 -12.837 69.775 1.00 17.57 22 TRP B O 1
ATOM 2824 N N . LYS B 1 22 ? -36.767 -14.523 70.189 1.00 20.13 23 LYS B N 1
ATOM 2825 C CA . LYS B 1 22 ? -37.905 -13.620 70.258 1.00 15.17 23 LYS B CA 1
ATOM 2826 C C . LYS B 1 22 ? -37.673 -12.597 71.365 1.00 26.20 23 LYS B C 1
ATOM 2827 O O . LYS B 1 22 ? -37.303 -12.939 72.483 1.00 34.18 23 LYS B O 1
ATOM 2833 N N . SER B 1 23 ? -37.860 -11.329 71.037 1.00 21.97 24 SER B N 1
ATOM 2834 C CA . SER B 1 23 ? -37.559 -10.275 71.985 1.00 25.54 24 SER B CA 1
ATOM 2835 C C . SER B 1 23 ? -38.512 -9.118 71.786 1.00 27.41 24 SER B C 1
ATOM 2836 O O . SER B 1 23 ? -39.128 -8.984 70.724 1.00 34.26 24 SER B O 1
ATOM 2839 N N . GLU B 1 24 ? -38.641 -8.290 72.816 1.00 17.89 25 GLU B N 1
ATOM 2840 C CA . GLU B 1 24 ? -39.486 -7.113 72.723 1.00 25.02 25 GLU B CA 1
ATOM 2841 C C . GLU B 1 24 ? -38.913 -6.188 71.663 1.00 24.65 25 GLU B C 1
ATOM 2842 O O . GLU B 1 24 ? -37.692 -6.095 71.528 1.00 21.25 25 GLU B O 1
ATOM 2848 N N . PRO B 1 25 ? -39.788 -5.538 70.876 1.00 28.94 26 PRO B N 1
ATOM 2849 C CA . PRO B 1 25 ? -39.314 -4.608 69.847 1.00 22.44 26 PRO B CA 1
ATOM 2850 C C . PRO B 1 25 ? -38.352 -3.578 70.436 1.00 30.72 26 PRO B C 1
ATOM 2851 O O . PRO B 1 25 ? -38.701 -2.873 71.385 1.00 25.35 26 PRO B O 1
ATOM 2855 N N . GLY B 1 26 ? -37.139 -3.522 69.891 1.00 22.42 27 GLY B N 1
ATOM 2856 C CA . GLY B 1 26 ? -36.121 -2.623 70.396 1.00 22.43 27 GLY B CA 1
ATOM 2857 C C . GLY B 1 26 ? -34.971 -3.349 71.070 1.00 15.18 27 GLY B C 1
ATOM 2858 O O . GLY B 1 26 ? -33.835 -2.856 71.076 1.00 16.60 27 GLY B O 1
ATOM 2859 N N . GLN B 1 27 ? -35.251 -4.516 71.646 1.00 12.08 28 GLN B N 1
ATOM 2860 C CA . GLN B 1 27 ? -34.221 -5.226 72.391 1.00 11.21 28 GLN B CA 1
ATOM 2861 C C . GLN B 1 27 ? -33.110 -5.781 71.512 1.00 12.62 28 GLN B C 1
ATOM 2862 O O . GLN B 1 27 ? -31.931 -5.650 71.850 1.00 12.08 28 GLN B O 1
ATOM 2868 N N . VAL B 1 28 ? -33.476 -6.394 70.392 1.00 14.46 29 VAL B N 1
ATOM 2869 C CA . VAL B 1 28 ? -32.454 -7.016 69.558 1.00 9.23 29 VAL B CA 1
ATOM 2870 C C . VAL B 1 28 ? -31.610 -5.973 68.827 1.00 11.17 29 VAL B C 1
ATOM 2871 O O . VAL B 1 28 ? -30.415 -6.179 68.618 1.00 9.85 29 VAL B O 1
ATOM 2875 N N . LYS B 1 29 ? -32.206 -4.834 68.490 1.00 9.84 30 LYS B N 1
ATOM 2876 C CA . LYS B 1 29 ? -31.438 -3.766 67.861 1.00 8.30 30 LYS B CA 1
ATOM 2877 C C . LYS B 1 29 ? -30.337 -3.264 68.796 1.00 9.63 30 LYS B C 1
ATOM 2878 O O . LYS B 1 29 ? -29.190 -3.045 68.381 1.00 9.71 30 LYS B O 1
ATOM 2884 N N . ALA B 1 30 ? -30.670 -3.105 70.071 1.00 11.44 31 ALA B N 1
ATOM 2885 C CA . ALA B 1 30 ? -29.670 -2.657 71.027 1.00 10.59 31 ALA B CA 1
ATOM 2886 C C . ALA B 1 30 ? -28.588 -3.714 71.219 1.00 9.24 31 ALA B C 1
ATOM 2887 O O . ALA B 1 30 ? -27.408 -3.381 71.348 1.00 11.98 31 ALA B O 1
ATOM 2889 N N . ALA B 1 31 ? -28.987 -4.986 71.244 1.00 10.66 32 ALA B N 1
ATOM 2890 C CA . ALA B 1 31 ? -28.029 -6.077 71.451 1.00 8.81 32 ALA B CA 1
ATOM 2891 C C . ALA B 1 31 ? -27.047 -6.142 70.292 1.00 11.01 32 ALA B C 1
ATOM 2892 O O . ALA B 1 31 ? -25.845 -6.340 70.481 1.00 10.37 32 ALA B O 1
ATOM 2894 N N . ILE B 1 32 ? -27.564 -5.959 69.084 1.00 8.02 33 ILE B N 1
ATOM 2895 C CA . ILE B 1 32 ? -26.710 -5.981 67.902 1.00 10.51 33 ILE B CA 1
ATOM 2896 C C . ILE B 1 32 ? -25.711 -4.829 67.919 1.00 10.74 33 ILE B C 1
ATOM 2897 O O . ILE B 1 32 ? -24.539 -5.014 67.588 1.00 9.43 33 ILE B O 1
ATOM 2902 N N . LYS B 1 33 ? -26.170 -3.642 68.316 1.00 8.98 34 LYS B N 1
ATOM 2903 C CA . LYS B 1 33 ? -25.279 -2.494 68.466 1.00 10.28 34 LYS B CA 1
ATOM 2904 C C . LYS B 1 33 ? -24.116 -2.818 69.410 1.00 12.52 34 LYS B C 1
ATOM 2905 O O . LYS B 1 33 ? -22.949 -2.575 69.088 1.00 10.97 34 LYS B O 1
ATOM 2911 N N . HIS B 1 34 ? -24.428 -3.398 70.564 1.00 7.58 35 HIS B N 1
ATOM 2912 C CA . HIS B 1 34 ? -23.382 -3.734 71.527 1.00 7.46 35 HIS B CA 1
ATOM 2913 C C . HIS B 1 34 ? -22.485 -4.866 71.029 1.00 8.77 35 HIS B C 1
ATOM 2914 O O . HIS B 1 34 ? -21.268 -4.826 71.226 1.00 10.22 35 HIS B O 1
ATOM 2921 N N . ALA B 1 35 ? -23.082 -5.861 70.375 1.00 7.08 36 ALA B N 1
ATOM 2922 C CA . ALA B 1 35 ? -22.313 -6.978 69.834 1.00 7.23 36 ALA B CA 1
ATOM 2923 C C . ALA B 1 35 ? -21.315 -6.515 68.775 1.00 6.74 36 ALA B C 1
ATOM 2924 O O . ALA B 1 35 ? -20.143 -6.883 68.819 1.00 7.38 36 ALA B O 1
ATOM 2926 N N . LEU B 1 36 ? -21.773 -5.715 67.819 1.00 7.09 37 LEU B N 1
ATOM 2927 C CA . LEU B 1 36 ? -20.869 -5.228 66.777 1.00 6.63 37 LEU B CA 1
ATOM 2928 C C . LEU B 1 36 ? -19.715 -4.404 67.369 1.00 6.76 37 LEU B C 1
ATOM 2929 O O . LEU B 1 36 ? -18.556 -4.553 66.964 1.00 7.56 37 LEU B O 1
ATOM 2934 N N . SER B 1 37 ? -20.037 -3.560 68.349 1.00 8.25 38 SER B N 1
ATOM 2935 C CA . SER B 1 37 ? -19.030 -2.750 69.039 1.00 8.38 38 SER B CA 1
ATOM 2936 C C . SER B 1 37 ? -18.000 -3.624 69.766 1.00 9.88 38 SER B C 1
ATOM 2937 O O . SER B 1 37 ? -16.797 -3.319 69.794 1.00 12.51 38 SER B O 1
ATOM 2940 N N . ALA B 1 38 ? -18.485 -4.718 70.346 1.00 7.66 39 ALA B N 1
ATOM 2941 C CA . ALA B 1 38 ? -17.648 -5.672 71.070 1.00 6.88 39 ALA B CA 1
ATOM 2942 C C . ALA B 1 38 ? -16.820 -6.551 70.129 1.00 10.57 39 ALA B C 1
ATOM 2943 O O . ALA B 1 38 ? -15.973 -7.322 70.584 1.00 10.33 39 ALA B O 1
ATOM 2945 N N . GLY B 1 39 ? -17.073 -6.453 68.826 1.00 8.09 40 GLY B N 1
ATOM 2946 C CA . GLY B 1 39 ? -16.286 -7.196 67.862 1.00 7.01 40 GLY B CA 1
ATOM 2947 C C . GLY B 1 39 ? -16.919 -8.477 67.348 1.00 6.80 40 GLY B C 1
ATOM 2948 O O . GLY B 1 39 ? -16.253 -9.243 66.642 1.00 8.20 40 GLY B O 1
ATOM 2949 N N . TYR B 1 40 ? -18.186 -8.727 67.685 1.00 7.69 41 TYR B N 1
ATOM 2950 C CA . TYR B 1 40 ? -18.887 -9.871 67.085 1.00 4.12 41 TYR B CA 1
ATOM 2951 C C . TYR B 1 40 ? -18.961 -9.666 65.577 1.00 6.94 41 TYR B C 1
ATOM 2952 O O . TYR B 1 40 ? -19.261 -8.563 65.106 1.00 8.79 41 TYR B O 1
ATOM 2961 N N . ARG B 1 41 ? -18.705 -10.733 64.825 1.00 5.26 42 ARG B N 1
ATOM 2962 C CA . ARG B 1 41 ? -18.799 -10.689 63.363 1.00 8.11 42 ARG B CA 1
ATOM 2963 C C . ARG B 1 41 ? -19.582 -11.896 62.869 1.00 7.74 42 ARG B C 1
ATOM 2964 O O . ARG B 1 41 ? -19.395 -12.371 61.750 1.00 6.93 42 ARG B O 1
ATOM 2972 N N . HIS B 1 42 ? -20.472 -12.385 63.729 1.00 6.43 43 HIS B N 1
ATOM 2973 C CA . HIS B 1 42 ? -21.282 -13.565 63.446 1.00 5.46 43 HIS B CA 1
ATOM 2974 C C . HIS B 1 42 ? -22.592 -13.326 64.189 1.00 6.70 43 HIS B C 1
ATOM 2975 O O . HIS B 1 42 ? -22.588 -13.097 65.405 1.00 5.77 43 HIS B O 1
ATOM 2982 N N A ILE B 1 43 ? -23.698 -13.354 63.456 0.40 5.19 44 ILE B N 1
ATOM 2983 N N B ILE B 1 43 ? -23.705 -13.328 63.451 0.60 5.16 44 ILE B N 1
ATOM 2984 C CA A ILE B 1 43 ? -25.005 -13.194 64.066 0.40 6.01 44 ILE B CA 1
ATOM 2985 C CA B ILE B 1 43 ? -25.040 -13.146 64.024 0.60 5.98 44 ILE B CA 1
ATOM 2986 C C A ILE B 1 43 ? -25.925 -14.329 63.634 0.40 8.02 44 ILE B C 1
ATOM 2987 C C B ILE B 1 43 ? -25.931 -14.319 63.627 0.60 8.05 44 ILE B C 1
ATOM 2988 O O A ILE B 1 43 ? -25.992 -14.691 62.459 0.40 6.79 44 ILE B O 1
ATOM 2989 O O B ILE B 1 43 ? -25.998 -14.687 62.455 0.60 6.78 44 ILE B O 1
ATOM 2998 N N . ASP B 1 44 ? -26.611 -14.914 64.607 1.00 5.19 45 ASP B N 1
ATOM 2999 C CA . ASP B 1 44 ? -27.476 -16.057 64.344 1.00 4.95 45 ASP B CA 1
ATOM 3000 C C . ASP B 1 44 ? -28.934 -15.639 64.480 1.00 6.54 45 ASP B C 1
ATOM 3001 O O . ASP B 1 44 ? -29.355 -15.164 65.542 1.00 7.91 45 ASP B O 1
ATOM 3006 N N . CYS B 1 45 ? -29.690 -15.820 63.400 1.00 4.63 46 CYS B N 1
ATOM 3007 C CA . CYS B 1 45 ? -31.075 -15.362 63.287 1.00 6.60 46 CYS B CA 1
ATOM 3008 C C . CYS B 1 45 ? -31.975 -16.534 62.939 1.00 8.98 46 CYS B C 1
ATOM 3009 O O . CYS B 1 45 ? -31.492 -17.619 62.594 1.00 7.43 46 CYS B O 1
ATOM 3012 N N . ALA B 1 46 ? -33.284 -16.320 63.038 1.00 10.10 47 ALA B N 1
ATOM 3013 C CA . ALA B 1 46 ? -34.258 -17.274 62.507 1.00 7.06 47 ALA B CA 1
ATOM 3014 C C . ALA B 1 46 ? -35.562 -16.555 62.230 1.00 9.23 47 ALA B C 1
ATOM 3015 O O . ALA B 1 46 ? -35.958 -15.672 62.989 1.00 8.17 47 ALA B O 1
ATOM 3017 N N . SER B 1 47 ? -36.231 -16.932 61.148 1.00 6.74 48 SER B N 1
ATOM 3018 C CA . SER B 1 47 ? -37.487 -16.291 60.784 1.00 8.40 48 SER B CA 1
ATOM 3019 C C . SER B 1 47 ? -38.527 -16.433 61.893 1.00 8.87 48 SER B C 1
ATOM 3020 O O . SER B 1 47 ? -39.299 -15.507 62.150 1.00 11.07 48 SER B O 1
ATOM 3023 N N . VAL B 1 48 ? -38.526 -17.578 62.566 1.00 8.86 49 VAL B N 1
ATOM 3024 C CA . VAL B 1 48 ? -39.561 -17.865 63.560 1.00 9.01 49 VAL B CA 1
ATOM 3025 C C . VAL B 1 48 ? -39.495 -16.914 64.766 1.00 12.79 49 VAL B C 1
ATOM 3026 O O . VAL B 1 48 ? -40.488 -16.749 65.485 1.00 17.21 49 VAL B O 1
ATOM 3030 N N . TYR B 1 49 ? -38.346 -16.278 64.989 1.00 10.58 50 TYR B N 1
ATOM 3031 C CA . TYR B 1 49 ? -38.209 -15.377 66.138 1.00 13.44 50 TYR B CA 1
ATOM 3032 C C . TYR B 1 49 ? -38.972 -14.070 65.876 1.00 22.63 50 TYR B C 1
ATOM 3033 O O . TYR B 1 49 ? -39.248 -13.302 66.800 1.00 21.92 50 TYR B O 1
ATOM 3042 N N . GLY B 1 50 ? -39.301 -13.819 64.611 1.00 14.93 51 GLY B N 1
ATOM 3043 C CA . GLY B 1 50 ? -40.157 -12.706 64.242 1.00 15.87 51 GLY B CA 1
ATOM 3044 C C . GLY B 1 50 ? -39.508 -11.340 64.362 1.00 16.75 51 GLY B C 1
ATOM 3045 O O . GLY B 1 50 ? -40.200 -10.321 64.413 1.00 25.06 51 GLY B O 1
ATOM 3046 N N . ASN B 1 51 ? -38.182 -11.310 64.395 1.00 10.70 52 ASN B N 1
ATOM 3047 C CA . ASN B 1 51 ? -37.454 -10.051 64.547 1.00 9.97 52 ASN B CA 1
ATOM 3048 C C . ASN B 1 51 ? -36.428 -9.760 63.454 1.00 10.89 52 ASN B C 1
ATOM 3049 O O . ASN B 1 51 ? -35.553 -8.912 63.642 1.00 10.13 52 ASN B O 1
ATOM 3054 N N . GLU B 1 52 ? -36.524 -10.440 62.319 1.00 9.71 53 GLU B N 1
ATOM 3055 C CA . GLU B 1 52 ? -35.514 -10.232 61.275 1.00 8.25 53 GLU B CA 1
ATOM 3056 C C . GLU B 1 52 ? -35.541 -8.828 60.661 1.00 7.18 53 GLU B C 1
ATOM 3057 O O . GLU B 1 52 ? -34.499 -8.315 60.247 1.00 8.20 53 GLU B O 1
ATOM 3063 N N . THR B 1 53 ? -36.716 -8.200 60.611 1.00 9.66 54 THR B N 1
ATOM 3064 C CA . THR B 1 53 ? -36.806 -6.827 60.107 1.00 9.38 54 THR B CA 1
ATOM 3065 C C . THR B 1 53 ? -36.007 -5.887 61.004 1.00 10.14 54 THR B C 1
ATOM 3066 O O . THR B 1 53 ? -35.207 -5.080 60.517 1.00 8.93 54 THR B O 1
ATOM 3070 N N . GLU B 1 54 ? -36.203 -6.005 62.317 1.00 8.94 55 GLU B N 1
ATOM 3071 C CA . GLU B 1 54 ? -35.431 -5.201 63.267 1.00 7.84 55 GLU B CA 1
ATOM 3072 C C . GLU B 1 54 ? -33.929 -5.485 63.180 1.00 7.41 55 GLU B C 1
ATOM 3073 O O . GLU B 1 54 ? -33.110 -4.576 63.246 1.00 8.36 55 GLU B O 1
ATOM 3079 N N . ILE B 1 55 ? -33.567 -6.759 63.040 1.00 7.90 56 ILE B N 1
ATOM 3080 C CA . ILE B 1 55 ? -32.169 -7.121 62.870 1.00 7.11 56 ILE B CA 1
ATOM 3081 C C . ILE B 1 55 ? -31.606 -6.471 61.603 1.00 9.25 56 ILE B C 1
ATOM 3082 O O . ILE B 1 55 ? -30.497 -5.935 61.621 1.00 7.09 56 ILE B O 1
ATOM 3087 N N . GLY B 1 56 ? -32.379 -6.498 60.517 1.00 7.50 57 GLY B N 1
ATOM 3088 C CA . GLY B 1 56 ? -31.969 -5.872 59.269 1.00 8.50 57 GLY B CA 1
ATOM 3089 C C . GLY B 1 56 ? -31.651 -4.394 59.437 1.00 8.18 57 GLY B C 1
ATOM 3090 O O . GLY B 1 56 ? -30.635 -3.903 58.927 1.00 10.42 57 GLY B O 1
ATOM 3091 N N . GLU B 1 57 ? -32.509 -3.692 60.175 1.00 7.67 58 GLU B N 1
ATOM 3092 C CA . GLU B 1 57 ? -32.295 -2.273 60.444 1.00 8.25 58 GLU B CA 1
ATOM 3093 C C . GLU B 1 57 ? -31.033 -2.041 61.260 1.00 9.58 58 GLU B C 1
ATOM 3094 O O . GLU B 1 57 ? -30.268 -1.117 60.983 1.00 11.17 58 GLU B O 1
ATOM 3100 N N . ALA B 1 58 ? -30.825 -2.873 62.281 1.00 7.31 59 ALA B N 1
ATOM 3101 C CA . ALA B 1 58 ? -29.648 -2.752 63.132 1.00 8.51 59 ALA B CA 1
ATOM 3102 C C . ALA B 1 58 ? -28.355 -2.967 62.349 1.00 8.81 59 ALA B C 1
ATOM 3103 O O . ALA B 1 58 ? -27.395 -2.210 62.505 1.00 12.54 59 ALA B O 1
ATOM 3105 N N . LEU B 1 59 ? -28.325 -3.993 61.503 1.00 8.91 60 LEU B N 1
ATOM 3106 C CA . LEU B 1 59 ? -27.125 -4.274 60.724 1.00 9.35 60 LEU B CA 1
ATOM 3107 C C . LEU B 1 59 ? -26.853 -3.169 59.716 1.00 11.09 60 LEU B C 1
ATOM 3108 O O . LEU B 1 59 ? -25.698 -2.852 59.445 1.00 12.34 60 LEU B O 1
ATOM 3113 N N . LYS B 1 60 ? -27.906 -2.563 59.183 1.00 10.89 61 LYS B N 1
ATOM 3114 C CA . LYS B 1 60 ? -27.733 -1.553 58.134 1.00 12.46 61 LYS B CA 1
ATOM 3115 C C . LYS B 1 60 ? -26.998 -0.314 58.652 1.00 19.14 61 LYS B C 1
ATOM 3116 O O . LYS B 1 60 ? -26.365 0.416 57.880 1.00 19.01 61 LYS B O 1
ATOM 3122 N N . GLU B 1 61 ? -27.062 -0.085 59.958 1.00 16.30 62 GLU B N 1
ATOM 3123 C CA . GLU B 1 61 ? -26.363 1.051 60.549 1.00 17.66 62 GLU B CA 1
ATOM 3124 C C . GLU B 1 61 ? -24.846 0.963 60.394 1.00 16.54 62 GLU B C 1
ATOM 3125 O O . GLU B 1 61 ? -24.169 1.992 60.300 1.00 16.61 62 GLU B O 1
ATOM 3131 N N A SER B 1 62 ? -24.313 -0.256 60.358 0.70 12.98 63 SER B N 1
ATOM 3132 N N B SER B 1 62 ? -24.320 -0.260 60.344 0.30 13.03 63 SER B N 1
ATOM 3133 C CA A SER B 1 62 ? -22.867 -0.443 60.428 0.70 13.29 63 SER B CA 1
ATOM 3134 C CA B SER B 1 62 ? -22.876 -0.475 60.462 0.30 13.35 63 SER B CA 1
ATOM 3135 C C A SER B 1 62 ? -22.274 -1.399 59.395 0.70 8.14 63 SER B C 1
ATOM 3136 C C B SER B 1 62 ? -22.276 -1.439 59.434 0.30 8.37 63 SER B C 1
ATOM 3137 O O A SER B 1 62 ? -21.055 -1.481 59.261 0.70 10.98 63 SER B O 1
ATOM 3138 O O B SER B 1 62 ? -21.057 -1.562 59.328 0.30 11.01 63 SER B O 1
ATOM 3143 N N . VAL B 1 63 ? -23.130 -2.126 58.684 1.00 9.90 64 VAL B N 1
ATOM 3144 C CA . VAL B 1 63 ? -22.673 -3.198 57.797 1.00 8.77 64 VAL B CA 1
ATOM 3145 C C . VAL B 1 63 ? -23.036 -2.971 56.329 1.00 10.31 64 VAL B C 1
ATOM 3146 O O . VAL B 1 63 ? -24.209 -2.803 55.990 1.00 12.68 64 VAL B O 1
ATOM 3150 N N . GLY B 1 64 ? -22.024 -2.957 55.462 1.00 11.03 65 GLY B N 1
ATOM 3151 C CA . GLY B 1 64 ? -22.247 -2.741 54.036 1.00 12.51 65 GLY B CA 1
ATOM 3152 C C . GLY B 1 64 ? -21.142 -1.949 53.353 1.00 15.64 65 GLY B C 1
ATOM 3153 O O . GLY B 1 64 ? -20.075 -1.741 53.930 1.00 14.27 65 GLY B O 1
ATOM 3154 N N A SER B 1 65 ? -21.402 -1.505 52.124 0.40 19.78 66 SER B N 1
ATOM 3155 N N B SER B 1 65 ? -21.400 -1.507 52.123 0.60 19.81 66 SER B N 1
ATOM 3156 C CA A SER B 1 65 ? -20.424 -0.754 51.337 0.40 19.08 66 SER B CA 1
ATOM 3157 C CA B SER B 1 65 ? -20.420 -0.750 51.343 0.60 19.05 66 SER B CA 1
ATOM 3158 C C A SER B 1 65 ? -20.006 0.560 51.977 0.40 18.91 66 SER B C 1
ATOM 3159 C C B SER B 1 65 ? -20.005 0.562 51.978 0.60 18.91 66 SER B C 1
ATOM 3160 O O A SER B 1 65 ? -20.846 1.409 52.278 0.40 20.41 66 SER B O 1
ATOM 3161 O O B SER B 1 65 ? -20.846 1.416 52.269 0.60 20.37 66 SER B O 1
ATOM 3166 N N . GLY B 1 66 ? -18.701 0.730 52.166 1.00 16.86 67 GLY B N 1
ATOM 3167 C CA . GLY B 1 66 ? -18.163 1.947 52.742 1.00 25.72 67 GLY B CA 1
ATOM 3168 C C . GLY B 1 66 ? -18.544 2.142 54.196 1.0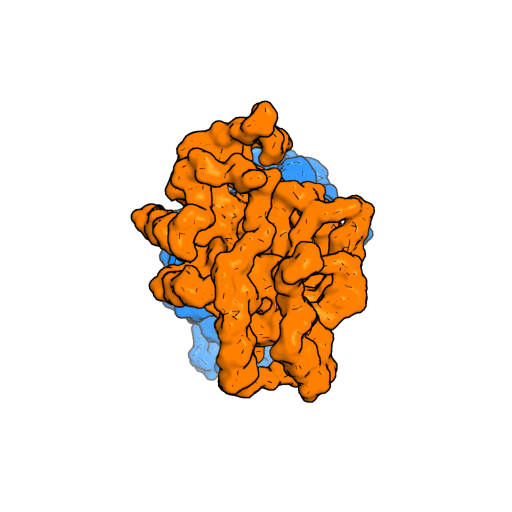0 26.80 67 GLY B C 1
ATOM 3169 O O . GLY B 1 66 ? -18.284 3.204 54.771 1.00 29.79 67 GLY B O 1
ATOM 3170 N N . LYS B 1 67 ? -19.165 1.127 54.793 1.00 16.34 68 LYS B N 1
ATOM 3171 C CA . LYS B 1 67 ? -19.573 1.209 56.190 1.00 16.16 68 LYS B CA 1
ATOM 3172 C C . LYS B 1 67 ? -18.494 0.612 57.081 1.00 14.89 68 LYS B C 1
ATOM 3173 O O . LYS B 1 67 ? -17.518 0.049 56.581 1.00 17.81 68 LYS B O 1
ATOM 3179 N N . ALA B 1 68 ? -18.664 0.741 58.392 1.00 15.94 69 ALA B N 1
ATOM 3180 C CA . ALA B 1 68 ? -17.632 0.318 59.338 1.00 17.16 69 ALA B CA 1
ATOM 3181 C C . ALA B 1 68 ? -17.260 -1.159 59.165 1.00 12.60 69 ALA B C 1
ATOM 3182 O O . ALA B 1 68 ? -16.088 -1.537 59.273 1.00 19.01 69 ALA B O 1
ATOM 3184 N N . VAL B 1 69 ? -18.257 -1.987 58.877 1.00 14.14 70 VAL B N 1
ATOM 3185 C CA . VAL B 1 69 ? -18.031 -3.416 58.720 1.00 10.04 70 VAL B CA 1
ATOM 3186 C C . VAL B 1 69 ? -18.446 -3.816 57.312 1.00 9.58 70 VAL B C 1
ATOM 3187 O O . VAL B 1 69 ? -19.633 -3.812 57.001 1.00 10.14 70 VAL B O 1
ATOM 3191 N N . PRO B 1 70 ? -17.470 -4.125 56.447 1.00 9.63 71 PRO B N 1
ATOM 3192 C CA . PRO B 1 70 ? -17.845 -4.613 55.116 1.00 9.72 71 PRO B CA 1
ATOM 3193 C C . PRO B 1 70 ? -18.745 -5.835 55.236 1.00 10.41 71 PRO B C 1
ATOM 3194 O O . PRO B 1 70 ? -18.609 -6.597 56.196 1.00 10.03 71 PRO B O 1
ATOM 3198 N N . ARG B 1 71 ? -19.667 -5.998 54.291 1.00 9.93 72 ARG B N 1
ATOM 3199 C CA . ARG B 1 71 ? -20.564 -7.151 54.302 1.00 9.09 72 ARG B CA 1
ATOM 3200 C C . ARG B 1 71 ? -19.791 -8.466 54.352 1.00 8.32 72 ARG B C 1
ATOM 3201 O O . ARG B 1 71 ? -20.188 -9.401 55.047 1.00 8.48 72 ARG B O 1
ATOM 3209 N N . GLU B 1 72 ? -18.676 -8.531 53.633 1.00 5.79 73 GLU B N 1
ATOM 3210 C CA . GLU B 1 72 ? -17.894 -9.763 53.568 1.00 7.12 73 GLU B CA 1
ATOM 3211 C C . GLU B 1 72 ? -17.224 -10.127 54.904 1.00 10.47 73 GLU B C 1
ATOM 3212 O O . GLU B 1 72 ? -16.760 -11.254 55.085 1.00 11.70 73 GLU B O 1
ATOM 3218 N N . GLU B 1 73 ? -17.192 -9.184 55.844 1.00 7.62 74 GLU B N 1
ATOM 3219 C CA . GLU B 1 73 ? -16.578 -9.444 57.142 1.00 6.55 74 GLU B CA 1
ATOM 3220 C C . GLU B 1 73 ? -17.598 -9.883 58.177 1.00 6.93 74 GLU B C 1
ATOM 3221 O O . GLU B 1 73 ? -17.228 -10.178 59.323 1.00 11.17 74 GLU B O 1
ATOM 3227 N N . LEU B 1 74 ? -18.871 -9.928 57.785 1.00 7.01 75 LEU B N 1
ATOM 3228 C CA . LEU B 1 74 ? -19.928 -10.392 58.689 1.00 5.40 75 LEU B CA 1
ATOM 3229 C C . LEU B 1 74 ? -20.431 -11.768 58.253 1.00 5.66 75 LEU B C 1
ATOM 3230 O O . LEU B 1 74 ? -20.544 -12.050 57.052 1.00 6.88 75 LEU B O 1
ATOM 3235 N N . PHE B 1 75 ? -20.694 -12.628 59.229 1.00 4.23 76 PHE B N 1
ATOM 3236 C CA . PHE B 1 75 ? -21.252 -13.954 58.974 1.00 5.34 76 PHE B CA 1
ATOM 3237 C C . PHE B 1 75 ? -22.679 -13.967 59.513 1.00 5.16 76 PHE B C 1
ATOM 3238 O O . PHE B 1 75 ? -22.898 -13.826 60.724 1.00 6.34 76 PHE B O 1
ATOM 3246 N N . VAL B 1 76 ? -23.652 -14.120 58.617 1.00 3.11 77 VAL B N 1
ATOM 3247 C CA . VAL B 1 76 ? -25.060 -14.079 58.993 1.00 3.24 77 VAL B CA 1
ATOM 3248 C C . VAL B 1 76 ? -25.715 -15.417 58.716 1.00 5.45 77 VAL B C 1
ATOM 3249 O O . VAL B 1 76 ? -25.660 -15.925 57.596 1.00 5.43 77 VAL B O 1
ATOM 3253 N N . THR B 1 77 ? -26.323 -15.993 59.747 1.00 4.88 78 THR B N 1
ATOM 3254 C CA . THR B 1 77 ? -27.056 -17.241 59.615 1.00 4.21 78 THR B CA 1
ATOM 3255 C C . THR B 1 77 ? -28.542 -16.970 59.807 1.00 6.02 78 THR B C 1
ATOM 3256 O O . THR B 1 77 ? -28.921 -16.197 60.686 1.00 5.80 78 THR B O 1
ATOM 3260 N N . SER B 1 78 ? -29.389 -17.607 59.003 1.00 5.56 79 SER B N 1
ATOM 3261 C CA . SER B 1 78 ? -30.804 -17.715 59.357 1.00 5.76 79 SER B CA 1
ATOM 3262 C C . SER B 1 78 ? -31.299 -19.147 59.175 1.00 6.21 79 SER B C 1
ATOM 3263 O O . SER B 1 78 ? -30.524 -20.036 58.840 1.00 5.20 79 SER B O 1
ATOM 3266 N N . LYS B 1 79 ? -32.589 -19.364 59.423 1.00 6.22 80 LYS B N 1
ATOM 3267 C CA . LYS B 1 79 ? -33.158 -20.712 59.455 1.00 5.44 80 LYS B CA 1
ATOM 3268 C C . LYS B 1 79 ? -34.541 -20.763 58.825 1.00 4.02 80 LYS B C 1
ATOM 3269 O O . LYS B 1 79 ? -35.341 -19.844 58.993 1.00 8.14 80 LYS B O 1
ATOM 3275 N N . LEU B 1 80 ? -34.787 -21.831 58.075 1.00 3.70 81 LEU B N 1
ATOM 3276 C CA . LEU B 1 80 ? -36.073 -22.114 57.465 1.00 4.42 81 LEU B CA 1
ATOM 3277 C C . LEU B 1 80 ? -36.978 -22.720 58.517 1.00 6.61 81 LEU B C 1
ATOM 3278 O O . LEU B 1 80 ? -36.607 -23.707 59.158 1.00 5.77 81 LEU B O 1
ATOM 3283 N N . TRP B 1 81 ? -38.166 -22.147 58.697 1.00 5.69 82 TRP B N 1
ATOM 3284 C CA . TRP B 1 81 ? -39.070 -22.629 59.749 1.00 5.45 82 TRP B CA 1
ATOM 3285 C C . TRP B 1 81 ? -39.878 -23.867 59.321 1.00 7.98 82 TRP B C 1
ATOM 3286 O O . TRP B 1 81 ? -39.997 -24.161 58.128 1.00 8.24 82 TRP B O 1
ATOM 3297 N N . ASN B 1 82 ? -40.411 -24.590 60.307 1.00 7.89 83 ASN B N 1
ATOM 3298 C CA . ASN B 1 82 ? -41.096 -25.861 60.097 1.00 7.71 83 ASN B CA 1
ATOM 3299 C C . ASN B 1 82 ? -42.284 -25.814 59.147 1.00 7.38 83 ASN B C 1
ATOM 3300 O O . ASN B 1 82 ? -42.606 -26.807 58.497 1.00 8.40 83 ASN B O 1
ATOM 3305 N N . THR B 1 83 ? -42.940 -24.663 59.071 1.00 8.24 84 THR B N 1
ATOM 3306 C CA . THR B 1 83 ? -44.093 -24.505 58.179 1.00 7.80 84 THR B CA 1
ATOM 3307 C C . THR B 1 83 ? -43.719 -24.287 56.721 1.00 8.74 84 THR B C 1
ATOM 3308 O O . THR B 1 83 ? -44.597 -24.189 55.858 1.00 9.23 84 THR B O 1
ATOM 3312 N N . LYS B 1 84 ? -42.420 -24.205 56.448 1.00 8.95 85 LYS B N 1
ATOM 3313 C CA . LYS B 1 84 ? -41.934 -23.878 55.108 1.00 7.62 85 LYS B CA 1
ATOM 3314 C C . LYS B 1 84 ? -41.114 -24.991 54.462 1.00 9.07 85 LYS B C 1
ATOM 3315 O O . LYS B 1 84 ? -40.232 -24.720 53.636 1.00 8.02 85 LYS B O 1
ATOM 3321 N N . HIS B 1 85 ? -41.414 -26.237 54.817 1.00 8.37 86 HIS B N 1
ATOM 3322 C CA . HIS B 1 85 ? -40.703 -27.384 54.256 1.00 7.59 86 HIS B CA 1
ATOM 3323 C C . HIS B 1 85 ? -41.179 -27.870 52.883 1.00 7.02 86 HIS B C 1
ATOM 3324 O O . HIS B 1 85 ? -40.468 -28.628 52.223 1.00 8.30 86 HIS B O 1
ATOM 3331 N N . HIS B 1 86 ? -42.378 -27.477 52.454 1.00 9.14 87 HIS B N 1
ATOM 3332 C CA . HIS B 1 86 ? -42.786 -27.833 51.091 1.00 9.33 87 HIS B CA 1
ATOM 3333 C C . HIS B 1 86 ? -41.826 -27.162 50.122 1.00 8.29 87 HIS B C 1
ATOM 3334 O O . HIS B 1 86 ? -41.518 -25.977 50.275 1.00 9.72 87 HIS B O 1
ATOM 3341 N N . PRO B 1 87 ? -41.326 -27.921 49.135 1.00 8.82 88 PRO B N 1
ATOM 3342 C CA . PRO B 1 87 ? -40.331 -27.370 48.204 1.00 6.13 88 PRO B CA 1
ATOM 3343 C C . PRO B 1 87 ? -40.703 -26.000 47.637 1.00 11.68 88 PRO B C 1
ATOM 3344 O O . PRO B 1 87 ? -39.839 -25.118 47.602 1.00 11.13 88 PRO B O 1
ATOM 3348 N N . GLU B 1 88 ? -41.966 -25.802 47.261 1.00 10.73 89 GLU B N 1
ATOM 3349 C CA . GLU B 1 88 ? -42.399 -24.527 46.681 1.00 13.97 89 GLU B CA 1
ATOM 3350 C C . GLU B 1 88 ? -42.337 -23.356 47.663 1.00 10.60 89 GLU B C 1
ATOM 3351 O O . GLU B 1 88 ? -42.377 -22.195 47.253 1.00 12.65 89 GLU B O 1
ATOM 3357 N N . ASP B 1 89 ? -42.264 -23.657 48.958 1.00 10.30 90 ASP B N 1
ATOM 3358 C CA . ASP B 1 89 ? -42.246 -22.606 49.971 1.00 9.21 90 ASP B CA 1
ATOM 3359 C C . ASP B 1 89 ? -40.844 -22.198 50.399 1.00 7.09 90 ASP B C 1
ATOM 3360 O O . ASP B 1 89 ? -40.669 -21.186 51.086 1.00 9.43 90 ASP B O 1
ATOM 3365 N N . VAL B 1 90 ? -39.847 -22.976 49.996 1.00 7.37 91 VAL B N 1
ATOM 3366 C CA . VAL B 1 90 ? -38.485 -22.760 50.482 1.00 6.07 91 VAL B CA 1
ATOM 3367 C C . VAL B 1 90 ? -37.866 -21.454 49.975 1.00 7.41 91 VAL B C 1
ATOM 3368 O O . VAL B 1 90 ? -37.413 -20.628 50.766 1.00 8.40 91 VAL B O 1
ATOM 3372 N N . GLU B 1 91 ? -37.862 -21.250 48.662 1.00 7.64 92 GLU B N 1
ATOM 3373 C CA . GLU B 1 91 ? -37.298 -20.000 48.152 1.00 7.65 92 GLU B CA 1
ATOM 3374 C C . GLU B 1 91 ? -38.065 -18.744 48.617 1.00 8.87 92 GLU B C 1
ATOM 3375 O O . GLU B 1 91 ? -37.443 -17.771 49.032 1.00 7.19 92 GLU B O 1
ATOM 3381 N N . PRO B 1 92 ? -39.415 -18.767 48.589 1.00 7.50 93 PRO B N 1
ATOM 3382 C CA . PRO B 1 92 ? -40.109 -17.581 49.117 1.00 8.41 93 PRO B CA 1
ATOM 3383 C C . PRO B 1 92 ? -39.764 -17.268 50.579 1.00 6.70 93 PRO B C 1
ATOM 3384 O O . PRO B 1 92 ? -39.667 -16.091 50.948 1.00 7.16 93 PRO B O 1
ATOM 3388 N N . ALA B 1 93 ? -39.534 -18.298 51.392 1.00 6.35 94 ALA B N 1
ATOM 3389 C CA . ALA B 1 93 ? -39.174 -18.074 52.794 1.00 6.42 94 ALA B CA 1
ATOM 3390 C C . ALA B 1 93 ? -37.787 -17.432 52.901 1.00 7.44 94 ALA B C 1
ATOM 3391 O O . ALA B 1 93 ? -37.565 -16.519 53.698 1.00 6.36 94 ALA B O 1
ATOM 3393 N N . LEU B 1 94 ? -36.851 -17.922 52.097 1.00 6.70 95 LEU B N 1
ATOM 3394 C CA . LEU B 1 94 ? -35.510 -17.346 52.064 1.00 6.42 95 LEU B CA 1
ATOM 3395 C C . LEU B 1 94 ? -35.564 -15.898 51.563 1.00 5.20 95 LEU B C 1
ATOM 3396 O O . LEU B 1 94 ? -34.928 -15.014 52.139 1.00 5.60 95 LEU B O 1
ATOM 3401 N N . ARG B 1 95 ? -36.325 -15.659 50.497 1.00 7.89 96 ARG B N 1
ATOM 3402 C CA . ARG B 1 95 ? -36.454 -14.312 49.947 1.00 6.07 96 ARG B CA 1
ATOM 3403 C C . ARG B 1 95 ? -37.025 -13.343 50.975 1.00 6.68 96 ARG B C 1
ATOM 3404 O O . ARG B 1 95 ? -36.581 -12.196 51.059 1.00 7.12 96 ARG B O 1
ATOM 3412 N N . LYS B 1 96 ? -38.005 -13.792 51.760 1.00 7.70 97 LYS B N 1
ATOM 3413 C CA . LYS B 1 96 ? -38.556 -12.921 52.798 1.00 8.04 97 LYS B CA 1
ATOM 3414 C C . LYS B 1 96 ? -37.496 -12.610 53.844 1.00 7.48 97 LYS B C 1
ATOM 3415 O O . LYS B 1 96 ? -37.376 -11.474 54.310 1.00 7.70 97 LYS B O 1
ATOM 3421 N N . THR B 1 97 ? -36.732 -13.628 54.224 1.00 6.72 98 THR B N 1
ATOM 3422 C CA . THR B 1 97 ? -35.626 -13.429 55.157 1.00 6.31 98 THR B CA 1
ATOM 3423 C C . THR B 1 97 ? -34.598 -12.413 54.622 1.00 7.35 98 THR B C 1
ATOM 3424 O O . THR B 1 97 ? -34.189 -11.501 55.343 1.00 6.97 98 THR B O 1
ATOM 3428 N N . LEU B 1 98 ? -34.217 -12.532 53.351 1.00 6.55 99 LEU B N 1
ATOM 3429 C CA . LEU B 1 98 ? -33.283 -11.574 52.764 1.00 5.01 99 LEU B CA 1
ATOM 3430 C C . LEU B 1 98 ? -33.868 -10.167 52.669 1.00 7.57 99 LEU B C 1
ATOM 3431 O O . LEU B 1 98 ? -33.143 -9.188 52.829 1.00 8.89 99 LEU B O 1
ATOM 3436 N N . ALA B 1 99 ? -35.169 -10.059 52.398 1.00 6.50 100 ALA B N 1
ATOM 3437 C CA . ALA B 1 99 ? -35.792 -8.738 52.309 1.00 7.14 100 ALA B CA 1
ATOM 3438 C C . ALA B 1 99 ? -35.834 -8.113 53.697 1.00 6.47 100 ALA B C 1
ATOM 3439 O O . ALA B 1 99 ? -35.541 -6.925 53.859 1.00 9.86 100 ALA B O 1
ATOM 3441 N N . ASP B 1 100 ? -36.190 -8.915 54.701 1.00 9.14 101 ASP B N 1
ATOM 3442 C CA . ASP B 1 100 ? -36.250 -8.418 56.079 1.00 7.52 101 ASP B CA 1
ATOM 3443 C C . ASP B 1 100 ? -34.882 -8.001 56.628 1.00 7.52 101 ASP B C 1
ATOM 3444 O O . ASP B 1 100 ? -34.750 -6.947 57.253 1.00 9.69 101 ASP B O 1
ATOM 3449 N N . LEU B 1 101 ? -33.866 -8.823 56.372 1.00 6.04 102 LEU B N 1
ATOM 3450 C CA . LEU B 1 101 ? -32.515 -8.558 56.853 1.00 6.41 102 LEU B CA 1
ATOM 3451 C C . LEU B 1 101 ? -31.804 -7.515 55.995 1.00 7.99 102 LEU B C 1
ATOM 3452 O O . LEU B 1 101 ? -30.730 -7.037 56.364 1.00 7.28 102 LEU B O 1
ATOM 3457 N N . GLN B 1 102 ? -32.414 -7.175 54.857 1.00 7.40 103 GLN B N 1
ATOM 3458 C CA . GLN B 1 102 ? -31.846 -6.238 53.879 1.00 8.04 103 GLN B CA 1
ATOM 3459 C C . GLN B 1 102 ? -30.482 -6.703 53.381 1.00 6.12 103 GLN B C 1
ATOM 3460 O O . GLN B 1 102 ? -29.530 -5.919 53.316 1.00 9.64 103 GLN B O 1
ATOM 3466 N N . LEU B 1 103 ? -30.398 -7.978 53.007 1.00 6.59 104 LEU B N 1
ATOM 3467 C CA . LEU B 1 103 ? -29.138 -8.564 52.559 1.00 4.06 104 LEU B CA 1
ATOM 3468 C C . LEU B 1 103 ? -29.288 -9.189 51.177 1.00 5.77 104 LEU B C 1
ATOM 3469 O O . LEU B 1 103 ? -30.392 -9.546 50.764 1.00 8.03 104 LEU B O 1
ATOM 3474 N N . GLU B 1 104 ? -28.164 -9.343 50.487 1.00 5.76 105 GLU B N 1
ATOM 3475 C CA . GLU B 1 104 ? -28.124 -10.003 49.179 1.00 4.15 105 GLU B CA 1
ATOM 3476 C C . GLU B 1 104 ? -27.992 -11.502 49.302 1.00 6.46 105 GLU B C 1
ATOM 3477 O O . GLU B 1 104 ? -28.320 -12.236 48.371 1.00 6.47 105 GLU B O 1
ATOM 3483 N N . TYR B 1 105 ? -27.424 -11.946 50.417 1.00 4.96 106 TYR B N 1
ATOM 3484 C CA . TYR B 1 105 ? -27.144 -13.361 50.612 1.00 5.87 106 TYR B CA 1
ATOM 3485 C C . TYR B 1 105 ? -27.018 -13.653 52.088 1.00 5.11 106 TYR B C 1
ATOM 3486 O O . TYR B 1 105 ? -26.792 -12.740 52.895 1.00 5.09 106 TYR B O 1
ATOM 3495 N N . LEU B 1 106 ? -27.163 -14.929 52.434 1.00 4.23 107 LEU B N 1
ATOM 3496 C CA . LEU B 1 106 ? -26.833 -15.412 53.769 1.00 5.17 107 LEU B CA 1
ATOM 3497 C C . LEU B 1 106 ? -25.533 -16.203 53.694 1.00 5.91 107 LEU B C 1
ATOM 3498 O O . LEU B 1 106 ? -25.216 -16.840 52.681 1.00 5.34 107 LEU B O 1
ATOM 3503 N N . ASP B 1 107 ? -24.767 -16.171 54.771 1.00 3.76 108 ASP B N 1
ATOM 3504 C CA . ASP B 1 107 ? -23.567 -16.983 54.832 1.00 3.15 108 ASP B CA 1
ATOM 3505 C C . ASP B 1 107 ? -23.933 -18.427 55.123 1.00 4.99 108 ASP B C 1
ATOM 3506 O O . ASP B 1 107 ? -23.261 -19.348 54.677 1.00 5.29 108 ASP B O 1
ATOM 3511 N N . LEU B 1 108 ? -25.025 -18.613 55.853 1.00 4.92 109 LEU B N 1
ATOM 3512 C CA . LEU B 1 108 ? -25.466 -19.945 56.243 1.00 5.41 109 LEU B CA 1
ATOM 3513 C C . LEU B 1 108 ? -26.980 -19.959 56.411 1.00 3.05 109 LEU B C 1
ATOM 3514 O O . LEU B 1 108 ? -27.554 -19.050 56.996 1.00 4.07 109 LEU B O 1
ATOM 3519 N N . TYR B 1 109 ? -27.629 -20.986 55.867 1.00 4.38 110 TYR B N 1
ATOM 3520 C CA . TYR B 1 109 ? -29.079 -21.149 56.004 1.00 3.05 110 TYR B CA 1
ATOM 3521 C C . TYR B 1 109 ? -29.370 -22.565 56.487 1.00 4.61 110 TYR B C 1
ATOM 3522 O O . TYR B 1 109 ? -28.968 -23.529 55.852 1.00 4.62 110 TYR B O 1
ATOM 3531 N N . LEU B 1 110 ? -30.067 -22.684 57.619 1.00 4.82 111 LEU B N 1
ATOM 3532 C CA . LEU B 1 110 ? -30.264 -23.981 58.273 1.00 4.05 111 LEU B CA 1
ATOM 3533 C C . LEU B 1 110 ? -31.708 -24.439 58.199 1.00 8.95 111 LEU B C 1
ATOM 3534 O O . LEU B 1 110 ? -32.629 -23.624 58.248 1.00 7.85 111 LEU B O 1
ATOM 3539 N N . MET B 1 111 ? -31.921 -25.751 58.144 1.00 6.02 112 MET B N 1
ATOM 3540 C CA . MET B 1 111 ? -33.268 -26.267 58.381 1.00 5.26 112 MET B CA 1
ATOM 3541 C C . MET B 1 111 ? -33.457 -26.326 59.896 1.00 4.71 112 MET B C 1
ATOM 3542 O O . MET B 1 111 ? -32.711 -27.027 60.589 1.00 6.17 112 MET B O 1
ATOM 3547 N N . HIS B 1 112 ? -34.421 -25.566 60.414 1.00 4.49 113 HIS B N 1
ATOM 3548 C CA . HIS B 1 112 ? -34.512 -25.336 61.863 1.00 4.54 113 HIS B CA 1
ATOM 3549 C C . HIS B 1 112 ? -34.795 -26.629 62.633 1.00 6.76 113 HIS B C 1
ATOM 3550 O O . HIS B 1 112 ? -34.255 -26.832 63.722 1.00 5.35 113 HIS B O 1
ATOM 3557 N N . TRP B 1 113 ? -35.632 -27.493 62.056 1.00 5.87 114 TRP B N 1
ATOM 3558 C CA . TRP B 1 113 ? -35.981 -28.795 62.630 1.00 4.16 114 TRP B CA 1
ATOM 3559 C C . TRP B 1 113 ? -36.181 -29.763 61.489 1.00 5.49 114 TRP B C 1
ATOM 3560 O O . TRP B 1 113 ? -36.463 -29.343 60.366 1.00 6.41 114 TRP B O 1
ATOM 3571 N N . PRO B 1 114 ? -36.057 -31.064 61.765 1.00 5.96 115 PRO B N 1
ATOM 3572 C CA . PRO B 1 114 ? -36.244 -32.018 60.664 1.00 4.71 115 PRO B CA 1
ATOM 3573 C C . PRO B 1 114 ? -37.705 -32.261 60.317 1.00 7.73 115 PRO B C 1
ATOM 3574 O O . PRO B 1 114 ? -37.996 -32.767 59.232 1.00 9.92 115 PRO B O 1
ATOM 3578 N N . TYR B 1 115 ? -38.620 -31.907 61.208 1.00 8.94 116 TYR B N 1
ATOM 3579 C CA . TYR B 1 115 ? -40.019 -32.223 60.953 1.00 9.84 116 TYR B CA 1
ATOM 3580 C C . TYR B 1 115 ? -40.809 -31.013 60.441 1.00 9.89 116 TYR B C 1
ATOM 3581 O O . TYR B 1 115 ? -40.448 -29.859 60.701 1.00 13.46 116 TYR B O 1
ATOM 3590 N N . ALA B 1 116 ? -41.876 -31.282 59.690 1.00 9.74 117 ALA B N 1
ATOM 3591 C CA . ALA B 1 116 ? -42.652 -30.226 59.036 1.00 10.18 117 ALA B CA 1
ATOM 3592 C C . ALA B 1 116 ? -43.965 -29.965 59.758 1.00 9.13 117 ALA B C 1
ATOM 3593 O O . ALA B 1 116 ? -44.584 -30.898 60.288 1.00 12.43 117 ALA B O 1
ATOM 3595 N N . PHE B 1 117 ? -44.368 -28.695 59.777 1.00 9.77 118 PHE B N 1
ATOM 3596 C CA . PHE B 1 117 ? -45.675 -28.275 60.277 1.00 9.64 118 PHE B CA 1
ATOM 3597 C C . PHE B 1 117 ? -46.561 -27.923 59.079 1.00 12.78 118 PHE B C 1
ATOM 3598 O O . PHE B 1 117 ? -46.064 -27.668 57.979 1.00 12.91 118 PHE B O 1
ATOM 3606 N N . GLU B 1 118 ? -47.873 -27.883 59.297 1.00 12.01 119 GLU B N 1
ATOM 3607 C CA . GLU B 1 118 ? -48.818 -27.502 58.247 1.00 12.14 119 GLU B CA 1
ATOM 3608 C C . GLU B 1 118 ? -48.470 -26.135 57.643 1.00 12.38 119 GLU B C 1
ATOM 3609 O O . GLU B 1 118 ? -48.148 -25.198 58.381 1.00 13.05 119 GLU B O 1
ATOM 3615 N N . ARG B 1 119 ? -48.505 -26.040 56.311 1.00 13.86 120 ARG B N 1
ATOM 3616 C CA . ARG B 1 119 ? -48.231 -24.782 55.597 1.00 18.70 120 ARG B CA 1
ATOM 3617 C C . ARG B 1 119 ? -49.137 -23.652 56.052 1.00 20.63 120 ARG B C 1
ATOM 3618 O O . ARG B 1 119 ? -50.274 -23.885 56.469 1.00 22.16 120 ARG B O 1
ATOM 3626 N N . GLY B 1 120 ? -48.653 -22.421 55.928 1.00 20.29 121 GLY B N 1
ATOM 3627 C CA . GLY B 1 120 ? -49.468 -21.263 56.247 1.00 21.92 121 GLY B CA 1
ATOM 3628 C C . GLY B 1 120 ? -48.676 -20.163 56.924 1.00 25.04 121 GLY B C 1
ATOM 3629 O O . GLY B 1 120 ? -47.451 -20.264 57.048 1.00 23.24 121 GLY B O 1
ATOM 3630 N N . ASP B 1 121 ? -49.373 -19.117 57.367 1.00 26.97 122 ASP B N 1
ATOM 3631 C CA . ASP B 1 121 ? -48.730 -17.964 57.998 1.00 26.12 122 ASP B CA 1
ATOM 3632 C C . ASP B 1 121 ? -48.582 -18.104 59.513 1.00 22.03 122 ASP B C 1
ATOM 3633 O O . ASP B 1 121 ? -47.866 -17.332 60.151 1.00 25.08 122 ASP B O 1
ATOM 3638 N N . ASN B 1 122 ? -49.259 -19.088 60.089 1.00 19.05 123 ASN B N 1
ATOM 3639 C CA . ASN B 1 122 ? -49.137 -19.359 61.516 1.00 17.62 123 ASN B CA 1
ATOM 3640 C C . ASN B 1 122 ? -47.963 -20.303 61.740 1.00 18.49 123 ASN B C 1
ATOM 3641 O O . ASN B 1 122 ? -47.997 -21.443 61.277 1.00 16.96 123 ASN B O 1
ATOM 3646 N N . PRO B 1 123 ? -46.920 -19.831 62.443 1.00 17.47 124 PRO B N 1
ATOM 3647 C CA . PRO B 1 123 ? -45.730 -20.661 62.673 1.00 15.44 124 PRO B CA 1
ATOM 3648 C C . PRO B 1 123 ? -46.026 -21.845 63.581 1.00 14.30 124 PRO B C 1
ATOM 3649 O O . PRO B 1 123 ? -45.267 -22.819 63.585 1.00 12.59 124 PRO B O 1
ATOM 3653 N N . PHE B 1 124 ? -47.113 -21.760 64.347 1.00 12.97 125 PHE B N 1
ATOM 3654 C CA . PHE B 1 124 ? -47.504 -22.859 65.217 1.00 18.90 125 PHE B CA 1
ATOM 3655 C C . PHE B 1 124 ? -48.965 -23.244 65.007 1.00 22.16 125 PHE B C 1
ATOM 3656 O O . PHE B 1 124 ? -49.811 -22.960 65.855 1.00 21.35 125 PHE B O 1
ATOM 3664 N N . PRO B 1 125 ? -49.264 -23.906 63.877 1.00 15.07 126 PRO B N 1
ATOM 3665 C CA . PRO B 1 125 ? -50.642 -24.321 63.583 1.00 17.25 126 PRO B CA 1
ATOM 3666 C C . PRO B 1 125 ? -51.092 -25.397 64.563 1.00 19.18 126 PRO B C 1
ATOM 3667 O O . PRO B 1 125 ? -50.375 -26.379 64.763 1.00 18.26 126 PRO B O 1
ATOM 3671 N N . LYS B 1 126 ? -52.260 -25.197 65.172 1.00 24.35 127 LYS B N 1
ATOM 3672 C CA . LYS B 1 126 ? -52.718 -26.046 66.268 1.00 30.16 127 LYS B CA 1
ATOM 3673 C C . LYS B 1 126 ? -54.194 -26.389 66.134 1.00 37.43 127 LYS B C 1
ATOM 3674 O O . LYS B 1 126 ? -54.545 -27.468 65.659 1.00 47.92 127 LYS B O 1
ATOM 3680 N N . GLY B 1 130 ? -55.570 -29.162 70.201 1.00 47.45 131 GLY B N 1
ATOM 3681 C CA . GLY B 1 130 ? -54.464 -28.531 70.901 1.00 46.64 131 GLY B CA 1
ATOM 3682 C C . GLY B 1 130 ? -53.118 -29.090 70.484 1.00 34.05 131 GLY B C 1
ATOM 3683 O O . GLY B 1 130 ? -52.072 -28.485 70.740 1.00 36.37 131 GLY B O 1
ATOM 3684 N N . THR B 1 131 ? -53.143 -30.260 69.854 1.00 38.18 132 THR B N 1
ATOM 3685 C CA . THR B 1 131 ? -51.934 -30.876 69.323 1.00 28.67 132 THR B CA 1
ATOM 3686 C C . THR B 1 131 ? -51.467 -30.056 68.114 1.00 29.09 132 THR B C 1
ATOM 3687 O O . THR B 1 131 ? -52.266 -29.359 67.483 1.00 27.85 132 THR B O 1
ATOM 3691 N N . VAL B 1 132 ? -50.174 -30.108 67.807 1.00 19.22 133 VAL B N 1
ATOM 3692 C CA . VAL B 1 132 ? -49.658 -29.356 66.665 1.00 26.69 133 VAL B CA 1
ATOM 3693 C C . VAL B 1 132 ? -50.103 -30.029 65.372 1.00 20.47 133 VAL B C 1
ATOM 3694 O O . VAL B 1 132 ? -50.149 -31.261 65.296 1.00 18.68 133 VAL B O 1
ATOM 3698 N N . ARG B 1 133 ? -50.456 -29.223 64.370 1.00 15.96 134 ARG B N 1
ATOM 3699 C CA . ARG B 1 133 ? -50.823 -29.755 63.067 1.00 15.62 134 ARG B CA 1
ATOM 3700 C C . ARG B 1 133 ? -49.563 -30.025 62.257 1.00 16.58 134 ARG B C 1
ATOM 3701 O O . ARG B 1 133 ? -48.969 -29.108 61.679 1.00 19.13 134 ARG B O 1
ATOM 3709 N N . TYR B 1 134 ? -49.162 -31.289 62.220 1.00 13.88 135 TYR B N 1
ATOM 3710 C CA . TYR B 1 134 ? -47.933 -31.681 61.552 1.00 14.30 135 TYR B CA 1
ATOM 3711 C C . TYR B 1 134 ? -48.175 -31.909 60.062 1.00 16.71 135 TYR B C 1
ATOM 3712 O O . TYR B 1 134 ? -49.317 -32.067 59.604 1.00 14.29 135 TYR B O 1
ATOM 3721 N N . ASP B 1 135 ? -47.084 -31.926 59.307 1.00 14.75 136 ASP B N 1
ATOM 3722 C CA . ASP B 1 135 ? -47.129 -32.170 57.878 1.00 14.50 136 ASP B CA 1
ATOM 3723 C C . ASP B 1 135 ? -46.165 -33.326 57.594 1.00 13.73 136 ASP B C 1
ATOM 3724 O O . ASP B 1 135 ? -45.243 -33.566 58.372 1.00 15.59 136 ASP B O 1
ATOM 3729 N N . SER B 1 136 ? -46.386 -34.055 56.502 1.00 16.90 137 SER B N 1
ATOM 3730 C CA . SER B 1 136 ? -45.630 -35.277 56.246 1.00 13.50 137 SER B CA 1
ATOM 3731 C C . SER B 1 136 ? -44.369 -35.093 55.404 1.00 13.32 137 SER B C 1
ATOM 3732 O O . SER B 1 136 ? -43.643 -36.063 55.162 1.00 12.17 137 SER B O 1
ATOM 3735 N N . THR B 1 137 ? -44.113 -33.867 54.955 1.00 10.85 138 THR B N 1
ATOM 3736 C CA . THR B 1 137 ? -42.984 -33.600 54.054 1.00 9.93 138 THR B CA 1
ATOM 3737 C C . THR B 1 137 ? -41.656 -34.055 54.645 1.00 11.49 138 THR B C 1
ATOM 3738 O O . THR B 1 137 ? -41.299 -33.684 55.770 1.00 12.45 138 THR B O 1
ATOM 3742 N N . HIS B 1 138 ? -40.912 -34.854 53.885 1.00 7.24 139 HIS B N 1
ATOM 3743 C CA . HIS B 1 138 ? -39.654 -35.383 54.393 1.00 5.02 139 HIS B CA 1
ATOM 3744 C C . HIS B 1 138 ? -38.537 -34.403 54.127 1.00 10.08 139 HIS B C 1
ATOM 3745 O O . HIS B 1 138 ? -38.526 -33.746 53.088 1.00 8.58 139 HIS B O 1
ATOM 3752 N N . TYR B 1 139 ? -37.599 -34.300 55.068 1.00 6.47 140 TYR B N 1
ATOM 3753 C CA . TYR B 1 139 ? -36.517 -33.325 54.928 1.00 6.71 140 TYR B CA 1
ATOM 3754 C C . TYR B 1 139 ? -35.612 -33.559 53.716 1.00 5.68 140 TYR B C 1
ATOM 3755 O O . TYR B 1 139 ? -34.931 -32.631 53.285 1.00 6.03 140 TYR B O 1
ATOM 3764 N N . LYS B 1 140 ? -35.597 -34.775 53.165 1.00 6.58 141 LYS B N 1
ATOM 3765 C CA . LYS B 1 140 ? -34.845 -35.030 51.926 1.00 5.51 141 LYS B CA 1
ATOM 3766 C C . LYS B 1 140 ? -35.395 -34.178 50.786 1.00 8.05 141 LYS B C 1
ATOM 3767 O O . LYS B 1 140 ? -34.643 -33.648 49.964 1.00 6.55 141 LYS B O 1
ATOM 3773 N N . GLU B 1 141 ? -36.712 -34.029 50.735 1.00 6.76 142 GLU B N 1
ATOM 3774 C CA . GLU B 1 141 ? -37.307 -33.233 49.665 1.00 7.14 142 GLU B CA 1
ATOM 3775 C C . GLU B 1 141 ? -37.069 -31.751 49.908 1.00 8.71 142 GLU B C 1
ATOM 3776 O O . GLU B 1 141 ? -36.780 -30.996 48.981 1.00 8.64 142 GLU B O 1
ATOM 3782 N N . THR B 1 142 ? -37.171 -31.334 51.164 1.00 5.42 143 THR B N 1
ATOM 3783 C CA . THR B 1 142 ? -36.859 -29.959 51.532 1.00 4.31 143 THR B CA 1
ATOM 3784 C C . THR B 1 142 ? -35.401 -29.616 51.208 1.00 7.13 143 THR B C 1
ATOM 3785 O O . THR B 1 142 ? -35.106 -28.524 50.713 1.00 7.76 143 THR B O 1
ATOM 3789 N N . TRP B 1 143 ? -34.496 -30.550 51.481 1.00 4.73 144 TRP B N 1
ATOM 3790 C CA . TRP B 1 143 ? -33.080 -30.325 51.199 1.00 3.16 144 TRP B CA 1
ATOM 3791 C C . TRP B 1 143 ? -32.847 -30.062 49.715 1.00 5.09 144 TRP B C 1
ATOM 3792 O O . TRP B 1 143 ? -32.106 -29.153 49.356 1.00 5.08 144 TRP B O 1
ATOM 3803 N N . LYS B 1 144 ? -33.481 -30.833 48.843 1.00 6.94 145 LYS B N 1
ATOM 3804 C CA . LYS B 1 144 ? -33.289 -30.606 47.411 1.00 5.74 145 LYS B CA 1
ATOM 3805 C C . LYS B 1 144 ? -33.736 -29.212 46.983 1.00 6.63 145 LYS B C 1
ATOM 3806 O O . LYS B 1 144 ? -33.122 -28.599 46.099 1.00 8.14 145 LYS B O 1
ATOM 3812 N N . ALA B 1 145 ? -34.785 -28.701 47.624 1.00 7.53 146 ALA B N 1
ATOM 3813 C CA . ALA B 1 145 ? -35.251 -27.344 47.366 1.00 8.63 146 ALA B CA 1
ATOM 3814 C C . ALA B 1 145 ? -34.256 -26.318 47.902 1.00 7.58 146 ALA B C 1
ATOM 3815 O O . ALA B 1 145 ? -34.003 -25.299 47.267 1.00 8.66 146 ALA B O 1
ATOM 3817 N N . LEU B 1 146 ? -33.697 -26.581 49.081 1.00 4.37 147 LEU B N 1
ATOM 3818 C CA . LEU B 1 146 ? -32.714 -25.671 49.656 1.00 4.20 147 LEU B CA 1
ATOM 3819 C C . LEU B 1 146 ? -31.476 -25.536 48.773 1.00 4.82 147 LEU B C 1
ATOM 3820 O O . LEU B 1 146 ? -30.888 -24.465 48.695 1.00 6.07 147 LEU B O 1
ATOM 3825 N N . GLU B 1 147 ? -31.090 -26.617 48.097 1.00 6.30 148 GLU B N 1
ATOM 3826 C CA . GLU B 1 147 ? -29.869 -26.598 47.280 1.00 4.38 148 GLU B CA 1
ATOM 3827 C C . GLU B 1 147 ? -29.927 -25.579 46.148 1.00 6.78 148 GLU B C 1
ATOM 3828 O O . GLU B 1 147 ? -28.891 -25.061 45.714 1.00 6.16 148 GLU B O 1
ATOM 3834 N N . VAL B 1 148 ? -31.137 -25.301 45.671 1.00 5.61 149 VAL B N 1
ATOM 3835 C CA . VAL B 1 148 ? -31.343 -24.321 44.607 1.00 5.29 149 VAL B CA 1
ATOM 3836 C C . VAL B 1 148 ? -30.857 -22.937 45.036 1.00 7.77 149 VAL B C 1
ATOM 3837 O O . VAL B 1 148 ? -30.357 -22.157 44.227 1.00 7.70 149 VAL B O 1
ATOM 3841 N N . LEU B 1 149 ? -30.988 -22.648 46.323 1.00 5.32 150 LEU B N 1
ATOM 3842 C CA . LEU B 1 149 ? -30.583 -21.354 46.865 1.00 6.19 150 LEU B CA 1
ATOM 3843 C C . LEU B 1 149 ? -29.072 -21.115 46.732 1.00 7.45 150 LEU B C 1
ATOM 3844 O O . LEU B 1 149 ? -28.624 -19.980 46.547 1.00 5.16 150 LEU B O 1
ATOM 3849 N N . VAL B 1 150 ? -28.298 -22.188 46.814 1.00 4.59 151 VAL B N 1
ATOM 3850 C CA . VAL B 1 150 ? -26.854 -22.111 46.641 1.00 4.57 151 VAL B CA 1
ATOM 3851 C C . VAL B 1 150 ? -26.519 -21.846 45.177 1.00 5.28 151 VAL B C 1
ATOM 3852 O O . VAL B 1 150 ? -25.657 -21.013 44.871 1.00 6.74 151 VAL B O 1
ATOM 3856 N N . ALA B 1 151 ? -27.210 -22.541 44.277 1.00 7.81 152 ALA B N 1
ATOM 3857 C CA . ALA B 1 151 ? -27.024 -22.332 42.840 1.00 8.04 152 ALA B CA 1
ATOM 3858 C C . ALA B 1 151 ? -27.307 -20.884 42.447 1.00 9.37 152 ALA B C 1
ATOM 3859 O O . ALA B 1 151 ? -26.634 -20.325 41.574 1.00 9.46 152 ALA B O 1
ATOM 3861 N N . LYS B 1 152 ? -28.292 -20.272 43.101 1.00 4.78 153 LYS B N 1
ATOM 3862 C CA . LYS B 1 152 ? -28.695 -18.906 42.757 1.00 5.04 153 LYS B CA 1
ATOM 3863 C C . LYS B 1 152 ? -27.814 -17.841 43.399 1.00 6.69 153 LYS B C 1
ATOM 3864 O O . LYS B 1 152 ? -28.005 -16.651 43.158 1.00 7.15 153 LYS B O 1
ATOM 3870 N N . GLY B 1 153 ? -26.856 -18.266 44.218 1.00 6.01 154 GLY B N 1
ATOM 3871 C CA . GLY B 1 153 ? -25.985 -17.334 44.897 1.00 6.08 154 GLY B CA 1
ATOM 3872 C C . GLY B 1 153 ? -26.615 -16.683 46.109 1.00 5.92 154 GLY B C 1
ATOM 3873 O O . GLY B 1 153 ? -26.019 -15.800 46.689 1.00 6.78 154 GLY B O 1
ATOM 3874 N N . LEU B 1 154 ? -27.788 -17.137 46.534 1.00 7.45 155 LEU B N 1
ATOM 3875 C CA . LEU B 1 154 ? -28.489 -16.496 47.651 1.00 5.07 155 LEU B CA 1
ATOM 3876 C C . LEU B 1 154 ? -27.971 -16.949 49.006 1.00 5.90 155 LEU B C 1
ATOM 3877 O O . LEU B 1 154 ? -28.158 -16.267 50.014 1.00 5.61 155 LEU B O 1
ATOM 3882 N N . VAL B 1 155 ? -27.344 -18.115 49.033 1.00 5.45 156 VAL B N 1
ATOM 3883 C CA . VAL B 1 155 ? -26.843 -18.697 50.269 1.00 4.91 156 VAL B CA 1
ATOM 3884 C C . VAL B 1 155 ? -25.486 -19.317 49.978 1.00 6.73 156 VAL B C 1
ATOM 3885 O O . VAL B 1 155 ? -25.325 -20.005 48.968 1.00 8.02 156 VAL B O 1
ATOM 3889 N N . LYS B 1 156 ? -24.505 -19.067 50.845 1.00 4.63 157 LYS B N 1
ATOM 3890 C CA . LYS B 1 156 ? -23.162 -19.618 50.651 1.00 3.54 157 LYS B CA 1
ATOM 3891 C C . LYS B 1 156 ? -23.053 -21.059 51.143 1.00 4.30 157 LYS B C 1
ATOM 3892 O O . LYS B 1 156 ? -22.338 -21.863 50.556 1.00 5.84 157 LYS B O 1
ATOM 3898 N N . ALA B 1 157 ? -23.750 -21.371 52.231 1.00 5.41 158 ALA B N 1
ATOM 3899 C CA . ALA B 1 157 ? -23.683 -22.707 52.818 1.00 4.82 158 ALA B CA 1
ATOM 3900 C C . ALA B 1 157 ? -25.032 -23.083 53.413 1.00 4.01 158 ALA B C 1
ATOM 3901 O O . ALA B 1 157 ? -25.770 -22.222 53.890 1.00 5.99 158 ALA B O 1
ATOM 3903 N N . LEU B 1 158 ? -25.339 -24.374 53.391 1.00 3.22 159 LEU B N 1
ATOM 3904 C CA . LEU B 1 158 ? -26.567 -24.892 53.973 1.00 3.93 159 LEU B CA 1
ATOM 3905 C C . LEU B 1 158 ? -26.202 -25.712 55.197 1.00 4.69 159 LEU B C 1
ATOM 3906 O O . LEU B 1 158 ? -25.085 -26.214 55.312 1.00 5.64 159 LEU B O 1
ATOM 3911 N N . GLY B 1 159 ? -27.139 -25.859 56.118 1.00 3.63 160 GLY B N 1
ATOM 3912 C CA . GLY B 1 159 ? -26.876 -26.728 57.244 1.00 3.94 160 GLY B CA 1
ATOM 3913 C C . GLY B 1 159 ? -28.130 -27.200 57.931 1.00 3.75 160 GLY B C 1
ATOM 3914 O O . GLY B 1 159 ? -29.245 -26.975 57.461 1.00 4.86 160 GLY B O 1
ATOM 3915 N N . LEU B 1 160 ? -27.926 -27.855 59.071 1.00 4.05 161 LEU B N 1
ATOM 3916 C CA . LEU B 1 160 ? -28.993 -28.548 59.772 1.00 4.10 161 LEU B CA 1
ATOM 3917 C C . LEU B 1 160 ? -29.025 -28.111 61.223 1.00 3.56 161 LEU B C 1
ATOM 3918 O O . LEU B 1 160 ? -27.985 -27.860 61.816 1.00 5.64 161 LEU B O 1
ATOM 3923 N N . SER B 1 161 ? -30.226 -28.005 61.776 1.00 4.37 162 SER B N 1
ATOM 3924 C CA . SER B 1 161 ? -30.392 -27.711 63.198 1.00 3.48 162 SER B CA 1
ATOM 3925 C C . SER B 1 161 ? -31.242 -28.810 63.815 1.00 6.27 162 SER B C 1
ATOM 3926 O O . SER B 1 161 ? -32.252 -29.205 63.231 1.00 6.08 162 SER B O 1
ATOM 3929 N N . ASN B 1 162 ? -30.826 -29.312 64.977 1.00 5.70 163 ASN B N 1
ATOM 3930 C CA . ASN B 1 162 ? -31.586 -30.341 65.687 1.00 4.01 163 ASN B CA 1
ATOM 3931 C C . ASN B 1 162 ? -31.806 -31.603 64.861 1.00 7.52 163 ASN B C 1
ATOM 3932 O O . ASN B 1 162 ? -32.902 -32.180 64.895 1.00 6.94 163 ASN B O 1
ATOM 3937 N N . PHE B 1 163 ? -30.781 -32.006 64.107 1.00 4.38 164 PHE B N 1
ATOM 3938 C CA . PHE B 1 163 ? -30.774 -33.309 63.440 1.00 3.77 164 PHE B CA 1
ATOM 3939 C C . PHE B 1 163 ? -29.876 -34.264 64.211 1.00 5.44 164 PHE B C 1
ATOM 3940 O O . PHE B 1 163 ? -28.861 -33.849 64.778 1.00 6.26 164 PHE B O 1
ATOM 3948 N N . ASN B 1 164 ? -30.232 -35.547 64.222 1.00 4.55 165 ASN B N 1
ATOM 3949 C CA . ASN B 1 164 ? -29.363 -36.552 64.832 1.00 4.62 165 ASN B CA 1
ATOM 3950 C C . ASN B 1 164 ? -28.454 -37.194 63.790 1.00 7.31 165 ASN B C 1
ATOM 3951 O O . ASN B 1 164 ? -28.557 -36.870 62.603 1.00 6.08 165 ASN B O 1
ATOM 3956 N N . SER B 1 165 ? -27.553 -38.072 64.225 1.00 4.31 166 SER B N 1
ATOM 3957 C CA . SER B 1 165 ? -26.563 -38.641 63.302 1.00 3.58 166 SER B CA 1
ATOM 3958 C C . SER B 1 165 ? -27.184 -39.397 62.122 1.00 5.29 166 SER B C 1
ATOM 3959 O O . SER B 1 165 ? -26.720 -39.272 60.992 1.00 5.58 166 SER B O 1
ATOM 3962 N N . ARG B 1 166 ? -28.228 -40.176 62.388 1.00 5.92 167 ARG B N 1
ATOM 3963 C CA . ARG B 1 166 ? -28.948 -40.894 61.341 1.00 4.70 167 ARG B CA 1
ATOM 3964 C C . ARG B 1 166 ? -29.559 -39.942 60.315 1.00 6.66 167 ARG B C 1
ATOM 3965 O O . ARG B 1 166 ? -29.484 -40.180 59.102 1.00 6.55 167 ARG B O 1
ATOM 3973 N N . GLN B 1 167 ? -30.158 -38.862 60.805 1.00 5.75 168 GLN B N 1
ATOM 3974 C CA . GLN B 1 167 ? -30.824 -37.902 59.934 1.00 2.73 168 GLN B CA 1
ATOM 3975 C C . GLN B 1 167 ? -29.807 -37.125 59.109 1.00 6.05 168 GLN B C 1
ATOM 3976 O O . GLN B 1 167 ? -30.078 -36.772 57.957 1.00 4.98 168 GLN B O 1
ATOM 3982 N N . ILE B 1 168 ? -28.640 -36.864 59.692 1.00 5.84 169 ILE B N 1
ATOM 3983 C CA . ILE B 1 168 ? -27.574 -36.206 58.941 1.00 3.87 169 ILE B CA 1
ATOM 3984 C C . ILE B 1 168 ? -27.160 -37.102 57.777 1.00 3.86 169 ILE B C 1
ATOM 3985 O O . ILE B 1 168 ? -27.012 -36.638 56.636 1.00 5.28 169 ILE B O 1
ATOM 3990 N N . ASP B 1 169 ? -26.982 -38.388 58.058 1.00 4.18 170 ASP B N 1
ATOM 3991 C CA . ASP B 1 169 ? -26.626 -39.328 57.005 1.00 5.14 170 ASP B CA 1
ATOM 3992 C C . ASP B 1 169 ? -27.728 -39.421 55.957 1.00 6.19 170 ASP B C 1
ATOM 3993 O O . ASP B 1 169 ? -27.429 -39.519 54.772 1.00 6.83 170 ASP B O 1
ATOM 3998 N N . ASP B 1 170 ? -28.990 -39.361 56.386 1.00 4.71 171 ASP B N 1
ATOM 3999 C CA . ASP B 1 170 ? -30.110 -39.324 55.444 1.00 5.96 171 ASP B CA 1
ATOM 4000 C C . ASP B 1 170 ? -29.988 -38.155 54.468 1.00 5.55 171 ASP B C 1
ATOM 4001 O O . ASP B 1 170 ? -30.190 -38.312 53.261 1.00 6.26 171 ASP B O 1
ATOM 4006 N N . VAL B 1 171 ? -29.670 -36.972 54.989 1.00 3.46 172 VAL B N 1
ATOM 4007 C CA . VAL B 1 171 ? -29.470 -35.813 54.119 1.00 4.20 172 VAL B CA 1
ATOM 4008 C C . VAL B 1 171 ? -28.288 -36.022 53.179 1.00 4.31 172 VAL B C 1
ATOM 4009 O O . VAL B 1 171 ? -28.377 -35.740 51.974 1.00 5.10 172 VAL B O 1
ATOM 4013 N N . LEU B 1 172 ? -27.192 -36.547 53.711 1.00 5.01 173 LEU B N 1
ATOM 4014 C CA . LEU B 1 172 ? -26.033 -36.851 52.867 1.00 4.67 173 LEU B CA 1
ATOM 4015 C C . LEU B 1 172 ? -26.396 -37.792 51.725 1.00 5.18 173 LEU B C 1
ATOM 4016 O O . LEU B 1 172 ? -25.854 -37.660 50.621 1.00 5.56 173 LEU B O 1
ATOM 4021 N N . SER B 1 173 ? -27.331 -38.711 51.967 1.00 3.33 174 SER B N 1
ATOM 4022 C CA . SER B 1 173 ? -27.669 -39.740 50.963 1.00 4.79 174 SER B CA 1
ATOM 4023 C C . SER B 1 173 ? -28.301 -39.183 49.683 1.00 4.68 174 SER B C 1
ATOM 4024 O O . SER B 1 173 ? -28.317 -39.869 48.659 1.00 7.59 174 SER B O 1
ATOM 4027 N N . VAL B 1 174 ? -28.794 -37.944 49.730 1.00 4.63 175 VAL B N 1
ATOM 4028 C CA . VAL B 1 174 ? -29.429 -37.313 48.564 1.00 4.72 175 VAL B CA 1
ATOM 4029 C C . VAL B 1 174 ? -28.763 -36.001 48.153 1.00 5.09 175 VAL B C 1
ATOM 4030 O O . VAL B 1 174 ? -29.234 -35.311 47.250 1.00 8.03 175 VAL B O 1
ATOM 4034 N N . ALA B 1 175 ? -27.657 -35.664 48.799 1.00 5.23 176 ALA B N 1
ATOM 4035 C CA . ALA B 1 175 ? -27.116 -34.311 48.648 1.00 5.63 176 ALA B CA 1
ATOM 4036 C C . ALA B 1 175 ? -26.362 -34.087 47.352 1.00 7.59 176 ALA B C 1
ATOM 4037 O O . ALA B 1 175 ? -25.577 -34.934 46.919 1.00 8.57 176 ALA B O 1
ATOM 4039 N N A SER B 1 176 ? -26.617 -32.935 46.739 0.50 5.72 177 SER B N 1
ATOM 4040 N N B SER B 1 176 ? -26.609 -32.940 46.723 0.50 5.72 177 SER B N 1
ATOM 4041 C CA A SER B 1 176 ? -25.773 -32.415 45.673 0.50 6.40 177 SER B CA 1
ATOM 4042 C CA B SER B 1 176 ? -25.724 -32.440 45.673 0.50 6.39 177 SER B CA 1
ATOM 4043 C C A SER B 1 176 ? -24.935 -31.264 46.231 0.50 6.76 177 SER B C 1
ATOM 4044 C C B SER B 1 176 ? -24.940 -31.234 46.213 0.50 6.75 177 SER B C 1
ATOM 4045 O O A SER B 1 176 ? -23.908 -30.900 45.665 0.50 7.28 177 SER B O 1
ATOM 4046 O O B SER B 1 176 ? -23.955 -30.802 45.620 0.50 7.30 177 SER B O 1
ATOM 4051 N N . VAL B 1 177 ? -25.403 -30.697 47.342 1.00 4.11 178 VAL B N 1
ATOM 4052 C CA . VAL B 1 177 ? -24.642 -29.735 48.144 1.00 5.48 178 VAL B CA 1
ATOM 4053 C C . VAL B 1 177 ? -24.691 -30.319 49.551 1.00 3.36 178 VAL B C 1
ATOM 4054 O O . VAL B 1 177 ? -25.772 -30.498 50.100 1.00 4.64 178 VAL B O 1
ATOM 4058 N N . ARG B 1 178 ? -23.539 -30.639 50.123 1.00 4.06 179 ARG B N 1
ATOM 4059 C CA . ARG B 1 178 ? -23.524 -31.264 51.446 1.00 5.77 179 ARG B CA 1
ATOM 4060 C C . ARG B 1 178 ? -23.636 -30.200 52.532 1.00 4.17 179 ARG B C 1
ATOM 4061 O O . ARG B 1 178 ? -23.125 -29.099 52.371 1.00 6.00 179 ARG B O 1
ATOM 4069 N N . PRO B 1 179 ? -24.297 -30.527 53.649 1.00 4.48 180 PRO B N 1
ATOM 4070 C CA . PRO B 1 179 ? -24.425 -29.543 54.734 1.00 3.08 180 PRO B CA 1
ATOM 4071 C C . PRO B 1 179 ? -23.064 -29.168 55.305 1.00 6.43 180 PRO B C 1
ATOM 4072 O O . PRO B 1 179 ? -22.172 -30.018 55.350 1.00 7.80 180 PRO B O 1
ATOM 4076 N N . ALA B 1 180 ? -22.919 -27.923 55.755 1.00 2.86 181 ALA B N 1
ATOM 4077 C CA . ALA B 1 180 ? -21.635 -27.430 56.250 1.00 4.77 181 ALA B CA 1
ATOM 4078 C C . ALA B 1 180 ? -21.576 -27.320 57.772 1.00 5.06 181 ALA B C 1
ATOM 4079 O O . ALA B 1 180 ? -20.490 -27.293 58.350 1.00 5.21 181 ALA B O 1
ATOM 4081 N N . VAL B 1 181 ? -22.744 -27.237 58.406 1.00 3.44 182 VAL B N 1
ATOM 4082 C CA . VAL B 1 181 ? -22.847 -26.956 59.835 1.00 3.35 182 VAL B CA 1
ATOM 4083 C C . VAL B 1 181 ? -24.030 -27.717 60.421 1.00 5.20 182 VAL B C 1
ATOM 4084 O O . VAL B 1 181 ? -25.077 -27.810 59.776 1.00 4.75 182 VAL B O 1
ATOM 4088 N N . LEU B 1 182 ? -23.848 -28.270 61.626 1.00 3.96 183 LEU B N 1
ATOM 4089 C CA . LEU B 1 182 ? -24.941 -28.750 62.468 1.00 3.63 183 LEU B CA 1
ATOM 4090 C C . LEU B 1 182 ? -25.032 -27.827 63.673 1.00 4.07 183 LEU B C 1
ATOM 4091 O O . LEU B 1 182 ? -24.018 -27.558 64.325 1.00 5.83 183 LEU B O 1
ATOM 4096 N N . GLN B 1 183 ? -26.233 -27.317 63.952 1.00 3.10 184 GLN B N 1
ATOM 4097 C CA . GLN B 1 183 ? -26.454 -26.504 65.140 1.00 2.21 184 GLN B CA 1
ATOM 4098 C C . GLN B 1 183 ? -27.345 -27.271 66.111 1.00 4.54 184 GLN B C 1
ATOM 4099 O O . GLN B 1 183 ? -28.466 -27.661 65.763 1.00 5.63 184 GLN B O 1
ATOM 4105 N N . VAL B 1 184 ? -26.842 -27.484 67.328 1.00 4.57 185 VAL B N 1
ATOM 4106 C CA . VAL B 1 184 ? -27.565 -28.240 68.355 1.00 4.07 185 VAL B CA 1
ATOM 4107 C C . VAL B 1 184 ? -27.244 -27.671 69.727 1.00 5.06 185 VAL B C 1
ATOM 4108 O O . VAL B 1 184 ? -26.276 -26.936 69.879 1.00 7.24 185 VAL B O 1
ATOM 4112 N N . GLU B 1 185 ? -28.063 -28.022 70.716 1.00 5.47 186 GLU B N 1
ATOM 4113 C CA . GLU B 1 185 ? -27.760 -27.708 72.103 1.00 4.41 186 GLU B CA 1
ATOM 4114 C C . GLU B 1 185 ? -26.444 -28.390 72.471 1.00 5.98 186 GLU B C 1
ATOM 4115 O O . GLU B 1 185 ? -26.243 -29.559 72.160 1.00 5.34 186 GLU B O 1
ATOM 4121 N N . CYS B 1 186 ? -25.528 -27.662 73.104 1.00 3.39 187 CYS B N 1
ATOM 4122 C CA . CYS B 1 186 ? -24.260 -28.258 73.519 1.00 3.97 187 CYS B CA 1
ATOM 4123 C C . CYS B 1 186 ? -23.602 -27.438 74.632 1.00 5.89 187 CYS B C 1
ATOM 4124 O O . CYS B 1 186 ? -23.508 -26.216 74.543 1.00 5.04 187 CYS B O 1
ATOM 4127 N N . HIS B 1 187 ? -23.162 -28.140 75.678 1.00 5.85 188 HIS B N 1
ATOM 4128 C CA . HIS B 1 187 ? -22.543 -27.555 76.871 1.00 4.67 188 HIS B CA 1
ATOM 4129 C C . HIS B 1 187 ? -21.973 -28.737 77.667 1.00 5.39 188 HIS B C 1
ATOM 4130 O O . HIS B 1 187 ? -22.176 -29.876 77.270 1.00 5.85 188 HIS B O 1
ATOM 4137 N N . PRO B 1 188 ? -21.245 -28.481 78.773 1.00 5.76 189 PRO B N 1
ATOM 4138 C CA . PRO B 1 188 ? -20.638 -29.640 79.445 1.00 5.08 189 PRO B CA 1
ATOM 4139 C C . PRO B 1 188 ? -21.587 -30.742 79.953 1.00 7.49 189 PRO B C 1
ATOM 4140 O O . PRO B 1 188 ? -21.121 -31.868 80.093 1.00 7.94 189 PRO B O 1
ATOM 4144 N N . TYR B 1 189 ? -22.860 -30.454 80.198 1.00 5.23 190 TYR B N 1
ATOM 4145 C CA . TYR B 1 189 ? -23.790 -31.509 80.626 1.00 5.96 190 TYR B CA 1
ATOM 4146 C C . TYR B 1 189 ? -24.298 -32.329 79.434 1.00 6.77 190 TYR B C 1
ATOM 4147 O O . TYR B 1 189 ? -24.763 -33.453 79.597 1.00 7.86 190 TYR B O 1
ATOM 4156 N N . LEU B 1 190 ? -24.241 -31.740 78.242 1.00 5.88 191 LEU B N 1
ATOM 4157 C CA . LEU B 1 190 ? -24.605 -32.419 76.987 1.00 5.71 191 LEU B CA 1
ATOM 4158 C C . LEU B 1 190 ? -23.501 -32.145 75.982 1.00 6.79 191 LEU B C 1
ATOM 4159 O O . LEU B 1 190 ? -23.637 -31.303 75.083 1.00 6.07 191 LEU B O 1
ATOM 4164 N N . ALA B 1 191 ? -22.391 -32.853 76.142 1.00 5.87 192 ALA B N 1
ATOM 4165 C CA . ALA B 1 191 ? -21.151 -32.493 75.460 1.00 5.46 192 ALA B CA 1
ATOM 4166 C C . ALA B 1 191 ? -21.177 -32.839 73.978 1.00 5.63 192 ALA B C 1
ATOM 4167 O O . ALA B 1 191 ? -20.357 -32.331 73.210 1.00 7.15 192 ALA B O 1
ATOM 4169 N N . GLN B 1 192 ? -22.110 -33.714 73.598 1.00 7.08 193 GLN B N 1
ATOM 4170 C CA . GLN B 1 192 ? -22.299 -34.108 72.199 1.00 5.32 193 GLN B CA 1
ATOM 4171 C C . GLN B 1 192 ? -21.063 -34.725 71.559 1.00 6.93 193 GLN B C 1
ATOM 4172 O O . GLN B 1 192 ? -20.851 -34.561 70.366 1.00 6.44 193 GLN B O 1
ATOM 4178 N N . ASN B 1 193 ? -20.259 -35.464 72.322 1.00 7.32 194 ASN B N 1
ATOM 4179 C CA . ASN B 1 193 ? -18.996 -35.942 71.773 1.00 6.74 194 ASN B CA 1
ATOM 4180 C C . ASN B 1 193 ? -19.175 -36.892 70.595 1.00 5.84 194 ASN B C 1
ATOM 4181 O O . ASN B 1 193 ? -18.447 -36.802 69.601 1.00 8.81 194 ASN B O 1
ATOM 4186 N N . GLU B 1 194 ? -20.144 -37.793 70.702 1.00 6.38 195 GLU B N 1
ATOM 4187 C CA . GLU B 1 194 ? -20.391 -38.748 69.624 1.00 6.74 195 GLU B CA 1
ATOM 4188 C C . GLU B 1 194 ? -20.901 -38.037 68.381 1.00 7.86 195 GLU B C 1
ATOM 4189 O O . GLU B 1 194 ? -20.459 -38.328 67.264 1.00 8.88 195 GLU B O 1
ATOM 4195 N N . LEU B 1 195 ? -21.840 -37.118 68.570 1.00 6.55 196 LEU B N 1
ATOM 4196 C CA . LEU B 1 195 ? -22.430 -36.401 67.444 1.00 5.69 196 LEU B CA 1
ATOM 4197 C C . LEU B 1 195 ? -21.406 -35.490 66.779 1.00 7.33 196 LEU B C 1
ATOM 4198 O O . LEU B 1 195 ? -21.373 -35.369 65.557 1.00 6.85 196 LEU B O 1
ATOM 4203 N N . ILE B 1 196 ? -20.547 -34.866 67.586 1.00 7.10 197 ILE B N 1
ATOM 4204 C CA . ILE B 1 196 ? -19.464 -34.038 67.069 1.00 6.67 197 ILE B CA 1
ATOM 4205 C C . ILE B 1 196 ? -18.476 -34.877 66.245 1.00 6.87 197 ILE B C 1
ATOM 4206 O O . ILE B 1 196 ? -18.072 -34.478 65.149 1.00 7.74 197 ILE B O 1
ATOM 4211 N N . ALA B 1 197 ? -18.118 -36.054 66.755 1.00 6.99 198 ALA B N 1
ATOM 4212 C CA . ALA B 1 197 ? -17.240 -36.959 66.017 1.00 10.61 198 ALA B CA 1
ATOM 4213 C C . ALA B 1 197 ? -17.869 -37.354 64.680 1.00 8.88 198 ALA B C 1
ATOM 4214 O O . ALA B 1 197 ? -17.189 -37.392 63.639 1.00 8.21 198 ALA B O 1
ATOM 4216 N N . HIS B 1 198 ? -19.164 -37.653 64.717 1.00 8.20 199 HIS B N 1
ATOM 4217 C CA . HIS B 1 198 ? -19.904 -38.023 63.515 1.00 7.17 199 HIS B CA 1
ATOM 4218 C C . HIS B 1 198 ? -19.858 -36.875 62.527 1.00 6.55 199 HIS B C 1
ATOM 4219 O O . HIS B 1 198 ? -19.572 -37.067 61.349 1.00 6.63 199 HIS B O 1
ATOM 4226 N N . CYS B 1 199 ? -20.119 -35.669 63.018 1.00 6.16 200 CYS B N 1
ATOM 4227 C CA . CYS B 1 199 ? -20.101 -34.485 62.157 1.00 6.98 200 CYS B CA 1
ATOM 4228 C C . CYS B 1 199 ? -18.747 -34.268 61.509 1.00 6.35 200 CYS B C 1
ATOM 4229 O O . CYS B 1 199 ? -18.662 -33.946 60.325 1.00 8.68 200 CYS B O 1
ATOM 4232 N N . HIS B 1 200 ? -17.677 -34.465 62.267 1.00 8.69 201 HIS B N 1
ATOM 4233 C CA . HIS B 1 200 ? -16.350 -34.272 61.688 1.00 10.30 201 HIS B CA 1
ATOM 4234 C C . HIS B 1 200 ? -16.084 -35.272 60.570 1.00 8.32 201 HIS B C 1
ATOM 4235 O O . HIS B 1 200 ? -15.522 -34.908 59.537 1.00 11.28 201 HIS B O 1
ATOM 4242 N N . ALA B 1 201 ? -16.543 -36.506 60.753 1.00 8.31 202 ALA B N 1
ATOM 4243 C CA . ALA B 1 201 ? -16.414 -37.533 59.720 1.00 9.04 202 ALA B CA 1
ATOM 4244 C C . ALA B 1 201 ? -17.272 -37.191 58.495 1.00 9.69 202 ALA B C 1
ATOM 4245 O O . ALA B 1 201 ? -17.010 -37.667 57.392 1.00 10.13 202 ALA B O 1
ATOM 4247 N N . ARG B 1 202 ? -18.308 -36.384 58.703 1.00 5.69 203 ARG B N 1
ATOM 4248 C CA . ARG B 1 202 ? -19.222 -36.011 57.628 1.00 6.92 203 ARG B CA 1
ATOM 4249 C C . ARG B 1 202 ? -18.933 -34.619 57.059 1.00 8.81 203 ARG B C 1
ATOM 4250 O O . ARG B 1 202 ? -19.622 -34.165 56.142 1.00 9.43 203 ARG B O 1
ATOM 4258 N N . GLY B 1 203 ? -17.926 -33.939 57.601 1.00 8.29 204 GLY B N 1
ATOM 4259 C CA . GLY B 1 203 ? -17.524 -32.644 57.068 1.00 7.82 204 GLY B CA 1
ATOM 4260 C C . GLY B 1 203 ? -18.357 -31.471 57.551 1.00 9.14 204 GLY B C 1
ATOM 4261 O O . GLY B 1 203 ? -18.346 -30.408 56.932 1.00 11.09 204 GLY B O 1
ATOM 4262 N N . LEU B 1 204 ? -19.096 -31.657 58.643 1.00 6.90 205 LEU B N 1
ATOM 4263 C CA . LEU B 1 204 ? -19.866 -30.557 59.231 1.00 5.93 205 LEU B CA 1
ATOM 4264 C C . LEU B 1 204 ? -19.139 -30.004 60.448 1.00 6.05 205 LEU B C 1
ATOM 4265 O O . LEU B 1 204 ? -18.632 -30.765 61.281 1.00 9.73 205 LEU B O 1
ATOM 4270 N N . GLU B 1 205 ? -19.092 -28.682 60.566 1.00 4.67 206 GLU B N 1
ATOM 4271 C CA . GLU B 1 205 ? -18.661 -28.062 61.810 1.00 4.54 206 GLU B CA 1
ATOM 4272 C C . GLU B 1 205 ? -19.884 -27.953 62.712 1.00 7.05 206 GLU B C 1
ATOM 4273 O O . GLU B 1 205 ? -21.016 -28.006 62.231 1.00 7.65 206 GLU B O 1
ATOM 4279 N N . VAL B 1 206 ? -19.667 -27.831 64.017 1.00 6.11 207 VAL B N 1
ATOM 4280 C CA . VAL B 1 206 ? -20.788 -27.829 64.960 1.00 5.09 207 VAL B CA 1
ATOM 4281 C C . VAL B 1 206 ? -20.923 -26.486 65.663 1.00 4.63 207 VAL B C 1
ATOM 4282 O O . VAL B 1 206 ? -19.928 -25.914 66.127 1.00 6.76 207 VAL B O 1
ATOM 4286 N N . THR B 1 207 ? -22.159 -25.989 65.729 1.00 3.56 208 THR B N 1
ATOM 4287 C CA . THR B 1 207 ? -22.485 -24.791 66.498 1.00 2.07 208 THR B CA 1
ATOM 4288 C C . THR B 1 207 ? -23.324 -25.181 67.703 1.00 4.78 208 THR B C 1
ATOM 4289 O O . THR B 1 207 ? -24.330 -25.883 67.569 1.00 6.94 208 THR B O 1
ATOM 4293 N N . ALA B 1 208 ? -22.896 -24.718 68.877 1.00 6.46 209 ALA B N 1
ATOM 4294 C CA . ALA B 1 208 ? -23.605 -24.970 70.129 1.00 5.91 209 ALA B CA 1
ATOM 4295 C C . ALA B 1 208 ? -24.567 -23.842 70.434 1.00 4.99 209 ALA B C 1
ATOM 4296 O O . ALA B 1 208 ? -24.140 -22.694 70.615 1.00 7.02 209 ALA B O 1
ATOM 4298 N N . TYR B 1 209 ? -25.862 -24.141 70.501 1.00 5.22 210 TYR B N 1
ATOM 4299 C CA . TYR B 1 209 ? -26.781 -23.180 71.103 1.00 7.06 210 TYR B CA 1
ATOM 4300 C C . TYR B 1 209 ? -26.967 -23.526 72.576 1.00 8.26 210 TYR B C 1
ATOM 4301 O O . TYR B 1 209 ? -26.631 -24.637 73.002 1.00 7.27 210 TYR B O 1
ATOM 4310 N N A SER B 1 210 ? -27.488 -22.571 73.340 0.40 6.83 211 SER B N 1
ATOM 4311 N N B SER B 1 210 ? -27.466 -22.569 73.352 0.60 6.78 211 SER B N 1
ATOM 4312 C CA A SER B 1 210 ? -27.564 -22.688 74.794 0.40 7.03 211 SER B CA 1
ATOM 4313 C CA B SER B 1 210 ? -27.570 -22.728 74.803 0.60 6.94 211 SER B CA 1
ATOM 4314 C C A SER B 1 210 ? -26.273 -23.215 75.430 0.40 9.74 211 SER B C 1
ATOM 4315 C C B SER B 1 210 ? -26.264 -23.227 75.443 0.60 9.78 211 SER B C 1
ATOM 4316 O O A SER B 1 210 ? -26.310 -24.174 76.205 0.40 8.23 211 SER B O 1
ATOM 4317 O O B SER B 1 210 ? -26.279 -24.176 76.237 0.60 8.17 211 SER B O 1
ATOM 4322 N N . PRO B 1 211 ? -25.121 -22.591 75.108 1.00 7.46 212 PRO B N 1
ATOM 4323 C CA . PRO B 1 211 ? -23.854 -23.123 75.620 1.00 6.41 212 PRO B CA 1
ATOM 4324 C C . PRO B 1 211 ? -23.640 -22.928 77.118 1.00 7.11 212 PRO B C 1
ATOM 4325 O O . PRO B 1 211 ? -22.658 -23.443 77.650 1.00 9.17 212 PRO B O 1
ATOM 4329 N N . LEU B 1 212 ? -24.521 -22.193 77.787 1.00 8.49 213 LEU B N 1
ATOM 4330 C CA . LEU B 1 212 ? -24.389 -22.037 79.235 1.00 11.20 213 LEU B CA 1
ATOM 4331 C C . LEU B 1 212 ? -25.381 -22.937 79.951 1.00 18.28 213 LEU B C 1
ATOM 4332 O O . LEU B 1 212 ? -25.601 -22.810 81.160 1.00 17.61 213 LEU B O 1
ATOM 4337 N N . GLY B 1 213 ? -25.987 -23.854 79.209 1.00 11.48 214 GLY B N 1
ATOM 4338 C CA . GLY B 1 213 ? -27.102 -24.603 79.751 1.00 18.25 214 GLY B CA 1
ATOM 4339 C C . GLY B 1 213 ? -28.339 -23.717 79.743 1.00 18.41 214 GLY B C 1
ATOM 4340 O O . GLY B 1 213 ? -29.264 -23.913 80.536 1.00 32.04 214 GLY B O 1
ATOM 4341 N N . PRO B 1 222 ? -34.893 -28.089 91.131 0.50 18.58 223 PRO B N 1
ATOM 4342 C CA . PRO B 1 222 ? -35.029 -27.588 92.502 0.50 29.83 223 PRO B CA 1
ATOM 4343 C C . PRO B 1 222 ? -33.789 -27.861 93.355 0.50 26.25 223 PRO B C 1
ATOM 4344 O O . PRO B 1 222 ? -33.148 -26.909 93.801 0.50 30.50 223 PRO B O 1
ATOM 4348 N N . ASP B 1 223 ? -33.472 -29.128 93.599 0.50 17.65 224 ASP B N 1
ATOM 4349 C CA . ASP B 1 223 ? -32.136 -29.486 94.062 0.50 17.43 224 ASP B CA 1
ATOM 4350 C C . ASP B 1 223 ? -31.420 -30.097 92.866 0.50 15.98 224 ASP B C 1
ATOM 4351 O O . ASP B 1 223 ? -30.525 -30.925 92.999 0.50 14.38 224 ASP B O 1
ATOM 4356 N N . GLU B 1 224 ? -31.862 -29.669 91.691 0.50 12.75 225 GLU B N 1
ATOM 4357 C CA . GLU B 1 224 ? -31.335 -30.112 90.415 0.50 15.37 225 GLU B CA 1
ATOM 4358 C C . GLU B 1 224 ? -29.995 -29.429 90.183 0.50 9.48 225 GLU B C 1
ATOM 4359 O O . GLU B 1 224 ? -29.830 -28.263 90.538 0.50 10.84 225 GLU B O 1
ATOM 4365 N N . PRO B 1 225 ? -29.027 -30.154 89.596 1.00 17.17 226 PRO B N 1
ATOM 4366 C CA . PRO B 1 225 ? -27.716 -29.562 89.300 1.00 12.09 226 PRO B CA 1
ATOM 4367 C C . PRO B 1 225 ? -27.818 -28.325 88.423 1.00 16.23 226 PRO B C 1
ATOM 4368 O O . PRO B 1 225 ? -28.615 -28.309 87.484 1.00 24.28 226 PRO B O 1
ATOM 4372 N N . VAL B 1 226 ? -27.043 -27.296 88.740 1.00 11.88 227 VAL B N 1
ATOM 4373 C CA . VAL B 1 226 ? -26.930 -26.145 87.848 1.00 14.30 227 VAL B CA 1
ATOM 4374 C C . VAL B 1 226 ? -25.496 -26.018 87.329 1.00 13.20 227 VAL B C 1
ATOM 4375 O O . VAL B 1 226 ? -24.544 -25.866 88.110 1.00 13.94 227 VAL B O 1
ATOM 4379 N N . LEU B 1 227 ? -25.364 -26.088 86.005 1.00 15.14 228 LEU B N 1
ATOM 4380 C CA . LEU B 1 227 ? -24.068 -26.124 85.324 1.00 10.38 228 LEU B CA 1
ATOM 4381 C C . LEU B 1 227 ? -23.129 -25.007 85.746 1.00 9.49 228 LEU B C 1
ATOM 4382 O O . LEU B 1 227 ? -21.965 -25.249 86.081 1.00 9.15 228 LEU B O 1
ATOM 4387 N N . LEU B 1 228 ? -23.630 -23.776 85.740 1.00 10.86 229 LEU B N 1
ATOM 4388 C CA . LEU B 1 228 ? -22.791 -22.636 86.065 1.00 8.18 229 LEU B CA 1
ATOM 4389 C C . LEU B 1 228 ? -22.304 -22.618 87.520 1.00 9.10 229 LEU B C 1
ATOM 4390 O O . LEU B 1 228 ? -21.414 -21.838 87.866 1.00 12.90 229 LEU B O 1
ATOM 4395 N N . GLU B 1 229 ? -22.876 -23.497 88.344 1.00 11.81 230 GLU B N 1
ATOM 4396 C CA . GLU B 1 229 ? -22.534 -23.593 89.762 1.00 13.64 230 GLU B CA 1
ATOM 4397 C C . GLU B 1 229 ? -21.610 -24.768 90.083 1.00 8.89 230 GLU B C 1
ATOM 4398 O O . GLU B 1 229 ? -21.252 -24.971 91.237 1.00 10.13 230 GLU B O 1
ATOM 4404 N N . GLU B 1 230 ? -21.240 -25.555 89.077 1.00 8.63 231 GLU B N 1
ATOM 4405 C CA . GLU B 1 230 ? -20.372 -26.709 89.322 1.00 7.75 231 GLU B CA 1
ATOM 4406 C C . GLU B 1 230 ? -19.054 -26.286 89.954 1.00 9.28 231 GLU B C 1
ATOM 4407 O O . GLU B 1 230 ? -18.416 -25.343 89.491 1.00 6.01 231 GLU B O 1
ATOM 4413 N N . PRO B 1 231 ? -18.626 -26.994 91.010 1.00 7.49 232 PRO B N 1
ATOM 4414 C CA . PRO B 1 231 ? -17.350 -26.659 91.648 1.00 7.15 232 PRO B CA 1
ATOM 4415 C C . PRO B 1 231 ? -16.161 -26.543 90.693 1.00 9.16 232 PRO B C 1
ATOM 4416 O O . PRO B 1 231 ? -15.309 -25.679 90.917 1.00 10.63 232 PRO B O 1
ATOM 4420 N N . VAL B 1 232 ? -16.088 -27.375 89.655 1.00 6.13 233 VAL B N 1
ATOM 4421 C CA . VAL B 1 232 ? -14.962 -27.263 88.731 1.00 7.20 233 VAL B CA 1
ATOM 4422 C C . VAL B 1 232 ? -15.064 -25.966 87.917 1.00 6.30 233 VAL B C 1
ATOM 4423 O O . VAL B 1 232 ? -14.050 -25.332 87.635 1.00 9.49 233 VAL B O 1
ATOM 4427 N N . VAL B 1 233 ? -16.288 -25.554 87.589 1.00 6.73 234 VAL B N 1
ATOM 4428 C CA . VAL B 1 233 ? -16.500 -24.319 86.828 1.00 5.81 234 VAL B CA 1
ATOM 4429 C C . VAL B 1 233 ? -16.097 -23.125 87.683 1.00 8.57 234 VAL B C 1
ATOM 4430 O O . VAL B 1 233 ? -15.405 -22.209 87.217 1.00 10.01 234 VAL B O 1
ATOM 4434 N N . LEU B 1 234 ? -16.513 -23.149 88.941 1.00 11.37 235 LEU B N 1
ATOM 4435 C CA . LEU B 1 234 ? -16.212 -22.044 89.842 1.00 9.64 235 LEU B CA 1
ATOM 4436 C C . LEU B 1 234 ? -14.722 -21.990 90.156 1.00 10.33 235 LEU B C 1
ATOM 4437 O O . LEU B 1 234 ? -14.146 -20.910 90.296 1.00 12.23 235 LEU B O 1
ATOM 4442 N N . ALA B 1 235 ? -14.092 -23.156 90.276 1.00 9.57 236 ALA B N 1
ATOM 4443 C CA . ALA B 1 235 ? -12.660 -23.207 90.536 1.00 8.70 236 ALA B CA 1
ATOM 4444 C C . ALA B 1 235 ? -11.871 -22.639 89.361 1.00 12.47 236 ALA B C 1
ATOM 4445 O O . ALA B 1 235 ? -10.919 -21.887 89.547 1.00 13.70 236 ALA B O 1
ATOM 4447 N N . LEU B 1 236 ? -12.275 -22.988 88.143 1.00 10.46 237 LEU B N 1
ATOM 4448 C CA . LEU B 1 236 ? -11.595 -22.469 86.963 1.00 9.36 237 LEU B CA 1
ATOM 4449 C C . LEU B 1 236 ? -11.843 -20.966 86.809 1.00 9.27 237 LEU B C 1
ATOM 4450 O O . LEU B 1 236 ? -10.943 -20.228 86.412 1.00 13.07 237 LEU B O 1
ATOM 4455 N N . ALA B 1 237 ? -13.055 -20.525 87.142 1.00 11.91 238 ALA B N 1
ATOM 4456 C CA . ALA B 1 237 ? -13.405 -19.106 87.099 1.00 9.77 238 ALA B CA 1
ATOM 4457 C C . ALA B 1 237 ? -12.493 -18.329 88.037 1.00 17.36 238 ALA B C 1
ATOM 4458 O O . ALA B 1 237 ? -12.008 -17.245 87.707 1.00 15.07 238 ALA B O 1
ATOM 4460 N N . GLU B 1 238 ? -12.261 -18.889 89.216 1.00 12.69 239 GLU B N 1
ATOM 4461 C CA . GLU B 1 238 ? -11.397 -18.233 90.187 1.00 17.16 239 GLU B CA 1
ATOM 4462 C C . GLU B 1 238 ? -9.938 -18.248 89.746 1.00 17.06 239 GLU B C 1
ATOM 4463 O O . GLU B 1 238 ? -9.255 -17.225 89.821 1.00 19.97 239 GLU B O 1
ATOM 4469 N N . LYS B 1 239 ? -9.465 -19.396 89.268 1.00 12.44 240 LYS B N 1
ATOM 4470 C CA . LYS B 1 239 ? -8.066 -19.547 88.881 1.00 14.86 240 LYS B CA 1
ATOM 4471 C C . LYS B 1 239 ? -7.699 -18.645 87.712 1.00 22.16 240 LYS B C 1
ATOM 4472 O O . LYS B 1 239 ? -6.600 -18.089 87.658 1.00 21.99 240 LYS B O 1
ATOM 4478 N N . HIS B 1 240 ? -8.623 -18.507 86.770 1.00 14.88 241 HIS B N 1
ATOM 4479 C CA . HIS B 1 240 ? -8.341 -17.757 85.552 1.00 16.46 241 HIS B CA 1
ATOM 4480 C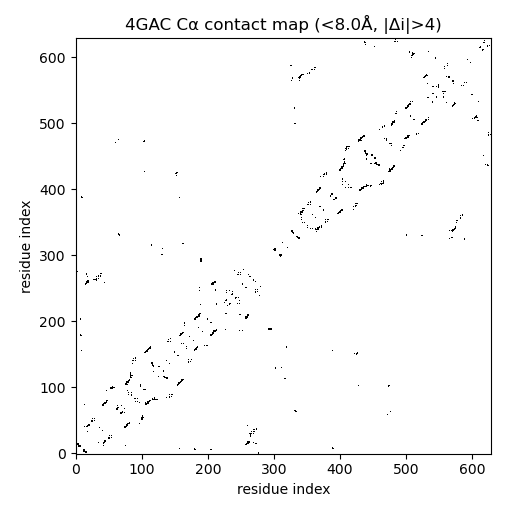 C . HIS B 1 240 ? -8.843 -16.315 85.591 1.00 16.93 241 HIS B C 1
ATOM 4481 O O . HIS B 1 240 ? -8.564 -15.536 84.674 1.00 17.51 241 HIS B O 1
ATOM 4488 N N . GLY B 1 241 ? -9.574 -15.959 86.641 1.00 19.26 242 GLY B N 1
ATOM 4489 C CA . GLY B 1 241 ? -10.137 -14.624 86.755 1.00 19.66 242 GLY B CA 1
ATOM 4490 C C . GLY B 1 241 ? -11.170 -14.337 85.679 1.00 22.99 242 GLY B C 1
ATOM 4491 O O . GLY B 1 241 ? -11.179 -13.256 85.078 1.00 21.97 242 GLY B O 1
ATOM 4492 N N . ARG B 1 242 ? -12.039 -15.315 85.431 1.00 20.61 243 ARG B N 1
ATOM 4493 C CA . ARG B 1 242 ? -13.099 -15.182 84.439 1.00 15.36 243 ARG B CA 1
ATOM 4494 C C . ARG B 1 242 ? -14.453 -15.526 85.058 1.00 19.11 243 ARG B C 1
ATOM 4495 O O . ARG B 1 242 ? -14.519 -16.061 86.166 1.00 18.34 243 ARG B O 1
ATOM 4503 N N . SER B 1 243 ? -15.536 -15.197 84.360 1.00 10.14 244 SER B N 1
ATOM 4504 C CA . SER B 1 243 ? -16.868 -15.519 84.840 1.00 12.80 244 SER B CA 1
ATOM 4505 C C . SER B 1 243 ? -17.116 -16.990 84.540 1.00 13.07 244 SER B C 1
ATOM 4506 O O . SER B 1 243 ? -16.443 -17.555 83.674 1.00 13.45 244 SER B O 1
ATOM 4509 N N . PRO B 1 244 ? -18.050 -17.613 85.277 1.00 13.40 245 PRO B N 1
ATOM 4510 C CA . PRO B 1 244 ? -18.461 -18.989 84.982 1.00 10.47 245 PRO B CA 1
ATOM 4511 C C . PRO B 1 244 ? -18.864 -19.132 83.502 1.00 12.13 245 PRO B C 1
ATOM 4512 O O . PRO B 1 244 ? -18.469 -20.108 82.833 1.00 10.03 245 PRO B O 1
ATOM 4516 N N . ALA B 1 245 ? -19.593 -18.147 82.977 1.00 10.36 246 ALA B N 1
ATOM 4517 C CA . ALA B 1 245 ? -19.993 -18.188 81.567 1.00 10.56 246 ALA B CA 1
ATOM 4518 C C . ALA B 1 245 ? -18.784 -18.237 80.642 1.00 9.43 246 ALA B C 1
ATOM 4519 O O . ALA B 1 245 ? -18.762 -19.007 79.672 1.00 10.19 246 ALA B O 1
ATOM 4521 N N . GLN B 1 246 ? -17.778 -17.414 80.925 1.00 9.67 247 GLN B N 1
ATOM 4522 C CA . GLN B 1 246 ? -16.570 -17.395 80.109 1.00 7.80 247 GLN B CA 1
ATOM 4523 C C . GLN B 1 246 ? -15.826 -18.727 80.134 1.00 10.64 247 GLN B C 1
ATOM 4524 O O . GLN B 1 246 ? -15.206 -19.120 79.152 1.00 10.59 247 GLN B O 1
ATOM 4530 N N . ILE B 1 247 ? -15.892 -19.417 81.266 1.00 9.36 248 ILE B N 1
ATOM 4531 C CA . ILE B 1 247 ? -15.298 -20.737 81.372 1.00 8.60 248 ILE B CA 1
ATOM 4532 C C . ILE B 1 247 ? -15.975 -21.720 80.414 1.00 5.45 248 ILE B C 1
ATOM 4533 O O . ILE B 1 247 ? -15.292 -22.468 79.711 1.00 8.03 248 ILE B O 1
ATOM 4538 N N . LEU B 1 248 ? -17.305 -21.717 80.379 1.00 7.58 249 LEU B N 1
ATOM 4539 C CA . LEU B 1 248 ? -18.037 -22.676 79.543 1.00 8.02 249 LEU B CA 1
ATOM 4540 C C . LEU B 1 248 ? -17.840 -22.376 78.065 1.00 6.71 249 LEU B C 1
ATOM 4541 O O . LEU B 1 248 ? -17.764 -23.292 77.238 1.00 7.55 249 LEU B O 1
ATOM 4546 N N . LEU B 1 249 ? -17.753 -21.093 77.735 1.00 7.71 250 LEU B N 1
ATOM 4547 C CA . LEU B 1 249 ? -17.532 -20.697 76.349 1.00 9.29 250 LEU B CA 1
ATOM 4548 C C . LEU B 1 249 ? -16.116 -21.032 75.896 1.00 9.74 250 LEU B C 1
ATOM 4549 O O . LEU B 1 249 ? -15.904 -21.497 74.773 1.00 8.91 250 LEU B O 1
ATOM 4554 N N . ARG B 1 250 ? -15.136 -20.800 76.764 1.00 8.19 251 ARG B N 1
ATOM 4555 C CA . ARG B 1 250 ? -13.758 -21.127 76.420 1.00 8.32 251 ARG B CA 1
ATOM 4556 C C . ARG B 1 250 ? -13.585 -22.617 76.142 1.00 9.30 251 ARG B C 1
ATOM 4557 O O . ARG B 1 250 ? -12.859 -23.013 75.238 1.00 10.35 251 ARG B O 1
ATOM 4565 N N . TRP B 1 251 ? -14.272 -23.442 76.926 1.00 5.65 252 TRP B N 1
ATOM 4566 C CA . TRP B 1 251 ? -14.196 -24.884 76.745 1.00 8.48 252 TRP B CA 1
ATOM 4567 C C . TRP B 1 251 ? -14.613 -25.245 75.329 1.00 9.15 252 TRP B C 1
ATOM 4568 O O . TRP B 1 251 ? -13.930 -26.021 74.660 1.00 8.07 252 TRP B O 1
ATOM 4579 N N . GLN B 1 252 ? -15.699 -24.645 74.852 1.00 7.51 253 GLN B N 1
ATOM 4580 C CA . GLN B 1 252 ? -16.149 -24.929 73.495 1.00 7.24 253 GLN B CA 1
ATOM 4581 C C . GLN B 1 252 ? -15.182 -24.409 72.441 1.00 11.68 253 GLN B C 1
ATOM 4582 O O . GLN B 1 252 ? -14.849 -25.154 71.519 1.00 7.87 253 GLN B O 1
ATOM 4588 N N . VAL B 1 253 ? -14.734 -23.152 72.561 1.00 11.43 254 VAL B N 1
ATOM 4589 C CA . VAL B 1 253 ? -13.829 -22.613 71.529 1.00 9.32 254 VAL B CA 1
ATOM 4590 C C . VAL B 1 253 ? -12.562 -23.440 71.449 1.00 10.03 254 VAL B C 1
ATOM 4591 O O . VAL B 1 253 ? -12.024 -23.667 70.366 1.00 12.01 254 VAL B O 1
ATOM 4595 N N . GLN B 1 254 ? -12.099 -23.924 72.595 1.00 12.58 255 GLN B N 1
ATOM 4596 C CA . GLN B 1 254 ? -10.889 -24.734 72.611 1.00 12.58 255 GLN B CA 1
ATOM 4597 C C . GLN B 1 254 ? -11.115 -26.105 71.943 1.00 14.99 255 GLN B C 1
ATOM 4598 O O . GLN B 1 254 ? -10.192 -26.689 71.374 1.00 19.99 255 GLN B O 1
ATOM 4604 N N . ARG B 1 255 ? -12.354 -26.594 72.012 1.00 10.09 256 ARG B N 1
ATOM 4605 C CA . ARG B 1 255 ? -12.800 -27.816 71.345 1.00 11.11 256 ARG B CA 1
ATOM 4606 C C . ARG B 1 255 ? -13.083 -27.582 69.868 1.00 10.04 256 ARG B C 1
ATOM 4607 O O . ARG B 1 255 ? -13.429 -28.521 69.141 1.00 12.02 256 ARG B O 1
ATOM 4615 N N . LYS B 1 256 ? -12.978 -26.320 69.449 1.00 11.26 257 LYS B N 1
ATOM 4616 C CA . LYS B 1 256 ? -13.316 -25.889 68.088 1.00 10.79 257 LYS B CA 1
ATOM 4617 C C . LYS B 1 256 ? -14.798 -26.057 67.777 1.00 8.43 257 LYS B C 1
ATOM 4618 O O . LYS B 1 256 ? -15.178 -26.304 66.636 1.00 11.55 257 LYS B O 1
ATOM 4624 N N . VAL B 1 257 ? -15.624 -25.914 68.804 1.00 7.30 258 VAL B N 1
ATOM 4625 C CA . VAL B 1 257 ? -17.069 -25.872 68.650 1.00 7.25 258 VAL B CA 1
ATOM 4626 C C . VAL B 1 257 ? -17.524 -24.404 68.688 1.00 7.19 258 VAL B C 1
ATOM 4627 O O . VAL B 1 257 ? -17.241 -23.672 69.647 1.00 6.47 258 VAL B O 1
ATOM 4631 N N . ILE B 1 258 ? -18.201 -23.970 67.626 1.00 6.35 259 ILE B N 1
ATOM 4632 C CA . ILE B 1 258 ? -18.737 -22.614 67.521 1.00 6.27 259 ILE B CA 1
ATOM 4633 C C . ILE B 1 258 ? -19.837 -22.439 68.574 1.00 6.65 259 ILE B C 1
ATOM 4634 O O . ILE B 1 258 ? -20.596 -23.372 68.828 1.00 7.06 259 ILE B O 1
ATOM 4639 N N . CYS B 1 259 ? -19.923 -21.262 69.195 1.00 6.19 260 CYS B N 1
ATOM 4640 C CA . CYS B 1 259 ? -20.975 -20.990 70.188 1.00 6.17 260 CYS B CA 1
ATOM 4641 C C . CYS B 1 259 ? -21.772 -19.760 69.832 1.00 7.47 260 CYS B C 1
ATOM 4642 O O . CYS B 1 259 ? -21.210 -18.766 69.385 1.00 6.94 260 CYS B O 1
ATOM 4645 N N . ILE B 1 260 ? -23.075 -19.806 70.075 1.00 5.89 261 ILE B N 1
ATOM 4646 C CA . ILE B 1 260 ? -23.906 -18.621 69.897 1.00 5.63 261 ILE B CA 1
ATOM 4647 C C . ILE B 1 260 ? -24.660 -18.211 71.170 1.00 5.87 261 ILE B C 1
ATOM 4648 O O . ILE B 1 260 ? -25.886 -18.309 71.240 1.00 9.75 261 ILE B O 1
ATOM 4653 N N . PRO B 1 261 ? -23.923 -17.734 72.186 1.00 6.63 262 PRO B N 1
ATOM 4654 C CA . PRO B 1 261 ? -24.603 -17.322 73.419 1.00 7.40 262 PRO B CA 1
ATOM 4655 C C . PRO B 1 261 ? -25.617 -16.214 73.157 1.00 10.42 262 PRO B C 1
ATOM 4656 O O . PRO B 1 261 ? -25.319 -15.224 72.466 1.00 8.66 262 PRO B O 1
ATOM 4660 N N . LYS B 1 262 ? -26.820 -16.400 73.691 1.00 9.77 263 LYS B N 1
ATOM 4661 C CA . LYS B 1 262 ? -27.886 -15.424 73.538 1.00 9.29 263 LYS B CA 1
ATOM 4662 C C . LYS B 1 262 ? -27.903 -14.515 74.761 1.00 10.27 263 LYS B C 1
ATOM 4663 O O . LYS B 1 262 ? -27.903 -14.969 75.900 1.00 12.19 263 LYS B O 1
ATOM 4669 N N . SER B 1 263 ? -27.886 -13.217 74.511 1.00 11.71 264 SER B N 1
ATOM 4670 C CA . SER B 1 263 ? -28.004 -12.244 75.583 1.00 7.65 264 SER B CA 1
ATOM 4671 C C . SER B 1 263 ? -28.494 -10.960 74.962 1.00 11.83 264 SER B C 1
ATOM 4672 O O . SER B 1 263 ? -28.256 -10.702 73.781 1.00 10.85 264 SER B O 1
ATOM 4675 N N . ILE B 1 264 ? -29.195 -10.161 75.755 1.00 9.80 265 ILE B N 1
ATOM 4676 C CA . ILE B 1 264 ? -29.509 -8.798 75.358 1.00 9.14 265 ILE B CA 1
ATOM 4677 C C . ILE B 1 264 ? -28.958 -7.842 76.417 1.00 12.28 265 ILE B C 1
ATOM 4678 O O . ILE B 1 264 ? -29.272 -6.652 76.412 1.00 13.35 265 ILE B O 1
ATOM 4683 N N . ASN B 1 265 ? -28.139 -8.376 77.325 1.00 8.38 266 ASN B N 1
ATOM 4684 C CA . ASN B 1 265 ? -27.475 -7.548 78.337 1.00 7.74 266 ASN B CA 1
ATOM 4685 C C . ASN B 1 265 ? -26.146 -7.002 77.831 1.00 8.80 266 ASN B C 1
ATOM 4686 O O . ASN B 1 265 ? -25.276 -7.769 77.422 1.00 9.41 266 ASN B O 1
ATOM 4691 N N . PRO B 1 266 ? -25.967 -5.674 77.891 1.00 7.90 267 PRO B N 1
ATOM 4692 C CA . PRO B 1 266 ? -24.775 -5.082 77.265 1.00 6.57 267 PRO B CA 1
ATOM 4693 C C . PRO B 1 266 ? -23.453 -5.624 77.824 1.00 9.09 267 PRO B C 1
ATOM 4694 O O . PRO B 1 266 ? -22.566 -5.930 77.035 1.00 8.70 267 PRO B O 1
ATOM 4698 N N . SER B 1 267 ? -23.317 -5.740 79.144 1.00 6.54 268 SER B N 1
ATOM 4699 C CA . SER B 1 267 ? -22.058 -6.199 79.719 1.00 6.72 268 SER B CA 1
ATOM 4700 C C . SER B 1 267 ? -21.799 -7.673 79.428 1.00 5.99 268 SER B C 1
ATOM 4701 O O . SER B 1 267 ? -20.660 -8.072 79.174 1.00 7.76 268 SER B O 1
ATOM 4704 N N . ARG B 1 268 ? -22.844 -8.489 79.489 1.00 6.77 269 ARG B N 1
ATOM 4705 C CA . ARG B 1 268 ? -22.657 -9.914 79.236 1.00 6.25 269 ARG B CA 1
ATOM 4706 C C . ARG B 1 268 ? -22.374 -10.204 77.768 1.00 7.61 269 ARG B C 1
ATOM 4707 O O . ARG B 1 268 ? -21.560 -11.065 77.463 1.00 8.05 269 ARG B O 1
ATOM 4715 N N . ILE B 1 269 ? -23.005 -9.457 76.869 1.00 7.02 270 ILE B N 1
ATOM 4716 C CA . ILE B 1 269 ? -22.654 -9.545 75.452 1.00 4.39 270 ILE B CA 1
ATOM 4717 C C . ILE B 1 269 ? -21.157 -9.303 75.265 1.00 6.90 270 ILE B C 1
ATOM 4718 O O . ILE B 1 269 ? -20.466 -10.078 74.595 1.00 7.32 270 ILE B O 1
ATOM 4723 N N . LEU B 1 270 ? -20.644 -8.239 75.880 1.00 7.34 271 LEU B N 1
ATOM 4724 C CA . LEU B 1 270 ? -19.217 -7.936 75.790 1.00 5.65 271 LEU B CA 1
ATOM 4725 C C . LEU B 1 270 ? -18.339 -9.051 76.374 1.00 8.70 271 LEU B C 1
ATOM 4726 O O . LEU B 1 270 ? -17.350 -9.460 75.761 1.00 11.46 271 LEU B O 1
ATOM 4731 N N . GLN B 1 271 ? -18.709 -9.552 77.551 1.00 8.06 272 GLN B N 1
ATOM 4732 C CA . GLN B 1 271 ? -17.931 -10.586 78.226 1.00 8.88 272 GLN B CA 1
ATOM 4733 C C . GLN B 1 271 ? -17.911 -11.907 77.465 1.00 10.85 272 GLN B C 1
ATOM 4734 O O . GLN B 1 271 ? -16.892 -12.596 77.442 1.00 12.39 272 GLN B O 1
ATOM 4740 N N . ASN B 1 272 ? -19.027 -12.241 76.825 1.00 7.59 273 ASN B N 1
ATOM 4741 C CA . ASN B 1 272 ? -19.171 -13.543 76.175 1.00 5.49 273 ASN B CA 1
ATOM 4742 C C . ASN B 1 272 ? -18.260 -13.754 74.971 1.00 10.96 273 ASN B C 1
ATOM 4743 O O . ASN B 1 272 ? -18.095 -14.888 74.521 1.00 12.94 273 ASN B O 1
ATOM 4748 N N . ILE B 1 273 ? -17.674 -12.678 74.441 1.00 9.43 274 ILE B N 1
ATOM 4749 C CA . ILE B 1 273 ? -16.732 -12.827 73.331 1.00 7.12 274 ILE B CA 1
ATOM 4750 C C . ILE B 1 273 ? -15.265 -12.700 73.769 1.00 9.40 274 ILE B C 1
ATOM 4751 O O . ILE B 1 273 ? -14.347 -12.894 72.978 1.00 9.02 274 ILE B O 1
ATOM 4756 N N . GLN B 1 274 ? -15.048 -12.409 75.047 1.00 10.00 275 GLN B N 1
ATOM 4757 C CA . GLN B 1 274 ? -13.691 -12.299 75.571 1.00 10.22 275 GLN B CA 1
ATOM 4758 C C . GLN B 1 274 ? -13.220 -13.660 76.071 1.00 11.28 275 GLN B C 1
ATOM 4759 O O . GLN B 1 274 ? -13.058 -13.880 77.276 1.00 11.61 275 GLN B O 1
ATOM 4765 N N . VAL B 1 275 ? -13.017 -14.574 75.124 1.00 10.09 276 VAL B N 1
ATOM 4766 C CA . VAL B 1 275 ? -12.661 -15.952 75.443 1.00 11.76 276 VAL B CA 1
ATOM 4767 C C . VAL B 1 275 ? -11.481 -16.437 74.607 1.00 10.48 276 VAL B C 1
ATOM 4768 O O . VAL B 1 275 ? -11.272 -17.639 74.448 1.00 10.60 276 VAL B O 1
ATOM 4772 N N . PHE B 1 276 ? -10.699 -15.503 74.074 1.00 12.46 277 PHE B N 1
ATOM 4773 C CA . PHE B 1 276 ? -9.589 -15.873 73.198 1.00 12.57 277 PHE B CA 1
ATOM 4774 C C . PHE B 1 276 ? -8.215 -15.497 73.766 1.00 17.04 277 PHE B C 1
ATOM 4775 O O . PHE B 1 276 ? -7.190 -15.708 73.117 1.00 22.31 277 PHE B O 1
ATOM 4783 N N . ASP B 1 277 ? -8.204 -14.954 74.979 1.00 12.41 278 ASP B N 1
ATOM 4784 C CA . ASP B 1 277 ? -6.968 -14.484 75.599 1.00 12.92 278 ASP B CA 1
ATOM 4785 C C . ASP B 1 277 ? -6.553 -15.297 76.829 1.00 26.24 278 ASP B C 1
ATOM 4786 O O . ASP B 1 277 ? -5.707 -14.858 77.614 1.00 21.26 278 ASP B O 1
ATOM 4791 N N . PHE B 1 278 ? -7.161 -16.467 77.009 1.00 15.67 279 PHE B N 1
ATOM 4792 C CA . PHE B 1 278 ? -6.703 -17.425 78.020 1.00 14.29 279 PHE B CA 1
ATOM 4793 C C . PHE B 1 278 ? -6.889 -18.835 77.487 1.00 17.43 279 PHE B C 1
ATOM 4794 O O . PHE B 1 278 ? -7.578 -19.030 76.483 1.00 15.15 279 PHE B O 1
ATOM 4802 N N A THR B 1 279 ? -6.237 -19.812 78.115 0.40 14.02 280 THR B N 1
ATOM 4803 N N B THR B 1 279 ? -6.286 -19.810 78.156 0.60 13.94 280 THR B N 1
ATOM 4804 C CA A THR B 1 279 ? -6.310 -21.200 77.657 0.40 15.56 280 THR B CA 1
ATOM 4805 C CA B THR B 1 279 ? -6.350 -21.182 77.683 0.60 15.54 280 THR B CA 1
ATOM 4806 C C A THR B 1 279 ? -6.412 -22.176 78.825 0.40 13.63 280 THR B C 1
ATOM 4807 C C B THR B 1 279 ? -6.400 -22.184 78.831 0.60 13.57 280 THR B C 1
ATOM 4808 O O A THR B 1 279 ? -5.952 -21.887 79.932 0.40 17.30 280 THR B O 1
ATOM 4809 O O B THR B 1 279 ? -5.908 -21.919 79.932 0.60 17.31 280 THR B O 1
ATOM 4816 N N . PHE B 1 280 ? -7.017 -23.331 78.571 1.00 13.04 281 PHE B N 1
ATOM 4817 C CA . PHE B 1 280 ? -7.109 -24.391 79.571 1.00 14.15 281 PHE B CA 1
ATOM 4818 C C . PHE B 1 280 ? -6.042 -25.436 79.288 1.00 13.24 281 PHE B C 1
ATOM 4819 O O . PHE B 1 280 ? -5.689 -25.671 78.136 1.00 15.94 281 PHE B O 1
ATOM 4827 N N . SER B 1 281 ? -5.541 -26.077 80.342 1.00 12.94 282 SER B N 1
ATOM 4828 C CA . SER B 1 281 ? -4.594 -27.176 80.188 1.00 16.09 282 SER B CA 1
ATOM 4829 C C . SER B 1 281 ? -5.356 -28.429 79.778 1.00 19.37 282 SER B C 1
ATOM 4830 O O . SER B 1 281 ? -6.582 -28.472 79.904 1.00 14.42 282 SER B O 1
ATOM 4833 N N . PRO B 1 282 ? -4.646 -29.454 79.281 1.00 13.25 283 PRO B N 1
ATOM 4834 C CA . PRO B 1 282 ? -5.337 -30.706 78.957 1.00 14.70 283 PRO B CA 1
ATOM 4835 C C . PRO B 1 282 ? -6.073 -31.294 80.167 1.00 13.50 283 PRO B C 1
ATOM 4836 O O . PRO B 1 282 ? -7.167 -31.836 79.998 1.00 14.65 283 PRO B O 1
ATOM 4840 N N . GLU B 1 283 ? -5.503 -31.173 81.363 1.00 12.74 284 GLU B N 1
ATOM 4841 C CA . GLU B 1 283 ? -6.182 -31.686 82.556 1.00 16.34 284 GLU B CA 1
ATOM 4842 C C . GLU B 1 283 ? -7.464 -30.911 82.853 1.00 13.29 284 GLU B C 1
ATOM 4843 O O . GLU B 1 283 ? -8.479 -31.500 83.242 1.00 12.88 284 GLU B O 1
ATOM 4849 N N . GLU B 1 284 ? -7.413 -29.590 82.682 1.00 13.51 285 GLU B N 1
ATOM 4850 C CA . GLU B 1 284 ? -8.584 -28.749 82.895 1.00 11.62 285 GLU B CA 1
ATOM 4851 C C . GLU B 1 284 ? -9.681 -29.108 81.898 1.00 9.66 285 GLU B C 1
ATOM 4852 O O . GLU B 1 284 ? -10.856 -29.160 82.268 1.00 9.31 285 GLU B O 1
ATOM 4858 N N . MET B 1 285 ? -9.302 -29.361 80.643 1.00 9.92 286 MET B N 1
ATOM 4859 C CA . MET B 1 285 ? -10.274 -29.814 79.646 1.00 9.35 286 MET B CA 1
ATOM 4860 C C . MET B 1 285 ? -10.895 -31.149 80.045 1.00 8.92 286 MET B C 1
ATOM 4861 O O . MET B 1 285 ? -12.107 -31.339 79.898 1.00 9.37 286 MET B O 1
ATOM 4866 N N . LYS B 1 286 ? -10.069 -32.061 80.560 1.00 9.33 287 LYS B N 1
ATOM 4867 C CA . LYS B 1 286 ? -10.557 -33.368 80.994 1.00 10.31 287 LYS B CA 1
ATOM 4868 C C . LYS B 1 286 ? -11.523 -33.237 82.168 1.00 8.37 287 LYS B C 1
ATOM 4869 O O . LYS B 1 286 ? -12.490 -33.994 82.259 1.00 9.00 287 LYS B O 1
ATOM 4875 N N . GLN B 1 287 ? -11.275 -32.279 83.063 1.00 7.44 288 GLN B N 1
ATOM 4876 C CA A GLN B 1 287 ? -12.172 -32.077 84.199 0.50 7.37 288 GLN B CA 1
ATOM 4877 C CA B GLN B 1 287 ? -12.169 -32.042 84.201 0.50 7.38 288 GLN B CA 1
ATOM 4878 C C . GLN B 1 287 ? -13.542 -31.560 83.741 1.00 6.51 288 GLN B C 1
ATOM 4879 O O . GLN B 1 287 ? -14.579 -31.974 84.268 1.00 8.25 288 GLN B O 1
ATOM 4890 N N . LEU B 1 288 ? -13.548 -30.667 82.751 1.00 6.46 289 LEU B N 1
ATOM 4891 C CA . LEU B 1 288 ? -14.802 -30.189 82.190 1.00 6.56 289 LEU B CA 1
ATOM 4892 C C . LEU B 1 288 ? -15.502 -31.285 81.387 1.00 6.88 289 LEU B C 1
ATOM 4893 O O . LEU B 1 288 ? -16.727 -31.362 81.389 1.00 8.99 289 LEU B O 1
ATOM 4898 N N . ASP B 1 289 ? -14.721 -32.126 80.708 1.00 9.36 290 ASP B N 1
ATOM 4899 C CA . ASP B 1 289 ? -15.274 -33.256 79.953 1.00 8.47 290 ASP B CA 1
ATOM 4900 C C . ASP B 1 289 ? -16.006 -34.230 80.870 1.00 9.43 290 ASP B C 1
ATOM 4901 O O . ASP B 1 289 ? -16.957 -34.897 80.452 1.00 12.20 290 ASP B O 1
ATOM 4906 N N . ALA B 1 290 ? -15.554 -34.313 82.120 1.00 10.02 291 ALA B N 1
ATOM 4907 C CA . ALA B 1 290 ? -16.113 -35.261 83.071 1.00 8.38 291 ALA B CA 1
ATOM 4908 C C . ALA B 1 290 ? -17.506 -34.856 83.540 1.00 12.05 291 ALA B C 1
ATOM 4909 O O . ALA B 1 290 ? -18.196 -35.646 84.171 1.00 9.85 291 ALA B O 1
ATOM 4911 N N . LEU B 1 291 ? -17.928 -33.634 83.217 1.00 7.78 292 LEU B N 1
ATOM 4912 C CA . LEU B 1 291 ? -19.269 -33.185 83.596 1.00 6.22 292 LEU B CA 1
ATOM 4913 C C . LEU B 1 291 ? -20.382 -33.769 82.725 1.00 6.77 292 LEU B C 1
ATOM 4914 O O . LEU B 1 291 ? -21.557 -33.652 83.063 1.00 9.01 292 LEU B O 1
ATOM 4919 N N . ASN B 1 292 ? -20.022 -34.385 81.604 1.00 7.74 293 ASN B N 1
ATOM 4920 C CA . ASN B 1 292 ? -21.025 -34.868 80.655 1.00 10.25 293 ASN B CA 1
ATOM 4921 C C . ASN B 1 292 ? -21.981 -35.880 81.267 1.00 13.91 293 ASN B C 1
ATOM 4922 O O . ASN B 1 292 ? -21.560 -36.836 81.925 1.00 11.88 293 ASN B O 1
ATOM 4927 N N . LYS B 1 293 ? -23.274 -35.660 81.073 1.00 11.07 294 LYS B N 1
ATOM 4928 C CA . LYS B 1 293 ? -24.252 -36.628 81.546 1.00 12.76 294 LYS B CA 1
ATOM 4929 C C . LYS B 1 293 ? -25.434 -36.803 80.606 1.00 15.55 294 LYS B C 1
ATOM 4930 O O . LYS B 1 293 ? -26.487 -37.304 81.015 1.00 15.93 294 LYS B O 1
ATOM 4936 N N . ASN B 1 294 ? -25.248 -36.400 79.349 1.00 9.11 295 ASN B N 1
ATOM 4937 C CA . ASN B 1 294 ? -26.308 -36.470 78.343 1.00 13.74 295 ASN B CA 1
ATOM 4938 C C . ASN B 1 294 ? -27.630 -35.857 78.805 1.00 18.68 295 ASN B C 1
ATOM 4939 O O . ASN B 1 294 ? -28.701 -36.437 78.606 1.00 23.70 295 ASN B O 1
ATOM 4944 N N . TRP B 1 295 ? -27.544 -34.683 79.424 1.00 11.27 296 TRP B N 1
ATOM 4945 C CA . TRP B 1 295 ? -28.711 -33.982 79.941 1.00 13.77 296 TRP B CA 1
ATOM 4946 C C . TRP B 1 295 ? -29.141 -32.900 78.950 1.00 8.62 296 TRP B C 1
ATOM 4947 O O . TRP B 1 295 ? -28.437 -31.895 78.779 1.00 9.26 296 TRP B O 1
ATOM 4958 N N . ARG B 1 296 ? -30.307 -33.101 78.336 1.00 9.83 297 ARG B N 1
ATOM 4959 C CA . ARG B 1 296 ? -30.853 -32.193 77.323 1.00 13.37 297 ARG B CA 1
ATOM 4960 C C . ARG B 1 296 ? -31.893 -31.245 77.931 1.00 9.10 297 ARG B C 1
ATOM 4961 O O . ARG B 1 296 ? -32.904 -31.693 78.483 1.00 15.96 297 ARG B O 1
ATOM 4969 N N . TYR B 1 297 ? -31.637 -29.942 77.836 1.00 9.61 298 TYR B N 1
ATOM 4970 C CA . TYR B 1 297 ? -32.527 -28.926 78.402 1.00 11.07 298 TYR B CA 1
ATOM 4971 C C . TYR B 1 297 ? -33.539 -28.386 77.412 1.00 15.16 298 TYR B C 1
ATOM 4972 O O . TYR B 1 297 ? -34.644 -27.988 77.800 1.00 15.58 298 TYR B O 1
ATOM 4981 N N . ILE B 1 298 ? -33.152 -28.331 76.142 1.00 8.22 299 ILE B N 1
ATOM 4982 C CA . ILE B 1 298 ? -33.917 -27.560 75.168 1.00 7.79 299 ILE B CA 1
ATOM 4983 C C . ILE B 1 298 ? -34.740 -28.503 74.302 1.00 14.77 299 ILE B C 1
ATOM 4984 O O . ILE B 1 298 ? -34.229 -29.142 73.375 1.00 12.03 299 ILE B O 1
ATOM 4989 N N . VAL B 1 299 ? -36.018 -28.610 74.654 1.00 13.43 300 VAL B N 1
ATOM 4990 C CA . VAL B 1 299 ? -36.973 -29.485 73.992 1.00 16.80 300 VAL B CA 1
ATOM 4991 C C . VAL B 1 299 ? -38.333 -28.803 74.106 1.00 22.74 300 VAL B C 1
ATOM 4992 O O . VAL B 1 299 ? -38.710 -28.383 75.196 1.00 23.94 300 VAL B O 1
ATOM 4996 N N 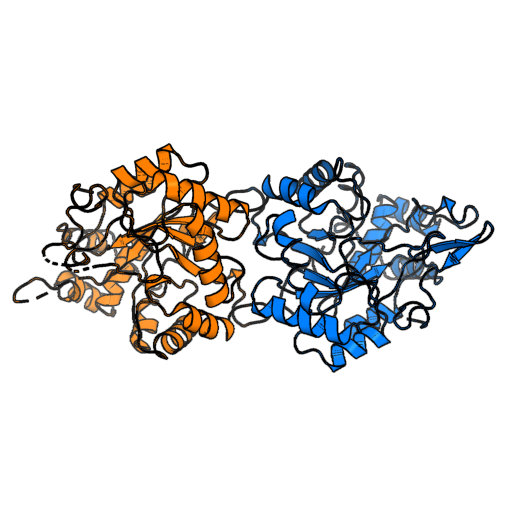. PRO B 1 300 ? -39.062 -28.671 72.985 1.00 21.62 301 PRO B N 1
ATOM 4997 C CA . PRO B 1 300 ? -40.418 -28.105 73.039 1.00 27.60 301 PRO B CA 1
ATOM 4998 C C . PRO B 1 300 ? -41.320 -28.963 73.931 1.00 21.11 301 PRO B C 1
ATOM 4999 O O . PRO B 1 300 ? -41.504 -30.142 73.632 1.00 20.53 301 PRO B O 1
ATOM 5003 N N . MET B 1 301 ? -41.863 -28.392 75.008 1.00 27.22 302 MET B N 1
ATOM 5004 C CA . MET B 1 301 ? -42.631 -29.172 75.980 1.00 34.35 302 MET B CA 1
ATOM 5005 C C . MET B 1 301 ? -44.086 -28.718 76.076 1.00 27.71 302 MET B C 1
ATOM 5006 O O . MET B 1 301 ? -44.471 -27.714 75.482 1.00 31.70 302 MET B O 1
ATOM 5011 N N . VAL B 1 309 ? -44.334 -32.952 79.246 1.00 40.05 310 VAL B N 1
ATOM 5012 C CA . VAL B 1 309 ? -43.820 -33.913 78.273 1.00 39.23 310 VAL B CA 1
ATOM 5013 C C . VAL B 1 309 ? -43.425 -33.218 76.970 1.00 23.87 310 VAL B C 1
ATOM 5014 O O . VAL B 1 309 ? -43.905 -32.114 76.689 1.00 24.58 310 VAL B O 1
ATOM 5018 N N . PRO B 1 310 ? -42.532 -33.853 76.184 1.00 32.04 311 PRO B N 1
ATOM 5019 C CA . PRO B 1 310 ? -42.156 -33.348 74.855 1.00 25.48 311 PRO B CA 1
ATOM 5020 C C . PRO B 1 310 ? -43.358 -33.197 73.929 1.00 20.92 311 PRO B C 1
ATOM 5021 O O . PRO B 1 310 ? -44.112 -34.155 73.739 1.00 31.17 311 PRO B O 1
ATOM 5025 N N . ARG B 1 311 ? -43.523 -32.008 73.358 1.00 18.41 312 ARG B N 1
ATOM 5026 C CA . ARG B 1 311 ? -44.626 -31.720 72.455 1.00 20.66 312 ARG B CA 1
ATOM 5027 C C . ARG B 1 311 ? -44.557 -32.577 71.196 1.00 25.44 312 ARG B C 1
ATOM 5028 O O . ARG B 1 311 ? -45.543 -33.206 70.810 1.00 21.47 312 ARG B O 1
ATOM 5036 N N . ASP B 1 312 ? -43.386 -32.608 70.565 1.00 17.39 313 ASP B N 1
ATOM 5037 C CA . ASP B 1 312 ? -43.254 -33.171 69.222 1.00 17.74 313 ASP B CA 1
ATOM 5038 C C . ASP B 1 312 ? -42.690 -34.588 69.148 1.00 19.44 313 ASP B C 1
ATOM 5039 O O . ASP B 1 312 ? -42.371 -35.072 68.063 1.00 17.93 313 ASP B O 1
ATOM 5044 N N . ALA B 1 313 ? -42.591 -35.265 70.285 1.00 13.67 314 ALA B N 1
ATOM 5045 C CA . ALA B 1 313 ? -41.907 -36.556 70.330 1.00 12.22 314 ALA B CA 1
ATOM 5046 C C . ALA B 1 313 ? -42.614 -37.687 69.591 1.00 21.40 314 ALA B C 1
ATOM 5047 O O . ALA B 1 313 ? -42.040 -38.760 69.406 1.00 21.04 314 ALA B O 1
ATOM 5049 N N . GLY B 1 314 ? -43.858 -37.462 69.182 1.00 18.01 315 GLY B N 1
ATOM 5050 C CA . GLY B 1 314 ? -44.605 -38.500 68.494 1.00 28.46 315 GLY B CA 1
ATOM 5051 C C . GLY B 1 314 ? -44.412 -38.429 66.994 1.00 27.35 315 GLY B C 1
ATOM 5052 O O . GLY B 1 314 ? -44.853 -39.313 66.257 1.00 21.32 315 GLY B O 1
ATOM 5053 N N . HIS B 1 315 ? -43.768 -37.362 66.538 1.00 19.07 316 HIS B N 1
ATOM 5054 C CA . HIS B 1 315 ? -43.479 -37.207 65.113 1.00 17.15 316 HIS B CA 1
ATOM 5055 C C . HIS B 1 315 ? -42.406 -38.213 64.687 1.00 14.89 316 HIS B C 1
ATOM 5056 O O . HIS B 1 315 ? -41.410 -38.395 65.381 1.00 16.53 316 HIS B O 1
ATOM 5063 N N . PRO B 1 316 ? -42.610 -38.882 63.537 1.00 12.23 317 PRO B N 1
ATOM 5064 C CA . PRO B 1 316 ? -41.651 -39.890 63.074 1.00 12.22 317 PRO B CA 1
ATOM 5065 C C . PRO B 1 316 ? -40.264 -39.316 62.784 1.00 12.12 317 PRO B C 1
ATOM 5066 O O . PRO B 1 316 ? -39.293 -40.071 62.785 1.00 13.34 317 PRO B O 1
ATOM 5070 N N . LEU B 1 317 ? -40.179 -38.009 62.540 1.00 14.23 318 LEU B N 1
ATOM 5071 C CA . LEU B 1 317 ? -38.897 -37.382 62.223 1.00 10.57 318 LEU B CA 1
ATOM 5072 C C . LEU B 1 317 ? -38.324 -36.633 63.430 1.00 12.94 318 LEU B C 1
ATOM 5073 O O . LEU B 1 317 ? -37.425 -35.803 63.289 1.00 11.83 318 LEU B O 1
ATOM 5078 N N . TYR B 1 318 ? -38.843 -36.933 64.616 1.00 11.91 319 TYR B N 1
ATOM 5079 C CA . TYR B 1 318 ? -38.332 -36.352 65.852 1.00 14.14 319 TYR B CA 1
ATOM 5080 C C . TYR B 1 318 ? -36.890 -36.796 66.081 1.00 11.64 319 TYR B C 1
ATOM 5081 O O . TYR B 1 318 ? -36.565 -37.974 65.913 1.00 13.15 319 TYR B O 1
ATOM 5090 N N . PRO B 1 319 ? -36.005 -35.849 66.446 1.00 7.16 320 PRO B N 1
ATOM 5091 C CA . PRO B 1 319 ? -34.571 -36.173 66.460 1.00 9.17 320 PRO B CA 1
ATOM 5092 C C . PRO B 1 319 ? -34.006 -36.742 67.761 1.00 9.65 320 PRO B C 1
ATOM 5093 O O . PRO B 1 319 ? -32.893 -37.273 67.747 1.00 9.07 320 PRO B O 1
ATOM 5097 N N . PHE B 1 320 ? -34.730 -36.634 68.872 1.00 8.46 321 PHE B N 1
ATOM 5098 C CA . PHE B 1 320 ? -34.077 -36.842 70.160 1.00 10.24 321 PHE B CA 1
ATOM 5099 C C . PHE B 1 320 ? -34.286 -38.213 70.799 1.00 17.46 321 PHE B C 1
ATOM 5100 O O . PHE B 1 320 ? -33.923 -38.416 71.956 1.00 19.42 321 PHE B O 1
ATOM 5108 N N . ASN B 1 321 ? -34.855 -39.150 70.048 1.00 19.88 322 ASN B N 1
ATOM 5109 C CA . ASN B 1 321 ? -35.053 -40.498 70.568 1.00 22.08 322 ASN B CA 1
ATOM 5110 C C . ASN B 1 321 ? -33.781 -41.346 70.470 1.00 21.13 322 ASN B C 1
ATOM 5111 O O . ASN B 1 321 ? -33.457 -42.106 71.386 1.00 25.43 322 ASN B O 1
ATOM 5116 N N . ASP B 1 322 ? -33.064 -41.215 69.356 1.00 16.94 323 ASP B N 1
ATOM 5117 C CA . ASP B 1 322 ? -31.811 -41.938 69.164 1.00 15.45 323 ASP B CA 1
ATOM 5118 C C . ASP B 1 322 ? -30.778 -41.507 70.202 1.00 20.35 323 ASP B C 1
ATOM 5119 O O . ASP B 1 322 ? -30.840 -40.382 70.707 1.00 18.57 323 ASP B O 1
ATOM 5124 N N . PRO B 1 323 ? -29.828 -42.398 70.525 1.00 17.58 324 PRO B N 1
ATOM 5125 C CA . PRO B 1 323 ? -28.752 -42.045 71.461 1.00 20.71 324 PRO B CA 1
ATOM 5126 C C . PRO B 1 323 ? -27.992 -40.786 71.031 1.00 24.78 324 PRO B C 1
ATOM 5127 O O . PRO B 1 323 ? -27.689 -39.934 71.870 1.00 21.72 324 PRO B O 1
ATOM 5131 N N . TYR B 1 324 ? -27.704 -40.668 69.737 1.00 13.18 325 TYR B N 1
ATOM 5132 C CA . TYR B 1 324 ? -27.101 -39.444 69.200 1.00 11.58 325 TYR B CA 1
ATOM 5133 C C . TYR B 1 324 ? -27.264 -39.400 67.687 1.00 10.19 325 TYR B C 1
ATOM 5134 O O . TYR B 1 324 ? -27.194 -38.323 67.089 1.00 9.31 325 TYR B O 1
#

Nearest PDB structures (foldseek):
  4gac-assembly1_A  TM=1.003E+00  e=3.381E-71  Mus musculus
  3fx4-assembly1_A  TM=9.796E-01  e=1.770E-64  Sus scrofa
  1cwn-assembly1_A  TM=9.743E-01  e=6.530E-63  Sus scrofa
  1hqt-assembly1_A  TM=9.845E-01  e=8.518E-62  Sus scrofa
  3h4g-assembly1_A  TM=9.869E-01  e=3.076E-61  Sus scrofa

Organism: Mus musculus (NCBI:txid10090)

Sequence (629 aa):
TASSSVLLLHTGQKMPLIGLGTWKSEPGQVKAAIKHALSAGYRHIDCASSVYGNETEIGEALKESSVGSGKAVPREELFVTSKLWNTKHHPEDVEPALLRKKTLADLQLEYLDLYLMHWPYAFERGDNPFPKNADGTVRYDSTHYKETWKALEVLVAKGLVVKALGLSNFNSRQIDDVLSVASSVRRPAVLQVECHPYLAQNELIAHCHARGLEVTAYSSPLGSSSDRAWRHPDEPVLLEEPVVLALAEKHGRSPAQILLRWQVQRKVICIPKSINPSSRILQQNIQVFDFTTFSPEEMKQLDALNKNWRYIVPMITVDGKRVPRDAGHPLYPFNDPYASSSVLLHTGQKMPLIGLGTWKSEPGQVKAAIKHALSAGYRHIIDCASVYGNETEIGEALKESSVGSSGKAVPREELFVTSKLWNTKHHPEDVEPALRKTLADLQLEYLDLYLMHWPYAFERGDNPFPKGTVRYDSTHYKETWKALEVLVAKGLVKALGLSNFNSRQIDDVLSVASSVRPAVLQVECHPYLAQNELIAHCHARGLEVTAYSSPLGPDEPVLLEEPVVLALAEKHGRSPAQILLRWQVQRKVICIPKSINPSRILQNIQVFDFTTFSPEEMKQQLDALNKNWRYIVPMVPRDAGHPLYPFNDPY

Solvent-accessible surface area: 26026 Å² total; per-residue (Å²): 139,58,57,35,14,117,6,86,20,50,14,141,2,26,0,2,0,1,1,0,41,126,7,113,50,74,93,0,72,57,1,0,142,74,0,14,98,27,37,1,77,1,0,2,0,0,50,36,39,52,1,7,65,46,0,0,69,6,2,46,123,30,8,15,38,55,81,93,5,42,15,93,101,2,9,0,0,0,1,0,20,1,3,52,1,54,57,132,17,0,44,78,17,0,85,126,2,12,69,27,0,45,11,12,14,0,7,1,2,0,0,14,19,0,1,0,3,67,121,31,143,79,59,76,7,105,54,120,103,23,52,6,89,80,25,112,19,58,2,55,94,0,0,72,19,0,18,77,0,31,45,79,8,8,3,40,3,1,0,0,1,3,2,5,14,129,1,0,45,36,0,30,86,60,31,103,41,101,0,0,0,0,4,4,2,0,0,0,2,9,1,18,57,96,8,15,62,30,0,82,80,87,37,0,36,0,0,0,17,13,2,36,3,13,59,82,73,31,166,105,99,109,144,67,66,53,2,36,105,29,104,36,0,74,56,1,12,152,132,42,57,72,24,38,16,12,0,0,0,14,0,0,5,58,44,95,0,0,0,8,2,68,16,80,42,66,70,135,1,84,67,4,28,85,0,38,103,17,93,9,48,98,134,12,30,138,88,0,62,85,25,62,86,120,65,68,36,12,24,26,61,24,75,86,140,73,148,104,59,73,41,0,40,72,8,117,27,11,2,41,102,49,133,98,125,62,37,13,118,5,90,19,52,13,147,3,26,1,3,0,3,4,9,84,137,24,117,125,42,68,3,66,50,2,2,133,75,3,22,100,25,36,3,75,2,7,2,0,0,45,27,42,60,10,7,74,27,0,0,75,5,3,44,117,32,4,14,37,57,79,94,6,41,15,94,103,4,8,0,1,0,0,0,17,0,4,57,1,51,67,115,18,1,41,79,18,0,85,132,2,12,75,30,0,50,12,12,12,0,7,1,1,0,0,18,20,0,0,0,1,59,100,35,144,84,54,64,8,135,106,103,6,129,76,29,111,20,59,1,65,94,0,0,104,17,0,20,67,0,27,44,81,5,8,3,37,2,0,0,0,1,3,2,6,15,107,0,0,45,34,0,26,81,40,28,104,41,110,0,0,0,0,6,4,2,0,0,0,2,10,0,17,62,92,8,18,62,34,0,88,81,84,34,0,34,2,0,0,32,16,2,49,44,168,153,78,59,80,4,57,112,36,106,32,0,85,59,4,11,146,135,39,59,67,35,43,18,13,0,0,0,22,0,0,8,56,47,109,2,0,0,9,2,108,15,61,44,64,64,136,1,83,68,7,27,84,0,73,106,20,94,8,49,101,117,12,18,116,74,0,52,85,28,46,81,112,88,73,68,68,28,28,144,153,57,83,0,38,76,14,117,24,11,2,36,106,43,135,96

Foldseek 3Di:
DDFFDQWPLRDTHGLEAAECQLPDLVQVLLLLVLLVVLPHQEYEEEVVSVRLLSLLVSCVQAEDDPHVHDPSSHAYEYEDAQQQQQLVRQVVSLVVSCVSNVHQAHAEYEHAEQFHFHHDDDSACADPQGATHGDDRGSLNSQVSVVVCCVVVRYVFYAYEQAALVRLVVNVVPDPGHHGEYEYADWLQAHCPVVCVSCVVVRHAYEHEPLQVPPVQCVVPVPDDGQLPPPLLVVVCVVFVAHSLLSSSLLCVVVRYRYHYYDSDSVCSNRNSVNPPDHDDPVSNVVSNVNHNNDDRDADWHDDPRDIDGRCPPGPRRRPPDPD/DQFDAWPLRDTHGQEAAEEAQDDPPLVLLLLVLLVVLPHQEYEEEVVSVCLLSQLVSCVQAEDPPGPHDPSSHAYEYEDAQQQQDLVRQVVSLVVSCVSNVHQAHAEYEHAAQFHAHHDDDSAPDVATHGDDRGNLNSQVSVVVCCVVVRYVFYAYEQAALVVLVVNVVNDPGHHGEYEYADWLQAPCPVRCVSCVVRRHAYEHECHLPVPDDHSLPDPLLVVVCVVVVAHSLLSGSLLCVVVVHRYHYYDSDSVVSSRNSPNPPDHDDPVSSVVSNVNYDNDDDDAPPVGSCVVPPRRHPPDPD

Secondary structure (DSSP, 8-state):
---EEE-TTS-EEESB-EE-TT--HHHHHHHHHHHHHTT--EEE--GGGS-HHHHHHHHHHHBSTTSSB-GGG-EEEEEE-GGG-SHHHHHHHHHHHHHHHT-S-BSEEEES-SSEE-SSS-SS-B-TTS-B-EE---HHHHHHHHHHHHHTTSBS-EEEES--HHHHHHHHHH-SS---EEEEE-BTTB--HHHHHHHHHHT-EEEEESTT--GGGGGGSTTSPPGGG-HHHHHHHHHHT--HHHHHHHHHHHTT-EE--B---HHHHHHHT--SS----HHHHHHHHTT---------EEEETTEEEESSTTSTT-STTS--/--EEE-TTS-EEESB-EE--S--TTHHHHHHHHHHHHT--EEE--GGGS-HHHHHHHHHTTBSTTSSB-GGG-EEEEEE-GGG-SHHHHHHHHHHHHHHHT-S-BSEEEES-SSEE-SSS-SS------EE---HHHHHHHHHHHHHTTSBS-EEEES--HHHHHHHHTT-SS---EEEEE-BTTB--HHHHHHHHHHT-EEEEESTT------GGG-HHHHHHHHHHT--HHHHHHHHHHHTT-EE--B---HHHHHHHT--SS----HHHHHHHHTT------------SSTTSTT-SSSS--

InterPro domains:
  IPR018170 Aldo/keto reductase, conserved site [PS00062] (147-164)
  IPR018170 Aldo/keto reductase, conserved site [PS00063] (261-276)
  IPR018170 Aldo/keto reductase, conserved site [PS00798] (40-57)
  IPR020471 Aldo-keto reductase [PIRSF000097] (3-306)
  IPR020471 Aldo-keto reductase [PR00069] (36-60)
  IPR020471 Aldo-keto reductase [PR00069] (97-115)
  IPR020471 Aldo-keto reductase [PR00069] (147-164)
  IPR020471 Aldo-keto reductase [PR00069] (181-210)
  IPR020471 Aldo-keto reductase [PR00069] (228-252)
  IPR020471 Aldo-keto reductase [PTHR11732] (6-294)
  IPR023210 NADP-dependent oxidoreductase domain [PF00248] (17-293)
  IPR036812 NAD(P)-dependent oxidoreductase domain superfamily [G3DSA:3.20.20.100] (2-325)
  IPR036812 NAD(P)-dependent oxidoreductase domain superfamily [SSF51430] (6-304)
  IPR044481 Aldo-keto reductase family 1 member A1 [cd19106] (8-312)

B-factor: mean 13.29, std 9.27, range [2.07, 62.76]

GO terms:
  GO:0047941 glucuronolactone reductase activity (F, IDA)
  GO:0008106 alcohol dehydrogenase (NADP+) activity (F, EXP)
  GO:0160163 S-nitrosoglutathione reductase (NADPH) activity (F, EXP)
  GO:0047939 L-glucuronate reductase activity (F, EXP)
  GO:0047956 glycerol dehydrogenase (NADP+) activity (F, EXP)
  GO:0019853 L-ascorbic acid biosynthetic process (P, IMP)
  GO:0110095 cellular detoxification of aldehyde (P, IMP)
  GO:0047939 L-glucuronate reductase activity (F, IMP)
  GO:0005829 cytosol (C, IDA)
  GO:0016324 apical plasma membrane (C, IDA)
  GO:0042840 D-glucuronate catabolic process (P, IDA)
  GO:0004032 aldose reductase (NADPH) activity (F, IDA)
  GO:0019640 D-glucuronate catabolic process to D-xylulose 5-phosphate (P, IDA)
  GO:0019853 L-ascorbic acid biosynthetic process (P, IDA)
  GO:0046185 aldehyde catabolic process (P, IDA)
  GO:0047939 L-glucuronate reductase activity (F, IDA)
  GO:0004032 aldose reductase (NADPH) activity (F, TAS)
  GO:0080007 S-nitrosoglutathione reductase (NADH) activity (F, IMP)
  GO:0045202 synapse (C, IDA)
  GO:0045202 synapse (C, EXP)

Radius of gyration: 28.67 Å; Cα contacts (8 Å, |Δi|>4): 1294; chains: 2; bounding box: 66×61×92 Å